Protein AF-A0A818Y2P2-F1 (afdb_monomer_lite)

Radius of gyration: 29.74 Å; chains: 1; bounding box: 71×62×79 Å

Secondary structure (DSSP, 8-state):
--EEEEEEEE-TTS--B-S-S--SEEEEEEE-TTS-EEEEEEEEGGGGS-S-------TT-PPPEEEEEEEE---SS---EEEEEEE---HHHHHHHHHHHHHTT-PBPGGGSHHHHHHHHIIIIII-PBPPSS-----SS----PPPPPP---------------------PPPP---TTS-TTTTTSSS-S---SGGGS-HHHHHHHHHHS-HHHHHHHHTTT-HHHHHHHHS--PPEEEEESS--HHHHHHHIIIIITTTGGGEEEEEE--TTS-HHHHTTTTGGG-TT--EEEEEEE-HHHHHHHHHHGGG-TT--EEEEEEEEEES-HHHHHHHHHT-TT--EEEEEEEESS--S-PPPPPS-----SEEEEEEEEEGGGHHHHHHH-TT--EEEEEEEEPPS---GGGSGGGGGG-SEEEEEEEEE-SS--GGGGG-HHHHHHHHHHH-TT--EEEEEEEEE--BTTB-PEEEEEEEE--------

Foldseek 3Di:
DKWWKKKFADAPPDNDTDPDPPGLAIKIWIADPLLWIKIKGWAFPPVPDDDDDDDDDDPDAAGFTAIDIGTDDDDPDDTDMKTDAMFPDDSVNVRVVRVVCRVVSVTQGSPPSCNVVVVVCCCVPPRVGDHDPDDIDDDPDPPPSDDPDDDDDDDDDDDDDDDDDDDDDDDDDDDPDDDPPDDPVVVVPPPPPPCPDPVPDDLVVLVVVVVVPQVLVLCVVQCPPDPVSVCSQVVDLAAHADAAADDDPVSLVVCQVSHCQVCLLRHQHDADADQPDPCVVHPVVSLLNNQNHQEYHAHAYAQVNVLVVLVSVLSHLRHQEYHDAYPAAHPCVLSNLVSVLLRARHAYYADHHEHPDAPPARPADDPRAGNHQEYHYEYEHEPVRQQRSLNRHLNHQEYAYAEYEYDPDPPPPRNQASQQRHAYYHDEYEDEDDDDPCCVVVPPVVVVCSCVVRNVNHQAYWYWYKYFDVDVPDRDIDTDTDGDHPPDDPDD

Structure (mmCIF, N/CA/C/O backbone):
data_AF-A0A818Y2P2-F1
#
_entry.id   AF-A0A818Y2P2-F1
#
loop_
_atom_site.group_PDB
_atom_site.id
_atom_site.type_symbol
_atom_site.label_atom_id
_atom_site.label_alt_id
_atom_site.label_comp_id
_atom_site.label_asym_id
_atom_site.label_entity_id
_atom_site.label_seq_id
_atom_site.pdbx_PDB_ins_code
_atom_site.Cartn_x
_atom_site.Cartn_y
_atom_site.Cartn_z
_atom_site.occupancy
_atom_site.B_iso_or_equiv
_atom_site.auth_seq_id
_atom_site.auth_comp_id
_atom_site.auth_asym_id
_atom_site.auth_atom_id
_atom_site.pdbx_PDB_model_num
ATOM 1 N N . MET A 1 1 ? -34.887 21.535 -29.242 1.00 80.88 1 MET A N 1
ATOM 2 C CA . MET A 1 1 ? -34.666 20.220 -28.598 1.00 80.88 1 MET A CA 1
ATOM 3 C C . MET A 1 1 ? -33.522 20.381 -27.622 1.00 80.88 1 MET A C 1
ATOM 5 O O . MET A 1 1 ? -32.498 20.910 -28.033 1.00 80.88 1 MET A O 1
ATOM 9 N N . SER A 1 2 ? -33.704 19.991 -26.364 1.00 90.25 2 SER A N 1
ATOM 10 C CA . SER A 1 2 ? -32.653 20.078 -25.352 1.00 90.25 2 SER A CA 1
ATOM 11 C C . SER A 1 2 ? -31.694 18.885 -25.433 1.00 90.25 2 SER A C 1
ATOM 13 O O . SER A 1 2 ? -32.088 17.784 -25.831 1.00 90.25 2 SER A O 1
ATOM 15 N N . LEU A 1 3 ? -30.427 19.107 -25.081 1.00 93.06 3 LEU A N 1
ATOM 16 C CA . LEU A 1 3 ? -29.388 18.075 -25.025 1.00 93.06 3 LEU A CA 1
ATOM 17 C C . LEU A 1 3 ? -28.903 17.912 -23.587 1.00 93.06 3 LEU A C 1
ATOM 19 O O . LEU A 1 3 ? -28.620 18.906 -22.919 1.00 93.06 3 LEU A O 1
ATOM 23 N N . LYS A 1 4 ? -28.769 16.667 -23.117 1.00 94.12 4 LYS A N 1
ATOM 24 C CA . LYS A 1 4 ? -28.101 16.384 -21.836 1.00 94.12 4 LYS A CA 1
ATOM 25 C C . LYS A 1 4 ? -26.590 16.409 -22.048 1.00 94.12 4 LYS A C 1
ATOM 27 O O . LYS A 1 4 ? -26.109 15.813 -23.011 1.00 94.12 4 LYS A O 1
ATOM 32 N N . VAL A 1 5 ? -25.866 17.076 -21.158 1.00 91.44 5 VAL A N 1
ATOM 33 C CA . VAL A 1 5 ? -24.421 17.306 -21.257 1.00 91.44 5 VAL A CA 1
ATOM 34 C C . VAL A 1 5 ? -23.696 16.539 -20.158 1.00 91.44 5 VAL A C 1
ATOM 36 O O . VAL A 1 5 ? -24.060 16.627 -18.983 1.00 91.44 5 VAL A O 1
ATOM 39 N N . PHE A 1 6 ? -22.655 15.810 -20.544 1.00 91.56 6 PHE A N 1
ATOM 40 C CA . PHE A 1 6 ? -21.804 15.021 -19.660 1.00 91.56 6 PHE A CA 1
ATOM 41 C C . PHE A 1 6 ? -20.333 15.377 -19.897 1.00 91.56 6 PHE A C 1
ATOM 43 O O . PHE A 1 6 ? -19.947 15.721 -21.014 1.00 91.56 6 PHE A O 1
ATOM 50 N N . ILE A 1 7 ? -19.510 15.270 -18.857 1.00 87.81 7 ILE A N 1
ATOM 51 C CA . ILE A 1 7 ? -18.049 15.272 -18.956 1.00 87.81 7 ILE A CA 1
ATOM 52 C C . ILE A 1 7 ? -17.575 13.834 -18.884 1.00 87.81 7 ILE A C 1
ATOM 54 O O . ILE A 1 7 ? -17.961 13.100 -17.980 1.00 87.81 7 ILE A O 1
ATOM 58 N N . LEU A 1 8 ? -16.718 13.462 -19.818 1.00 84.94 8 LEU A N 1
ATOM 59 C CA . LEU A 1 8 ? -16.056 12.178 -19.865 1.00 84.94 8 LEU A CA 1
ATOM 60 C C . LEU A 1 8 ? -14.579 12.343 -19.495 1.00 84.94 8 LEU A C 1
ATOM 62 O O . LEU A 1 8 ? -13.887 13.211 -20.034 1.00 84.94 8 LEU A O 1
ATOM 66 N N . TYR A 1 9 ? -14.120 11.507 -18.569 1.00 80.06 9 TYR A N 1
ATOM 67 C CA . TYR A 1 9 ? -12.793 11.578 -17.961 1.00 80.06 9 TYR A CA 1
ATOM 68 C C . TYR A 1 9 ? -11.848 10.580 -18.624 1.00 80.06 9 TYR A C 1
ATOM 70 O O . TYR A 1 9 ? -12.010 9.374 -18.450 1.00 80.06 9 TYR A O 1
ATOM 78 N N . LYS A 1 10 ? -10.867 11.062 -19.398 1.00 71.88 10 LYS A N 1
ATOM 79 C CA . LYS A 1 10 ? -9.948 10.219 -20.180 1.00 71.88 10 LYS A CA 1
ATOM 80 C C . LYS A 1 10 ? -8.486 10.503 -19.837 1.00 71.88 10 LYS A C 1
ATOM 82 O O . LYS A 1 10 ? -8.048 11.650 -19.884 1.00 71.88 10 LYS A O 1
ATOM 87 N N . ILE A 1 11 ? -7.705 9.457 -19.575 1.00 62.78 11 ILE A N 1
ATOM 88 C CA . ILE A 1 11 ? -6.247 9.575 -19.416 1.00 62.78 11 ILE A CA 1
ATOM 89 C C . ILE A 1 11 ? -5.607 9.693 -20.811 1.00 62.78 11 ILE A C 1
ATOM 91 O O . ILE A 1 11 ? -5.807 8.829 -21.660 1.00 62.78 11 ILE A O 1
ATOM 95 N N . ILE A 1 12 ? -4.842 10.757 -21.083 1.00 56.16 12 ILE A N 1
ATOM 96 C CA . ILE A 1 12 ? -4.123 10.932 -22.362 1.00 56.16 12 ILE A CA 1
ATOM 97 C C . ILE A 1 12 ? -3.240 9.707 -22.653 1.00 56.16 12 ILE A C 1
ATOM 99 O O . ILE A 1 12 ? -2.539 9.215 -21.773 1.00 56.16 12 ILE A O 1
ATOM 103 N N . GLY A 1 13 ? -3.267 9.224 -23.900 1.00 47.69 13 GLY A N 1
ATOM 104 C CA . GLY A 1 13 ? -2.435 8.105 -24.364 1.00 47.69 13 GLY A CA 1
ATOM 105 C C . GLY A 1 13 ? -2.951 6.711 -23.994 1.00 47.69 13 GLY A C 1
ATOM 106 O O . GLY A 1 13 ? -2.417 5.720 -24.476 1.00 47.69 13 GLY A O 1
ATOM 107 N N . ARG A 1 14 ? -4.016 6.607 -23.190 1.00 51.19 14 ARG A N 1
ATOM 108 C CA . ARG A 1 14 ? -4.695 5.340 -22.892 1.00 51.19 14 ARG A CA 1
ATOM 109 C C . ARG A 1 14 ? -6.182 5.515 -23.218 1.00 51.19 14 ARG A C 1
ATOM 111 O O . ARG A 1 14 ? -6.804 6.476 -22.782 1.00 51.19 14 ARG A O 1
ATOM 118 N N . HIS A 1 15 ? -6.812 4.604 -23.960 1.00 56.09 15 HIS A N 1
ATOM 119 C CA . HIS A 1 15 ? -8.280 4.603 -24.139 1.00 56.09 15 HIS A CA 1
ATOM 120 C C . HIS A 1 15 ? -9.013 4.165 -22.850 1.00 56.09 15 HIS A C 1
ATOM 122 O O . HIS A 1 15 ? -9.988 3.421 -22.894 1.00 56.09 15 HIS A O 1
ATOM 128 N N . LYS A 1 16 ? -8.518 4.596 -21.683 1.00 57.78 16 LYS A N 1
ATOM 129 C CA . LYS A 1 16 ? -8.989 4.213 -20.357 1.00 57.78 16 LYS A CA 1
ATOM 130 C C . LYS A 1 16 ? -9.654 5.416 -19.699 1.00 57.78 16 LYS A C 1
ATOM 132 O O . LYS A 1 16 ? -9.040 6.476 -19.545 1.00 57.78 16 LYS A O 1
ATOM 137 N N . TYR A 1 17 ? -10.916 5.229 -19.338 1.00 67.44 17 TYR A N 1
ATOM 138 C CA . TYR A 1 17 ? -11.715 6.208 -18.613 1.00 67.44 17 TYR A CA 1
ATOM 139 C C . TYR A 1 17 ? -11.538 5.993 -17.105 1.00 67.44 17 TYR A C 1
ATOM 141 O O . TYR A 1 17 ? -11.392 4.848 -16.677 1.00 67.44 17 TYR A O 1
ATOM 149 N N . THR A 1 18 ? -11.513 7.066 -16.313 1.00 59.53 18 THR A N 1
ATOM 150 C CA . THR A 1 18 ? -11.208 7.016 -14.866 1.00 59.53 18 THR A CA 1
ATOM 151 C C . THR A 1 18 ? -12.146 7.912 -14.056 1.00 59.53 18 THR A C 1
ATOM 153 O O . THR A 1 18 ? -12.721 8.845 -14.607 1.00 59.53 18 THR A O 1
ATOM 156 N N . ASP A 1 19 ? -12.322 7.619 -12.769 1.00 54.31 19 ASP A N 1
ATOM 157 C CA . ASP A 1 19 ? -13.085 8.417 -11.797 1.00 54.31 19 ASP A CA 1
ATOM 158 C C . ASP A 1 19 ? -12.246 9.479 -11.069 1.00 54.31 19 ASP A C 1
ATOM 160 O O . ASP A 1 19 ? -12.803 10.334 -10.382 1.00 54.31 19 ASP A O 1
ATOM 164 N N . ASP A 1 20 ? -10.926 9.429 -11.241 1.00 57.88 20 ASP A N 1
ATOM 165 C CA . ASP A 1 20 ? -9.975 10.424 -10.745 1.00 57.88 20 ASP A CA 1
ATOM 166 C C . ASP A 1 20 ? -10.312 11.828 -11.295 1.00 57.88 20 ASP A C 1
ATOM 168 O O . ASP A 1 20 ? -10.792 11.959 -12.417 1.00 57.88 20 ASP A O 1
ATOM 172 N N . ASP A 1 21 ? -10.088 12.893 -10.528 1.00 50.38 21 ASP A N 1
ATOM 173 C CA . ASP A 1 21 ? -10.234 14.288 -10.957 1.00 50.38 21 ASP A CA 1
ATOM 174 C C . ASP A 1 21 ? -8.917 14.883 -11.496 1.00 50.38 21 ASP A C 1
ATOM 176 O O . ASP A 1 21 ? -8.923 15.921 -12.170 1.00 50.38 21 ASP A O 1
ATOM 180 N N . ILE A 1 22 ? -7.800 14.169 -11.322 1.00 52.66 22 ILE A N 1
ATOM 181 C CA . ILE A 1 22 ? -6.458 14.473 -11.844 1.00 52.66 22 ILE A CA 1
ATOM 182 C C . ILE A 1 22 ? -6.305 13.938 -13.286 1.00 52.66 22 ILE A C 1
ATOM 184 O O . ILE A 1 22 ? -5.276 13.409 -13.708 1.00 52.66 22 ILE A O 1
ATOM 188 N N . VAL A 1 23 ? -7.362 14.047 -14.093 1.00 58.31 23 VAL A N 1
ATOM 189 C CA . VAL A 1 23 ? -7.377 13.521 -15.466 1.00 58.31 23 VAL A CA 1
ATOM 190 C C . VAL A 1 23 ? -6.787 14.512 -16.445 1.00 58.31 23 VAL A C 1
ATOM 192 O O . VAL A 1 23 ? -7.165 15.687 -16.485 1.00 58.31 23 VAL A O 1
ATOM 195 N N . SER A 1 24 ? -5.920 14.007 -17.316 1.00 59.59 24 SER A N 1
ATOM 196 C CA . SER A 1 24 ? -5.224 14.810 -18.316 1.00 59.59 24 SER A CA 1
ATOM 197 C C . SER A 1 24 ? -6.102 15.224 -19.509 1.00 59.59 24 SER A C 1
ATOM 199 O O . SER A 1 24 ? -5.753 16.175 -20.210 1.00 59.59 24 SER A O 1
ATOM 201 N N . HIS A 1 25 ? -7.271 14.600 -19.730 1.00 72.31 25 HIS A N 1
ATOM 202 C CA . HIS A 1 25 ? -8.191 14.977 -20.810 1.00 72.31 25 HIS A CA 1
ATOM 203 C C . HIS A 1 25 ? -9.670 14.913 -20.405 1.00 72.31 25 HIS A C 1
ATOM 205 O O . HIS A 1 25 ? -10.130 13.954 -19.787 1.00 72.31 25 HIS A O 1
ATOM 211 N N . HIS A 1 26 ? -10.421 15.948 -20.787 1.00 80.19 26 HIS A N 1
ATOM 212 C CA . HIS A 1 26 ? -11.862 16.052 -20.568 1.00 80.19 26 HIS A CA 1
ATOM 213 C C . HIS A 1 26 ? -12.558 16.148 -21.924 1.00 80.19 26 HIS A C 1
ATOM 215 O O . HIS A 1 26 ? -12.212 17.008 -22.732 1.00 80.19 26 HIS A O 1
ATOM 221 N N . GLN A 1 27 ? -13.548 15.291 -22.155 1.00 87.69 27 GLN A N 1
ATOM 222 C CA . GLN A 1 27 ? -14.361 15.291 -23.370 1.00 87.69 27 GLN A CA 1
ATOM 223 C C . GLN A 1 27 ? -15.806 15.631 -23.008 1.00 87.69 27 GLN A C 1
ATOM 225 O O . GLN A 1 27 ? -16.351 15.099 -22.042 1.00 87.69 27 GLN A O 1
ATOM 230 N N . LEU A 1 28 ? -16.436 16.531 -23.761 1.00 90.81 28 LEU A N 1
ATOM 231 C CA . LEU A 1 28 ? -17.854 16.837 -23.575 1.00 90.81 28 LEU A CA 1
ATOM 232 C C . LEU A 1 28 ? -18.686 15.892 -24.427 1.00 90.81 28 LEU A C 1
ATOM 234 O O . LEU A 1 28 ? -18.432 15.756 -25.622 1.00 90.81 28 LEU A O 1
ATOM 238 N N . ILE A 1 29 ? -19.690 15.275 -23.813 1.00 93.56 29 ILE A N 1
ATOM 239 C CA . ILE A 1 29 ? -20.627 14.362 -24.459 1.00 93.56 29 ILE A CA 1
ATOM 240 C C . ILE A 1 29 ? -22.036 14.954 -24.396 1.00 93.56 29 ILE A C 1
ATOM 242 O O . ILE A 1 29 ? -22.489 15.422 -23.352 1.00 93.56 29 ILE A O 1
ATOM 246 N N . PHE A 1 30 ? -22.752 14.892 -25.515 1.00 93.44 30 PHE A N 1
ATOM 247 C CA . PHE A 1 30 ? -24.100 15.417 -25.695 1.00 93.44 30 PHE A CA 1
ATOM 248 C C . PHE A 1 30 ? -25.055 14.282 -26.057 1.00 93.44 30 PHE A C 1
ATOM 250 O O . PHE A 1 30 ? -24.892 13.651 -27.101 1.00 93.44 30 PHE A O 1
ATOM 257 N N . LYS A 1 31 ? -26.081 14.043 -25.236 1.00 94.94 31 LYS A N 1
ATOM 258 C CA . LYS A 1 31 ? -27.136 13.054 -25.503 1.00 94.94 31 LYS A CA 1
ATOM 259 C C . LYS A 1 31 ? -28.394 13.744 -26.019 1.00 94.94 31 LYS A C 1
ATOM 261 O O . LYS A 1 31 ? -28.960 14.610 -25.350 1.00 94.94 31 LYS A O 1
ATOM 266 N N . THR A 1 32 ? -28.848 13.331 -27.198 1.00 94.06 32 THR A N 1
ATOM 267 C CA . THR A 1 32 ? -30.128 13.765 -27.780 1.00 94.06 32 THR A CA 1
ATOM 268 C C . THR A 1 32 ? -31.314 13.050 -27.132 1.00 94.06 32 THR A C 1
ATOM 270 O O . THR A 1 32 ? -31.163 11.968 -26.565 1.00 94.06 32 THR A O 1
ATOM 273 N N . SER A 1 33 ? -32.523 13.597 -27.284 1.00 91.44 33 SER A N 1
ATOM 274 C CA . SER A 1 33 ? -33.764 12.925 -26.863 1.00 91.44 33 SER A CA 1
ATOM 275 C C . SER A 1 33 ? -33.991 11.575 -27.555 1.00 91.44 33 SER A C 1
ATOM 277 O O . SER A 1 33 ? -34.621 10.698 -26.980 1.00 91.44 33 SER A O 1
ATOM 279 N N . LYS A 1 34 ? -33.426 11.382 -28.755 1.00 92.31 34 LYS A N 1
ATOM 280 C CA . LYS A 1 34 ? -33.458 10.117 -29.509 1.00 92.31 34 LYS A CA 1
ATOM 281 C C . LYS A 1 34 ? -32.390 9.105 -29.065 1.00 92.31 34 LYS A C 1
ATOM 283 O O . LYS A 1 34 ? -32.214 8.088 -29.718 1.00 92.31 34 LYS A O 1
ATOM 288 N N . GLY A 1 35 ? -31.624 9.398 -28.011 1.00 91.25 35 GLY A N 1
ATOM 289 C CA . GLY A 1 35 ? -30.591 8.498 -27.487 1.00 91.25 35 GLY A CA 1
ATOM 290 C C . GLY A 1 35 ? -29.257 8.516 -28.240 1.00 91.25 35 GLY A C 1
ATOM 291 O O . GLY A 1 35 ? -28.331 7.839 -27.816 1.00 91.25 35 GLY A O 1
ATOM 292 N N . HIS A 1 36 ? -29.109 9.311 -29.304 1.00 93.00 36 HIS A N 1
ATOM 293 C CA . HIS A 1 36 ? -27.815 9.482 -29.974 1.00 93.00 36 HIS A CA 1
ATOM 294 C C . HIS A 1 36 ? -26.860 10.342 -29.153 1.00 93.00 36 HIS A C 1
ATOM 296 O O . HIS A 1 36 ? -27.289 11.348 -28.573 1.00 93.00 36 HIS A O 1
ATOM 302 N N . PHE A 1 37 ? -25.577 9.987 -29.201 1.00 93.06 37 PHE A N 1
ATOM 303 C CA . PHE A 1 37 ? -24.498 10.696 -28.531 1.00 93.06 37 PHE A CA 1
ATOM 304 C C . PHE A 1 37 ? -23.586 11.405 -29.531 1.00 93.06 37 PHE A C 1
ATOM 306 O O . PHE A 1 37 ? -23.282 10.895 -30.610 1.00 93.06 37 PHE A O 1
ATOM 313 N N . TYR A 1 38 ? -23.159 12.602 -29.155 1.00 94.00 38 TYR A N 1
ATOM 314 C CA . TYR A 1 38 ? -22.193 13.416 -29.881 1.00 94.00 38 TYR A CA 1
ATOM 315 C C . TYR A 1 38 ? -21.124 13.890 -28.917 1.00 94.00 38 TYR A C 1
ATOM 317 O O . TYR A 1 38 ? -21.370 13.938 -27.714 1.00 94.00 38 TYR A O 1
ATOM 325 N N . TYR A 1 39 ? -19.964 14.267 -29.430 1.00 93.31 39 TYR A N 1
ATOM 326 C CA . TYR A 1 39 ? -18.880 14.749 -28.594 1.00 93.31 39 TYR A CA 1
ATOM 327 C C . TYR A 1 39 ? -18.221 15.998 -29.156 1.00 93.31 39 TYR A C 1
ATOM 329 O O . TYR A 1 39 ? -18.265 16.240 -30.363 1.00 93.31 39 TYR A O 1
ATOM 337 N N . THR A 1 40 ? -17.568 16.742 -28.266 1.00 90.19 40 THR A N 1
ATOM 338 C CA . THR A 1 40 ? -16.504 17.679 -28.627 1.00 90.19 40 THR A CA 1
ATOM 339 C C . THR A 1 40 ? -15.228 17.343 -27.877 1.00 90.19 40 THR A C 1
ATOM 341 O O . THR A 1 40 ? -15.258 17.183 -26.653 1.00 90.19 40 THR A O 1
ATOM 344 N N . GLU A 1 41 ? -14.114 17.244 -28.596 1.00 86.44 41 GLU A N 1
ATOM 345 C CA . GLU A 1 41 ? -12.793 16.988 -28.015 1.00 86.44 41 GLU A CA 1
ATOM 346 C C . GLU A 1 41 ? -11.728 17.881 -28.665 1.00 86.44 41 GLU A C 1
ATOM 348 O O . GLU A 1 41 ? -11.930 18.432 -29.751 1.00 86.44 41 GLU A O 1
ATOM 353 N N . LEU A 1 42 ? -10.599 18.035 -27.974 1.00 81.81 42 LEU A N 1
ATOM 354 C CA . LEU A 1 42 ? -9.407 18.690 -28.503 1.00 81.81 42 LEU A CA 1
ATOM 355 C C . LEU A 1 42 ? -8.514 17.615 -29.136 1.00 81.81 42 LEU A C 1
ATOM 357 O O . LEU A 1 42 ? -7.943 16.799 -28.416 1.00 81.81 42 LEU A O 1
ATOM 361 N N . THR A 1 43 ? -8.383 17.607 -30.463 1.00 75.81 43 THR A N 1
ATOM 362 C CA . THR A 1 43 ? -7.498 16.686 -31.199 1.00 75.81 43 THR A CA 1
ATOM 363 C C . THR A 1 43 ? -6.235 17.395 -31.656 1.00 75.81 43 THR A C 1
ATOM 365 O O . THR A 1 43 ? -6.252 18.600 -31.897 1.00 75.81 43 THR A O 1
ATOM 368 N N . ASN A 1 44 ? -5.137 16.664 -31.834 1.00 71.44 44 ASN A N 1
ATOM 369 C CA . ASN A 1 44 ? -3.907 17.248 -32.358 1.00 71.44 44 ASN A CA 1
ATOM 370 C C . ASN A 1 44 ? -4.128 17.747 -33.801 1.00 71.44 44 ASN A C 1
ATOM 372 O O . ASN A 1 44 ? -4.719 17.049 -34.624 1.00 71.44 44 ASN A O 1
ATOM 376 N N . ALA A 1 45 ? -3.711 18.976 -34.110 1.00 68.12 45 ALA A N 1
ATOM 377 C CA . ALA A 1 45 ? -3.937 19.591 -35.418 1.00 68.12 45 ALA A CA 1
ATOM 378 C C . ALA A 1 45 ? -3.193 18.851 -36.540 1.00 68.12 45 ALA A C 1
ATOM 380 O O . ALA A 1 45 ? -3.674 18.835 -37.678 1.00 68.12 45 ALA A O 1
ATOM 381 N N . ASP A 1 46 ? -2.067 18.225 -36.191 1.00 64.44 46 ASP A N 1
ATOM 382 C CA . ASP A 1 46 ? -1.115 17.620 -37.122 1.00 64.44 46 ASP A CA 1
ATOM 383 C C . ASP A 1 46 ? -1.499 16.192 -37.553 1.00 64.44 46 ASP A C 1
ATOM 385 O O . ASP A 1 46 ? -1.021 15.715 -38.575 1.00 64.44 46 ASP A O 1
ATOM 389 N N . GLU A 1 47 ? -2.418 15.520 -36.849 1.00 56.22 47 GLU A N 1
ATOM 390 C CA . GLU A 1 47 ? -2.860 14.153 -37.194 1.00 56.22 47 GLU A CA 1
ATOM 391 C C . GLU A 1 47 ? -3.856 14.106 -38.367 1.00 56.22 47 GLU A C 1
ATOM 393 O O . GLU A 1 47 ? -4.097 13.050 -38.943 1.00 56.22 47 GLU A O 1
ATOM 398 N N . SER A 1 48 ? -4.441 15.248 -38.744 1.00 52.94 48 SER A N 1
ATOM 399 C CA . SER A 1 48 ? -5.488 15.321 -39.780 1.00 52.94 48 SER A CA 1
ATOM 400 C C . SER A 1 48 ? -4.979 15.635 -41.192 1.00 52.94 48 SER A C 1
ATOM 402 O O . SER A 1 48 ? -5.760 15.600 -42.143 1.00 52.94 48 SER A O 1
ATOM 404 N N . ALA A 1 49 ? -3.689 15.944 -41.350 1.00 53.81 49 ALA A N 1
ATOM 405 C CA . ALA A 1 49 ? -3.090 16.211 -42.651 1.00 53.81 49 ALA A CA 1
ATOM 406 C C . ALA A 1 49 ? -2.473 14.921 -43.203 1.00 53.81 49 ALA A C 1
ATOM 408 O O . ALA A 1 49 ? -1.423 14.472 -42.749 1.00 53.81 49 ALA A O 1
ATOM 409 N N . THR A 1 50 ? -3.124 14.322 -44.201 1.00 47.22 50 THR A N 1
ATOM 410 C CA . THR A 1 50 ? -2.525 13.265 -45.021 1.00 47.22 50 THR A CA 1
ATOM 411 C C . THR A 1 50 ? -1.175 13.740 -45.556 1.00 47.22 50 THR A C 1
ATOM 413 O O . THR A 1 50 ? -1.081 14.760 -46.236 1.00 47.22 50 THR A O 1
ATOM 416 N N . SER A 1 51 ? -0.143 12.992 -45.179 1.00 49.06 51 SER A N 1
ATOM 417 C CA . SER A 1 51 ? 1.275 13.116 -45.507 1.00 49.06 51 SER A CA 1
ATOM 418 C C . SER A 1 51 ? 1.605 13.796 -46.843 1.00 49.06 51 SER A C 1
ATOM 420 O O . SER A 1 51 ? 1.602 13.146 -47.884 1.00 49.06 51 SER A O 1
ATOM 422 N N . THR A 1 52 ? 2.029 15.060 -46.781 1.00 44.62 52 THR A N 1
ATOM 423 C CA . THR A 1 52 ? 3.029 15.638 -47.699 1.00 44.62 52 THR A CA 1
ATOM 424 C C . THR A 1 52 ? 3.731 16.814 -47.006 1.00 44.62 52 THR A C 1
ATOM 426 O O . THR A 1 52 ? 3.136 17.871 -46.850 1.00 44.62 52 THR A O 1
ATOM 429 N N . SER A 1 53 ? 4.970 16.568 -46.547 1.00 46.78 53 SER A N 1
ATOM 430 C CA . SER A 1 53 ? 6.126 17.482 -46.349 1.00 46.78 53 SER A CA 1
ATOM 431 C C . SER A 1 53 ? 5.869 18.954 -45.949 1.00 46.78 53 SER A C 1
ATOM 433 O O . SER A 1 53 ? 5.220 19.702 -46.665 1.00 46.78 53 SER A O 1
ATOM 435 N N . THR A 1 54 ? 6.488 19.524 -44.914 1.00 41.69 54 THR A N 1
ATOM 436 C CA . THR A 1 54 ? 7.930 19.828 -44.820 1.00 41.69 54 THR A CA 1
ATOM 437 C C . THR A 1 54 ? 8.230 20.315 -43.393 1.00 41.69 54 THR A C 1
ATOM 439 O O . THR A 1 54 ? 7.492 21.119 -42.830 1.00 41.69 54 THR A O 1
ATOM 442 N N . SER A 1 55 ? 9.305 19.817 -42.781 1.00 41.69 55 SER A N 1
ATOM 443 C CA . SER A 1 55 ? 9.695 20.132 -41.403 1.00 41.69 55 SER A CA 1
ATOM 444 C C . SER A 1 55 ? 10.387 21.498 -41.304 1.00 41.69 55 SER A C 1
ATOM 446 O O . SER A 1 55 ? 11.594 21.595 -41.518 1.00 41.69 55 SER A O 1
ATOM 448 N N . SER A 1 56 ? 9.654 22.550 -40.933 1.00 41.84 56 SER A N 1
ATOM 449 C CA . SER A 1 56 ? 10.251 23.795 -40.432 1.00 41.84 56 SER A CA 1
ATOM 450 C C . SER A 1 56 ? 10.241 23.787 -38.902 1.00 41.84 56 SER A C 1
ATOM 452 O O . SER A 1 56 ? 9.195 23.940 -38.271 1.00 41.84 56 SER A O 1
ATOM 454 N N . SER A 1 57 ? 11.412 23.588 -38.302 1.00 42.50 57 SER A N 1
ATOM 455 C CA . SER A 1 57 ? 11.634 23.607 -36.857 1.00 42.50 57 SER A CA 1
ATOM 456 C C . SER A 1 57 ? 11.566 25.037 -36.307 1.00 42.50 57 SER A C 1
ATOM 458 O O . SER A 1 57 ? 12.580 25.727 -36.226 1.00 42.50 57 SER A O 1
ATOM 460 N N . LEU A 1 58 ? 10.372 25.485 -35.919 1.00 41.59 58 LEU A N 1
ATOM 461 C CA . LEU A 1 58 ? 10.193 26.649 -35.048 1.00 41.59 58 LEU A CA 1
ATOM 462 C C . LEU A 1 58 ? 10.033 26.149 -33.609 1.00 41.59 58 LEU A C 1
ATOM 464 O O . LEU A 1 58 ? 8.996 25.621 -33.214 1.00 41.59 58 LEU A O 1
ATOM 468 N N . SER A 1 59 ? 11.115 26.271 -32.848 1.00 48.53 59 SER A N 1
ATOM 469 C CA . SER A 1 59 ? 11.225 25.908 -31.438 1.00 48.53 59 SER A CA 1
ATOM 470 C C . SER A 1 59 ? 10.361 26.818 -30.555 1.00 48.53 59 SER A C 1
ATOM 472 O O . SER A 1 59 ? 10.591 28.026 -30.531 1.00 48.53 59 SER A O 1
ATOM 474 N N . GLY A 1 60 ? 9.421 26.243 -29.795 1.00 47.72 60 GLY A N 1
ATOM 475 C CA . GLY A 1 60 ? 8.814 26.900 -28.625 1.00 47.72 60 GLY A CA 1
ATOM 476 C C . GLY A 1 60 ? 7.284 26.974 -28.566 1.00 47.72 60 GLY A C 1
ATOM 477 O O . GLY A 1 60 ? 6.761 27.454 -27.569 1.00 47.72 60 GLY A O 1
ATOM 478 N N . ILE A 1 61 ? 6.550 26.508 -29.581 1.00 55.28 61 ILE A N 1
ATOM 479 C CA . ILE A 1 61 ? 5.077 26.495 -29.554 1.00 55.28 61 ILE A CA 1
ATOM 480 C C . ILE A 1 61 ? 4.623 25.056 -29.295 1.00 55.28 61 ILE A C 1
ATOM 482 O O . ILE A 1 61 ? 4.956 24.161 -30.070 1.00 55.28 61 ILE A O 1
ATOM 486 N N . GLY A 1 62 ? 3.889 24.825 -28.201 1.00 55.41 62 GLY A N 1
ATOM 487 C CA . GLY A 1 62 ? 3.298 23.522 -27.888 1.00 55.41 62 GLY A CA 1
ATOM 488 C C . GLY A 1 62 ? 2.435 22.961 -29.037 1.00 55.41 62 GLY A C 1
ATOM 489 O O . GLY A 1 62 ? 2.052 23.701 -29.946 1.00 55.41 62 GLY A O 1
ATOM 490 N N . PRO A 1 63 ? 2.109 21.653 -29.024 1.00 57.16 63 PRO A N 1
ATOM 491 C CA . PRO A 1 63 ? 1.285 21.026 -30.054 1.00 57.16 63 PRO A CA 1
ATOM 492 C C . PRO A 1 63 ? -0.038 21.775 -30.177 1.00 57.16 63 PRO A C 1
ATOM 494 O O . PRO A 1 63 ? -0.750 21.979 -29.190 1.00 57.16 63 PRO A O 1
ATOM 497 N N . ARG A 1 64 ? -0.353 22.197 -31.399 1.00 63.56 64 ARG A N 1
ATOM 498 C CA . ARG A 1 64 ? -1.599 22.896 -31.691 1.00 63.56 64 ARG A CA 1
ATOM 499 C C . ARG A 1 64 ? -2.721 21.872 -31.659 1.00 63.56 64 ARG A C 1
ATOM 501 O O . ARG A 1 64 ? -2.662 20.889 -32.386 1.00 63.56 64 ARG A O 1
ATOM 508 N N . VAL A 1 65 ? -3.756 22.099 -30.860 1.00 71.94 65 VAL A N 1
ATOM 509 C CA . VAL A 1 65 ? -4.968 21.269 -30.886 1.00 71.94 65 VAL A CA 1
ATOM 510 C C . VAL A 1 65 ? -6.123 22.002 -31.557 1.00 71.94 65 VAL A C 1
ATOM 512 O O . VAL A 1 65 ? -6.252 23.219 -31.441 1.00 71.94 65 VAL A O 1
ATOM 515 N N . LYS A 1 66 ? -6.966 21.249 -32.263 1.00 78.31 66 LYS A N 1
ATOM 516 C CA . LYS A 1 66 ? -8.195 21.711 -32.909 1.00 78.31 66 LYS A CA 1
ATOM 517 C C . LYS A 1 66 ? -9.398 21.068 -32.243 1.00 78.31 66 LYS A C 1
ATOM 519 O O . LYS A 1 66 ? -9.339 19.934 -31.780 1.00 78.31 66 LYS A O 1
ATOM 524 N N . LEU A 1 67 ? -10.516 21.783 -32.259 1.00 82.25 67 LEU A N 1
ATOM 525 C CA . LEU A 1 67 ? -11.787 21.214 -31.846 1.00 82.25 67 LEU A CA 1
ATOM 526 C C . LEU A 1 67 ? -12.358 20.301 -32.922 1.00 82.25 67 LEU A C 1
ATOM 528 O O . LEU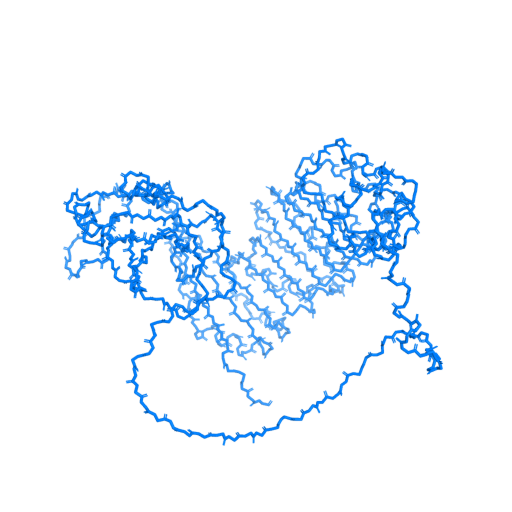 A 1 67 ? -12.358 20.620 -34.120 1.00 82.25 67 LEU A O 1
ATOM 532 N N . THR A 1 68 ? -12.884 19.166 -32.482 1.00 85.25 68 THR A N 1
ATOM 533 C CA . THR A 1 68 ? -13.672 18.266 -33.318 1.00 85.25 68 THR A CA 1
ATOM 534 C C . THR A 1 68 ? -15.067 18.098 -32.759 1.00 85.25 68 THR A C 1
ATOM 536 O O . THR A 1 68 ? -15.309 18.262 -31.566 1.00 85.25 68 THR A O 1
ATOM 539 N N . PHE A 1 69 ? -16.003 17.831 -33.666 1.00 90.88 69 PHE A N 1
ATOM 540 C CA . PHE A 1 69 ? -17.373 17.479 -33.347 1.00 90.88 69 PHE A CA 1
ATOM 541 C C . PHE A 1 69 ? -17.709 16.203 -34.103 1.00 90.88 69 PHE A C 1
ATOM 543 O O . PHE A 1 69 ? -17.594 16.163 -35.331 1.00 90.88 69 PHE A O 1
ATOM 550 N N . GLY A 1 70 ? -18.120 15.169 -33.380 1.00 91.25 70 GLY A N 1
ATOM 551 C CA . GLY A 1 70 ? -18.375 13.854 -33.952 1.00 91.25 70 GLY A CA 1
ATOM 552 C C . GLY A 1 70 ? -19.559 13.162 -33.300 1.00 91.25 70 GLY A C 1
ATOM 553 O O . GLY A 1 70 ? -20.045 13.575 -32.246 1.00 91.25 70 GLY A O 1
ATOM 554 N N . LYS A 1 71 ? -20.044 12.100 -33.946 1.00 92.56 71 LYS A N 1
ATOM 555 C CA . LYS A 1 71 ? -20.931 11.137 -33.290 1.00 92.56 71 LYS A CA 1
ATOM 556 C C . LYS A 1 71 ? -20.073 10.280 -32.357 1.00 92.56 71 LYS A C 1
ATOM 558 O O . LYS A 1 71 ? -18.981 9.881 -32.744 1.00 92.56 71 LYS A O 1
ATOM 563 N N . TYR A 1 72 ? -20.553 10.043 -31.143 1.00 87.62 72 TYR A N 1
ATOM 564 C CA . TYR A 1 72 ? -19.873 9.192 -30.174 1.00 87.62 72 TYR A CA 1
ATOM 565 C C . TYR A 1 72 ? -20.596 7.851 -30.095 1.00 87.62 72 TYR A C 1
ATOM 567 O O . TYR A 1 72 ? -21.784 7.814 -29.774 1.00 87.62 72 TYR A O 1
ATOM 575 N N . ASP A 1 73 ? -19.881 6.767 -30.371 1.00 85.81 73 ASP A N 1
ATOM 576 C CA . ASP A 1 73 ? -20.369 5.409 -30.160 1.00 85.81 73 ASP A CA 1
ATOM 577 C C . ASP A 1 73 ? -19.567 4.807 -28.991 1.00 85.81 73 ASP A C 1
ATOM 579 O O . ASP A 1 73 ? -18.335 4.831 -28.988 1.00 85.81 73 ASP A O 1
ATOM 583 N N . PHE A 1 74 ? -20.260 4.335 -27.950 1.00 78.31 74 PHE A N 1
ATOM 584 C CA . PHE A 1 74 ? -19.604 3.802 -26.754 1.00 78.31 74 PHE A CA 1
ATOM 585 C C . PHE A 1 74 ? -18.932 2.459 -27.057 1.00 78.31 74 PHE A C 1
ATOM 587 O O . PHE A 1 74 ? -19.556 1.545 -27.600 1.00 78.31 74 PHE A O 1
ATOM 594 N N . PHE A 1 75 ? -17.672 2.316 -26.646 1.00 73.56 75 PHE A N 1
ATOM 595 C CA . PHE A 1 75 ? -16.987 1.026 -26.650 1.00 73.56 75 PHE A CA 1
ATOM 596 C C . PHE A 1 75 ? -17.535 0.116 -25.544 1.00 73.56 75 PHE A C 1
ATOM 598 O O . PHE A 1 75 ? -18.018 0.587 -24.513 1.00 73.56 75 PHE A O 1
ATOM 605 N N . ARG A 1 76 ? -17.433 -1.204 -25.739 1.00 64.88 76 ARG A N 1
ATOM 606 C CA . ARG A 1 76 ? -17.765 -2.187 -24.698 1.00 64.88 76 ARG A CA 1
ATOM 607 C C . ARG A 1 76 ? -16.752 -2.062 -23.555 1.00 64.88 76 ARG A C 1
ATOM 609 O O . ARG A 1 76 ? -15.627 -2.527 -23.678 1.00 64.88 76 ARG A O 1
ATOM 616 N N . GLY A 1 77 ? -17.147 -1.414 -22.463 1.00 69.62 77 GLY A N 1
ATOM 617 C CA . GLY A 1 77 ? -16.315 -1.229 -21.277 1.00 69.62 77 GLY A CA 1
ATOM 618 C C . GLY A 1 77 ? -16.970 -0.315 -20.245 1.00 69.62 77 GLY A C 1
ATOM 619 O O . GLY A 1 77 ? -17.978 0.336 -20.524 1.00 69.62 77 GLY A O 1
ATOM 620 N N . ASN A 1 78 ? -16.392 -0.267 -19.044 1.00 69.25 78 ASN A N 1
ATOM 621 C CA . ASN A 1 78 ? -16.807 0.686 -18.018 1.00 69.25 78 ASN A CA 1
ATOM 622 C C . ASN A 1 78 ? -16.277 2.075 -18.379 1.00 69.25 78 ASN A C 1
ATOM 624 O O . ASN A 1 78 ? -15.079 2.257 -18.599 1.00 69.25 78 ASN A O 1
ATOM 628 N N . ILE A 1 79 ? -17.181 3.047 -18.464 1.00 73.75 79 ILE A N 1
ATOM 629 C CA . ILE A 1 79 ? -16.885 4.406 -18.907 1.00 73.75 79 ILE A CA 1
ATOM 630 C C . ILE A 1 79 ? -17.346 5.365 -17.813 1.00 73.75 79 ILE A C 1
ATOM 632 O O . ILE A 1 79 ? -18.520 5.380 -17.446 1.00 73.75 79 ILE A O 1
ATOM 636 N N . TYR A 1 80 ? -16.412 6.157 -17.292 1.00 78.19 80 TYR A N 1
ATOM 637 C CA . TYR A 1 80 ? -16.661 7.089 -16.197 1.00 78.19 80 TYR A CA 1
ATOM 638 C C . TYR A 1 80 ? -17.014 8.467 -16.745 1.00 78.19 80 TYR A C 1
ATOM 640 O O . TYR A 1 80 ? -16.213 9.105 -17.432 1.00 78.19 80 TYR A O 1
ATOM 648 N N . TYR A 1 81 ? -18.222 8.931 -16.433 1.00 83.38 81 TYR A N 1
ATOM 649 C CA . TYR A 1 81 ? -18.726 10.231 -16.856 1.00 83.38 81 TYR A CA 1
ATOM 650 C C . TYR A 1 81 ? -19.439 10.952 -15.711 1.00 83.38 81 TYR A C 1
ATOM 652 O O . TYR A 1 81 ? -19.987 10.327 -14.805 1.00 83.38 81 TYR A O 1
ATOM 660 N N . LYS A 1 82 ? -19.482 12.285 -15.781 1.00 85.50 82 LYS A N 1
ATOM 661 C CA . LYS A 1 82 ? -20.213 13.149 -14.851 1.00 85.50 82 LYS A CA 1
ATOM 662 C C . LYS A 1 82 ? -21.290 13.941 -15.592 1.00 85.50 82 LYS A C 1
ATOM 664 O O . LYS A 1 82 ? -20.946 14.703 -16.498 1.00 85.50 82 LYS A O 1
ATOM 669 N N . PRO A 1 83 ? -22.580 13.812 -15.237 1.00 87.94 83 PRO A N 1
ATOM 670 C CA . PRO A 1 83 ? -23.612 14.695 -15.770 1.00 87.94 83 PRO A CA 1
ATOM 671 C C . PRO A 1 83 ? -23.361 16.129 -15.294 1.00 87.94 83 PRO A C 1
ATOM 673 O O . PRO A 1 83 ? -23.066 16.356 -14.121 1.00 87.94 83 PRO A O 1
ATOM 676 N N . VAL A 1 84 ? -23.467 17.095 -16.206 1.00 87.00 84 VAL A N 1
ATOM 677 C CA . VAL A 1 84 ? -23.185 18.509 -15.904 1.00 87.00 84 VAL A CA 1
ATOM 678 C C . VAL A 1 84 ? -24.420 19.387 -16.039 1.00 87.00 84 VAL A C 1
ATOM 680 O O . VAL A 1 84 ? -24.547 20.363 -15.313 1.00 87.00 84 VAL A O 1
ATOM 683 N N . GLY A 1 85 ? -25.355 19.048 -16.926 1.00 91.00 85 GLY A N 1
ATOM 684 C CA . GLY A 1 85 ? -26.599 19.802 -17.064 1.00 91.00 85 GLY A CA 1
ATOM 685 C C . GLY A 1 85 ? -27.304 19.552 -18.386 1.00 91.00 85 GLY A C 1
ATOM 686 O O . GLY A 1 85 ? -27.042 18.566 -19.078 1.00 91.00 85 GLY A O 1
ATOM 687 N N . ILE A 1 86 ? -28.212 20.457 -18.732 1.00 91.38 86 ILE A N 1
ATOM 688 C CA . ILE A 1 86 ? -28.972 20.438 -19.980 1.00 91.38 86 ILE A CA 1
ATOM 689 C C . ILE A 1 86 ? -28.700 21.740 -20.733 1.00 91.38 86 ILE A C 1
ATOM 691 O O . ILE A 1 86 ? -28.601 22.800 -20.127 1.00 91.38 86 ILE A O 1
ATOM 695 N N . THR A 1 87 ? -28.565 21.678 -22.056 1.00 93.81 87 THR A N 1
ATOM 696 C CA . THR A 1 87 ? -28.456 22.872 -22.906 1.00 93.81 87 THR A CA 1
ATOM 697 C C . THR A 1 87 ? -29.629 22.961 -23.877 1.00 93.81 87 THR A C 1
ATOM 699 O O . THR A 1 87 ? -30.103 21.947 -24.399 1.00 93.81 87 THR A O 1
ATOM 702 N N . SER A 1 88 ? -30.083 24.186 -24.146 1.00 93.88 88 SER A N 1
ATOM 703 C CA . SER A 1 88 ? -31.059 24.500 -25.196 1.00 93.88 88 SER A CA 1
ATOM 704 C C . SER A 1 88 ? -30.43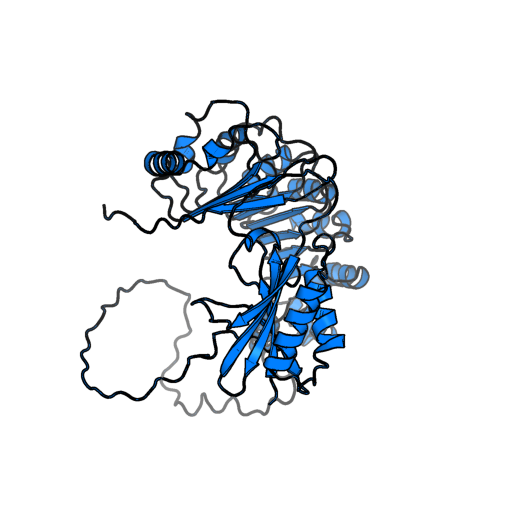0 24.584 -26.593 1.00 93.88 88 SER A C 1
ATOM 706 O O . SER A 1 88 ? -31.152 24.669 -27.590 1.00 93.88 88 SER A O 1
ATOM 708 N N . LYS A 1 89 ? -29.092 24.537 -26.688 1.00 93.81 89 LYS A N 1
ATOM 709 C CA . LYS A 1 89 ? -28.367 24.525 -27.961 1.00 93.81 89 LYS A CA 1
ATOM 710 C C . LYS A 1 89 ? -28.657 23.238 -28.732 1.00 93.81 89 LYS A C 1
ATOM 712 O O . LYS A 1 89 ? -28.549 22.134 -28.204 1.00 93.81 89 LYS A O 1
ATOM 717 N N . SER A 1 90 ? -28.996 23.392 -30.007 1.00 94.25 90 SER A N 1
ATOM 718 C CA . SER A 1 90 ? -29.129 22.280 -30.951 1.00 94.25 90 SER A CA 1
ATOM 719 C C . SER A 1 90 ? -27.767 21.696 -31.330 1.00 94.25 90 SER A C 1
ATOM 721 O O . SER A 1 90 ? -26.726 22.347 -31.210 1.00 94.25 90 SER A O 1
ATOM 723 N N . LYS A 1 91 ? -27.786 20.469 -31.855 1.00 93.88 91 LYS A N 1
ATOM 724 C CA . LYS A 1 91 ? -26.605 19.793 -32.400 1.00 93.88 91 LYS A CA 1
ATOM 725 C C . LYS A 1 91 ? -25.928 20.646 -33.480 1.00 93.88 91 LYS A C 1
ATOM 727 O O . LYS A 1 91 ? -24.708 20.761 -33.503 1.00 93.88 91 LYS A O 1
ATOM 732 N N . GLU A 1 92 ? -26.719 21.266 -34.348 1.00 94.75 92 GLU A N 1
ATOM 733 C CA . GLU A 1 92 ? -26.259 22.096 -35.460 1.00 94.75 92 GLU A CA 1
ATOM 734 C C . GLU A 1 92 ? -25.584 23.375 -34.955 1.00 94.75 92 GLU A C 1
ATOM 736 O O . GLU A 1 92 ? -24.560 23.780 -35.498 1.00 94.75 92 GLU A O 1
ATOM 741 N N . GLN A 1 93 ? -26.096 23.972 -33.874 1.00 93.06 93 GLN A N 1
ATOM 742 C CA . GLN A 1 93 ? -25.464 25.125 -33.226 1.00 93.06 93 GLN A CA 1
ATOM 743 C C . GLN A 1 93 ? -24.133 24.759 -32.564 1.00 93.06 93 GLN A C 1
ATOM 745 O O . GLN A 1 93 ? -23.185 25.533 -32.660 1.00 93.06 93 GLN A O 1
ATOM 750 N N . ILE A 1 94 ? -24.044 23.592 -31.918 1.00 92.00 94 ILE A N 1
ATOM 751 C CA . ILE A 1 94 ? -22.787 23.110 -31.323 1.00 92.00 94 ILE A CA 1
ATOM 752 C C . ILE A 1 94 ? -21.761 22.817 -32.421 1.00 92.00 94 ILE A C 1
ATOM 754 O O . ILE A 1 94 ? -20.617 23.252 -32.319 1.00 92.00 94 ILE A O 1
ATOM 758 N N . LYS A 1 95 ? -22.175 22.146 -33.503 1.00 92.62 95 LYS A N 1
ATOM 759 C CA . LYS A 1 95 ? -21.310 21.890 -34.659 1.00 92.62 95 LYS A CA 1
ATOM 760 C C . LYS A 1 95 ? -20.811 23.196 -35.281 1.00 92.62 95 LYS A C 1
ATOM 762 O O . LYS A 1 95 ? -19.613 23.345 -35.476 1.00 92.62 95 LYS A O 1
ATOM 767 N N . LYS A 1 96 ? -21.709 24.159 -35.518 1.00 92.50 96 LYS A N 1
ATOM 768 C CA . LYS A 1 96 ? -21.358 25.479 -36.058 1.00 92.50 96 LYS A CA 1
ATOM 769 C C . LYS A 1 96 ? -20.344 26.205 -35.170 1.00 92.50 96 LYS A C 1
ATOM 771 O O . LYS A 1 96 ? -19.367 26.722 -35.690 1.00 92.50 96 LYS A O 1
ATOM 776 N N . TYR A 1 97 ? -20.526 26.181 -33.849 1.00 89.69 97 TYR A N 1
ATOM 777 C CA . TYR A 1 97 ? -19.565 26.751 -32.899 1.00 89.69 97 TYR A CA 1
ATOM 778 C C . TYR A 1 97 ? -18.176 26.108 -33.019 1.00 89.69 97 TYR A C 1
ATOM 780 O O . TYR A 1 97 ? -17.170 26.816 -33.062 1.00 89.69 97 TYR A O 1
ATOM 788 N N . VAL A 1 98 ? -18.116 24.776 -33.117 1.00 87.50 98 VAL A N 1
ATOM 789 C CA . VAL A 1 98 ? -16.857 24.039 -33.306 1.00 87.50 98 VAL A CA 1
ATOM 790 C C . VAL A 1 98 ? -16.203 24.378 -34.645 1.00 87.50 98 VAL A C 1
ATOM 792 O O . VAL A 1 98 ? -14.997 24.612 -34.685 1.00 87.50 98 VAL A O 1
ATOM 795 N N . ASP A 1 99 ? -16.984 24.442 -35.724 1.00 87.00 99 ASP A N 1
ATOM 796 C CA . ASP A 1 99 ? -16.495 24.780 -37.062 1.00 87.00 99 ASP A CA 1
ATOM 797 C C . ASP A 1 99 ? -15.980 26.232 -37.124 1.00 87.00 99 ASP A C 1
ATOM 799 O O . ASP A 1 99 ? -14.923 26.486 -37.702 1.00 87.00 99 ASP A O 1
ATOM 803 N N . GLU A 1 100 ? -16.655 27.177 -36.458 1.00 86.19 100 GLU A N 1
ATOM 804 C CA . GLU A 1 100 ? -16.212 28.572 -36.330 1.00 86.19 100 GLU A CA 1
ATOM 805 C C . GLU A 1 100 ? -14.875 28.668 -35.579 1.00 86.19 100 GLU A C 1
ATOM 807 O O . GLU A 1 100 ? -13.929 29.258 -36.104 1.00 86.19 100 GLU A O 1
ATOM 812 N N . HIS A 1 101 ? -14.737 28.011 -34.422 1.00 82.25 101 HIS A N 1
ATOM 813 C CA . HIS A 1 101 ? -13.481 27.999 -33.649 1.00 82.25 101 HIS A CA 1
ATOM 814 C C . HIS A 1 101 ? -12.345 27.291 -34.396 1.00 82.25 101 HIS A C 1
ATOM 816 O O . HIS A 1 101 ? -11.179 27.682 -34.308 1.00 82.25 101 HIS A O 1
ATOM 822 N N . ARG A 1 102 ? -12.678 26.268 -35.190 1.00 79.50 102 ARG A N 1
ATOM 823 C CA . ARG A 1 102 ? -11.726 25.606 -36.084 1.00 79.50 102 ARG A CA 1
ATOM 824 C C . ARG A 1 102 ? -11.260 26.546 -37.199 1.00 79.50 102 ARG A C 1
ATOM 826 O O . ARG A 1 102 ? -10.067 26.578 -37.489 1.00 79.50 102 ARG A O 1
ATOM 833 N N . SER A 1 103 ? -12.172 27.304 -37.809 1.00 73.38 103 SER A N 1
ATOM 834 C CA . SER A 1 103 ? -11.862 28.239 -38.903 1.00 73.38 103 SER A CA 1
ATOM 835 C C . SER A 1 103 ? -11.050 29.453 -38.445 1.00 73.38 103 SER A C 1
ATOM 837 O O . SER A 1 103 ? -10.172 29.913 -39.169 1.00 73.38 103 SER A O 1
ATOM 839 N N . GLN A 1 104 ? -11.272 29.915 -37.212 1.00 77.38 104 GLN A N 1
ATOM 840 C CA . GLN A 1 104 ? -10.515 31.003 -36.586 1.00 77.38 104 GLN A CA 1
ATOM 841 C C . GLN A 1 104 ? -9.113 30.574 -36.133 1.00 77.38 104 GLN A C 1
ATOM 843 O O . GLN A 1 104 ? -8.370 31.390 -35.593 1.00 77.38 104 GLN A O 1
ATOM 848 N N . ASN A 1 105 ? -8.747 29.302 -36.348 1.00 66.56 105 ASN A N 1
ATOM 849 C CA . ASN A 1 105 ? -7.498 28.708 -35.890 1.00 66.56 105 ASN A CA 1
ATOM 850 C C . ASN A 1 105 ? -7.251 29.009 -34.403 1.00 66.56 105 ASN A C 1
ATOM 852 O O . ASN A 1 105 ? -6.136 29.351 -34.012 1.00 66.56 105 ASN A O 1
ATOM 856 N N . THR A 1 106 ? -8.303 28.935 -33.579 1.00 68.12 106 THR A N 1
ATOM 857 C CA . THR A 1 106 ? -8.186 29.121 -32.134 1.00 68.12 106 THR A CA 1
ATOM 858 C C . THR A 1 106 ? -7.304 28.000 -31.587 1.00 68.12 106 THR A C 1
ATOM 860 O O . THR A 1 106 ? -7.724 26.847 -31.506 1.00 68.12 106 THR A O 1
ATOM 863 N N . ILE A 1 107 ? -6.050 28.327 -31.271 1.00 60.28 107 ILE A N 1
ATOM 864 C CA . ILE A 1 107 ? -5.080 27.379 -30.722 1.00 60.28 107 ILE A CA 1
ATOM 865 C C . ILE A 1 107 ? -5.283 27.332 -29.209 1.00 60.28 107 ILE A C 1
ATOM 867 O O . ILE A 1 107 ? -5.161 28.352 -28.533 1.00 60.28 107 ILE A O 1
ATOM 871 N N . TYR A 1 108 ? -5.556 26.142 -28.675 1.00 63.72 108 TYR A N 1
ATOM 872 C CA . TYR A 1 108 ? -5.502 25.901 -27.234 1.00 63.72 108 TYR A CA 1
ATOM 873 C C . TYR A 1 108 ? -4.110 25.374 -26.872 1.00 63.72 108 TYR A C 1
ATOM 875 O O . TYR A 1 108 ? -3.617 24.445 -27.509 1.00 63.72 108 TYR A O 1
ATOM 883 N N . ASP A 1 109 ? -3.470 25.962 -25.862 1.00 55.31 109 ASP A N 1
ATOM 884 C CA . ASP A 1 109 ? -2.167 25.499 -25.376 1.00 55.31 109 ASP A CA 1
ATOM 885 C C . ASP A 1 109 ? -2.352 24.380 -24.342 1.00 55.31 109 ASP A C 1
ATOM 887 O O . ASP A 1 109 ? -2.996 24.584 -23.319 1.00 55.31 109 ASP A O 1
ATOM 891 N N . LEU A 1 110 ? -1.819 23.184 -24.593 1.00 52.56 110 LEU A N 1
ATOM 892 C CA . LEU A 1 110 ? -1.991 22.010 -23.727 1.00 52.56 110 LEU A CA 1
ATOM 893 C C . LEU A 1 110 ? -1.177 22.057 -22.419 1.00 52.56 110 LEU A C 1
ATOM 895 O O . LEU A 1 110 ? -1.426 21.234 -21.541 1.00 52.56 110 LEU A O 1
ATOM 899 N N . TRP A 1 111 ? -0.207 22.966 -22.274 1.00 48.16 111 TRP A N 1
ATOM 900 C CA . TRP A 1 111 ? 0.829 22.870 -21.231 1.00 48.16 111 TRP A CA 1
ATOM 901 C C . TRP A 1 111 ? 0.354 23.228 -19.805 1.00 48.16 111 TRP A C 1
ATOM 903 O O . TRP A 1 111 ? 1.105 23.036 -18.855 1.00 48.16 111 TRP A O 1
ATOM 913 N N . SER A 1 112 ? -0.889 23.695 -19.617 1.00 47.91 112 SER A N 1
ATOM 914 C CA . SER A 1 112 ? -1.355 24.292 -18.348 1.00 47.91 112 SER A CA 1
ATOM 915 C C . SER A 1 112 ? -2.746 23.841 -17.851 1.00 47.91 112 SER A C 1
ATOM 917 O O . SER A 1 112 ? -3.514 24.653 -17.345 1.00 47.91 112 SER A O 1
ATOM 919 N N . ASN A 1 113 ? -3.114 22.554 -17.945 1.00 51.75 113 ASN A N 1
ATOM 920 C CA . ASN A 1 113 ? -4.463 22.048 -17.575 1.00 51.75 113 ASN A CA 1
ATOM 921 C C . ASN A 1 113 ? -5.610 22.601 -18.452 1.00 51.75 113 ASN A C 1
ATOM 923 O O . ASN A 1 113 ? -6.771 22.697 -18.039 1.00 51.75 113 ASN A O 1
ATOM 927 N N . ASN A 1 114 ? -5.312 22.941 -19.705 1.00 61.91 114 ASN A N 1
ATOM 928 C CA . ASN A 1 114 ? -6.210 23.732 -20.545 1.00 61.91 114 ASN A CA 1
ATOM 929 C C . ASN A 1 114 ? -7.421 22.953 -21.103 1.00 61.91 114 ASN A C 1
ATOM 931 O O . ASN A 1 114 ? -8.435 23.557 -21.438 1.00 61.91 114 ASN A O 1
ATOM 935 N N . CYS A 1 115 ? -7.397 21.612 -21.119 1.00 66.25 115 CYS A N 1
ATOM 936 C CA . CYS A 1 115 ? -8.584 20.805 -21.449 1.00 66.25 115 CYS A CA 1
ATOM 937 C C . CYS A 1 115 ? -9.734 21.068 -20.462 1.00 66.25 115 CYS A C 1
ATOM 939 O O . CYS A 1 115 ? -10.893 21.171 -20.861 1.00 66.25 115 CYS A O 1
ATOM 941 N N . GLN A 1 116 ? -9.413 21.231 -19.174 1.00 70.25 116 GLN A N 1
ATOM 942 C CA . GLN A 1 116 ? -10.400 21.577 -18.153 1.00 70.25 116 GLN A CA 1
ATOM 943 C C . GLN A 1 116 ? -10.923 22.999 -18.347 1.00 70.25 116 GLN A C 1
ATOM 945 O O . GLN A 1 116 ? -12.118 23.233 -18.190 1.00 70.25 116 GLN A O 1
ATOM 950 N N . HIS A 1 117 ? -10.049 23.945 -18.700 1.00 72.00 117 HIS A N 1
ATOM 951 C CA . HIS A 1 117 ? -10.438 25.324 -18.994 1.00 72.00 117 HIS A CA 1
ATOM 952 C C . HIS A 1 117 ? -11.324 25.426 -20.235 1.00 72.00 117 HIS A C 1
ATOM 954 O O . HIS A 1 117 ? -12.341 26.110 -20.177 1.00 72.00 117 HIS A O 1
ATOM 960 N N . TYR A 1 118 ? -11.004 24.698 -21.309 1.00 78.31 118 TYR A N 1
ATOM 961 C CA . TYR A 1 118 ? -11.856 24.581 -22.491 1.00 78.31 118 TYR A CA 1
ATOM 962 C C . TYR A 1 118 ? -13.242 24.056 -22.112 1.00 78.31 118 TYR A C 1
ATOM 964 O O . TYR A 1 118 ? -14.244 24.714 -22.381 1.00 78.31 118 TYR A O 1
ATOM 972 N N . VAL A 1 119 ? -13.305 22.912 -21.424 1.00 78.56 119 VAL A N 1
ATOM 973 C CA . VAL A 1 119 ? -14.577 22.313 -21.006 1.00 78.56 119 VAL A CA 1
ATOM 974 C C . VAL A 1 119 ? -15.365 23.273 -20.113 1.00 78.56 119 VAL A C 1
ATOM 976 O O . VAL A 1 119 ? -16.553 23.483 -20.348 1.00 78.56 119 VAL A O 1
ATOM 979 N N . LYS A 1 120 ? -14.706 23.937 -19.154 1.00 79.00 120 LYS A N 1
ATOM 980 C CA . LYS A 1 120 ? -15.322 24.960 -18.294 1.00 79.00 120 LYS A CA 1
ATOM 981 C C . LYS A 1 120 ? -15.837 26.162 -19.091 1.00 79.00 120 LYS A C 1
ATOM 983 O O . LYS A 1 120 ? -16.953 26.596 -18.828 1.00 79.00 120 LYS A O 1
ATOM 988 N N . SER A 1 121 ? -15.076 26.683 -20.054 1.00 78.56 121 SER A N 1
ATOM 989 C CA . SER A 1 121 ? -15.479 27.832 -20.879 1.00 78.56 121 SER A CA 1
ATOM 990 C C . SER A 1 121 ? -16.620 27.471 -21.828 1.00 78.56 121 SER A C 1
ATOM 992 O O . SER A 1 121 ? -17.611 28.189 -21.892 1.00 78.56 121 SER A O 1
ATOM 994 N N . VAL A 1 122 ? -16.584 26.303 -22.473 1.00 80.19 122 VAL A N 1
ATOM 995 C CA . VAL A 1 122 ? -17.705 25.840 -23.305 1.00 80.19 122 VAL A CA 1
ATOM 996 C C . VAL A 1 122 ? -18.968 25.650 -22.472 1.00 80.19 122 VAL A C 1
ATOM 998 O O . VAL A 1 122 ? -20.038 26.099 -22.881 1.00 80.19 122 VAL A O 1
ATOM 1001 N N . ILE A 1 123 ? -18.858 25.042 -21.288 1.00 79.56 123 ILE A N 1
ATOM 1002 C CA . ILE A 1 123 ? -19.987 24.883 -20.363 1.00 79.56 123 ILE A CA 1
ATOM 1003 C C . ILE A 1 123 ? -20.555 26.242 -19.938 1.00 79.56 123 ILE A C 1
ATOM 1005 O O . ILE A 1 123 ? -21.770 26.446 -20.001 1.00 79.56 123 ILE A O 1
ATOM 1009 N N . LYS A 1 124 ? -19.686 27.157 -19.502 1.00 79.94 124 LYS A N 1
ATOM 1010 C CA . LYS A 1 124 ? -20.079 28.432 -18.900 1.00 79.94 124 LYS A CA 1
ATOM 1011 C C . LYS A 1 124 ? -20.563 29.440 -19.939 1.00 79.94 124 LYS A C 1
ATOM 1013 O O . LYS A 1 124 ? -21.633 30.021 -19.779 1.00 79.94 124 LYS A O 1
ATOM 1018 N N . ASP A 1 125 ? -19.789 29.631 -20.997 1.00 79.06 125 ASP A N 1
ATOM 1019 C CA . ASP A 1 125 ? -19.918 30.782 -21.886 1.00 79.06 125 ASP A CA 1
ATOM 1020 C C . ASP A 1 125 ? -20.796 30.452 -23.103 1.00 79.06 125 ASP A C 1
ATOM 1022 O O . ASP A 1 125 ? -21.598 31.282 -23.543 1.00 79.06 125 ASP A O 1
ATOM 1026 N N . PHE A 1 126 ? -20.712 29.219 -23.619 1.00 83.75 126 PHE A N 1
ATOM 1027 C CA . PHE A 1 126 ? -21.430 28.815 -24.830 1.00 83.75 126 PHE A CA 1
ATOM 1028 C C . PHE A 1 126 ? -22.712 28.020 -24.556 1.00 83.75 126 PHE A C 1
ATOM 1030 O O . PHE A 1 126 ? -23.785 28.377 -25.059 1.00 83.75 126 PHE A O 1
ATOM 1037 N N . LEU A 1 127 ? -22.619 26.939 -23.774 1.00 86.00 127 LEU A N 1
ATOM 1038 C CA . LEU A 1 127 ? -23.730 26.007 -23.576 1.00 86.00 127 LEU A CA 1
ATOM 1039 C C . LEU A 1 127 ? -24.823 26.566 -22.665 1.00 86.00 127 LEU A C 1
ATOM 1041 O O . LEU A 1 127 ? -25.970 26.141 -22.821 1.00 86.00 127 LEU A O 1
ATOM 1045 N N . LYS A 1 128 ? -24.482 27.507 -21.768 1.00 85.69 128 LYS A N 1
ATOM 1046 C CA . LYS A 1 128 ? -25.401 28.147 -20.808 1.00 85.69 128 LYS A CA 1
ATOM 1047 C C . LYS A 1 128 ? -26.294 27.108 -20.123 1.00 85.69 128 LYS A C 1
ATOM 1049 O O . LYS A 1 128 ? -27.506 27.103 -20.319 1.00 85.69 128 LYS A O 1
ATOM 1054 N N . LEU A 1 129 ? -25.663 26.169 -19.415 1.00 83.81 129 LEU A N 1
ATOM 1055 C CA . LEU A 1 129 ? -26.359 25.000 -18.880 1.00 83.81 129 LEU A CA 1
ATOM 1056 C C . LEU A 1 129 ? -27.464 25.379 -17.891 1.00 83.81 129 LEU A C 1
ATOM 1058 O O . LEU A 1 129 ? -27.258 26.170 -16.974 1.00 83.81 129 LEU A O 1
ATOM 1062 N N . GLU A 1 130 ? -28.606 24.722 -18.050 1.00 84.44 130 GLU A N 1
ATOM 1063 C CA . GLU A 1 130 ? -29.652 24.623 -17.045 1.00 84.44 130 GLU A CA 1
ATOM 1064 C C . GLU A 1 130 ? -29.333 23.411 -16.163 1.00 84.44 130 GLU A C 1
ATOM 1066 O O . GLU A 1 130 ? -29.176 22.284 -16.652 1.00 84.44 130 GLU A O 1
ATOM 1071 N N . TYR A 1 131 ? -29.181 23.644 -14.859 1.00 75.50 131 TYR A N 1
ATOM 1072 C CA . TYR A 1 131 ? -28.888 22.579 -13.908 1.00 75.50 131 TYR A CA 1
ATOM 1073 C C . TYR A 1 131 ? -30.196 21.940 -13.442 1.00 75.50 131 TYR A C 1
ATOM 1075 O O . TYR A 1 131 ? -31.046 22.647 -12.896 1.00 75.50 131 TYR A O 1
ATOM 1083 N N . PRO A 1 132 ? -30.376 20.618 -13.607 1.00 59.28 132 PRO A N 1
ATOM 1084 C CA . PRO A 1 132 ? -31.438 19.930 -12.900 1.00 59.28 132 PRO A CA 1
ATOM 1085 C C . PRO A 1 132 ? -31.151 20.045 -11.400 1.00 59.28 132 PRO A C 1
ATOM 1087 O O . PRO A 1 132 ? -30.043 19.768 -10.935 1.00 59.28 132 PRO A O 1
ATOM 1090 N N . SER A 1 133 ? -32.138 20.496 -10.641 1.00 43.34 133 SER A N 1
ATOM 1091 C CA . SER A 1 133 ? -32.092 20.580 -9.187 1.00 43.34 133 SER A CA 1
ATOM 1092 C C . SER A 1 133 ? -31.973 19.172 -8.583 1.00 43.34 133 SER A C 1
ATOM 1094 O O . SER A 1 133 ? -32.976 18.532 -8.295 1.00 43.34 133 SER A O 1
ATOM 1096 N N . GLY A 1 134 ? -30.743 18.670 -8.406 1.00 46.56 134 GLY A N 1
ATOM 1097 C CA . GLY A 1 134 ? -30.468 17.473 -7.602 1.00 46.56 134 GLY A CA 1
ATOM 1098 C C . GLY A 1 134 ? -29.379 16.524 -8.124 1.00 46.56 134 GLY A C 1
ATOM 1099 O O . GLY A 1 134 ? -29.555 15.845 -9.127 1.00 46.56 134 GLY A O 1
ATOM 1100 N N . SER A 1 135 ? -28.320 16.386 -7.316 1.00 37.47 135 SER A N 1
ATOM 1101 C CA . SER A 1 135 ? -27.381 15.252 -7.176 1.00 37.47 135 SER A CA 1
ATOM 1102 C C . SER A 1 135 ? -26.445 14.838 -8.329 1.00 37.47 135 SER A C 1
ATOM 1104 O O . SER A 1 135 ? -26.807 14.711 -9.494 1.00 37.47 135 SER A O 1
ATOM 1106 N N . VAL A 1 136 ? -25.205 14.539 -7.929 1.00 38.81 136 VAL A N 1
ATOM 1107 C CA . VAL A 1 136 ? -24.217 13.741 -8.666 1.00 38.81 136 VAL A CA 1
ATOM 1108 C C . VAL A 1 136 ? -24.684 12.279 -8.653 1.00 38.81 136 VAL A C 1
ATOM 1110 O O . VAL A 1 136 ? -24.927 11.741 -7.577 1.00 38.81 136 VAL A O 1
ATOM 1113 N N . GLN A 1 137 ? -24.796 11.630 -9.815 1.00 43.19 137 GLN A N 1
ATOM 1114 C CA . GLN A 1 137 ? -25.076 10.190 -9.911 1.00 43.19 137 GLN A CA 1
ATOM 1115 C C . GLN A 1 137 ? -23.818 9.411 -10.314 1.00 43.19 137 GLN A C 1
ATOM 1117 O O . GLN A 1 137 ? -23.137 9.783 -11.268 1.00 43.19 137 GLN A O 1
ATOM 1122 N N . MET A 1 138 ? -23.553 8.307 -9.609 1.00 35.69 138 MET A N 1
ATOM 1123 C CA . MET A 1 138 ? -22.663 7.232 -10.051 1.00 35.69 138 MET A CA 1
ATOM 1124 C C . MET A 1 138 ? -23.468 6.215 -10.867 1.00 35.69 138 MET A C 1
ATOM 1126 O O . MET A 1 138 ? -24.451 5.675 -10.364 1.00 35.69 138 MET A O 1
ATOM 1130 N N . ALA A 1 139 ? -23.027 5.893 -12.083 1.00 39.28 139 ALA A N 1
ATOM 1131 C CA . ALA A 1 139 ? -23.506 4.707 -12.789 1.00 39.28 139 ALA A CA 1
ATOM 1132 C C . ALA A 1 139 ? -22.600 3.521 -12.415 1.00 39.28 139 ALA A C 1
ATOM 1134 O O . ALA A 1 139 ? -21.485 3.405 -12.914 1.00 39.28 139 ALA A O 1
ATOM 1135 N N . SER A 1 140 ? -23.048 2.658 -11.499 1.00 34.06 140 SER A N 1
ATOM 1136 C CA . SER A 1 140 ? -22.291 1.470 -11.054 1.00 34.06 140 SER A CA 1
ATOM 1137 C C . SER A 1 140 ? -22.412 0.264 -11.995 1.00 34.06 140 SER A C 1
ATOM 1139 O O . SER A 1 140 ? -21.787 -0.767 -11.769 1.00 34.06 140 SER A O 1
ATOM 1141 N N . LYS A 1 141 ? -23.172 0.405 -13.079 1.00 35.88 141 LYS A N 1
ATOM 1142 C CA . LYS A 1 141 ? -23.227 -0.447 -14.272 1.00 35.88 141 LYS A CA 1
ATOM 1143 C C . LYS A 1 141 ? -23.719 0.448 -15.411 1.00 35.88 141 LYS A C 1
ATOM 1145 O O . LYS A 1 141 ? -24.423 1.417 -15.113 1.00 35.88 141 LYS A O 1
ATOM 1150 N N . PRO A 1 142 ? -23.390 0.174 -16.687 1.00 35.19 142 PRO A N 1
ATOM 1151 C CA . PRO A 1 142 ? -24.076 0.858 -17.770 1.00 35.19 142 PRO A CA 1
ATOM 1152 C C . PRO A 1 142 ? -25.581 0.655 -17.546 1.00 35.19 142 PRO A C 1
ATOM 1154 O O . PRO A 1 142 ? -26.064 -0.476 -17.581 1.00 35.19 142 PRO A O 1
ATOM 1157 N N . GLU A 1 143 ? -26.340 1.734 -17.311 1.00 36.19 143 GLU A N 1
ATOM 1158 C CA . GLU A 1 143 ? -27.704 1.737 -17.835 1.00 36.19 143 GLU A CA 1
ATOM 1159 C C . GLU A 1 143 ? -27.525 1.316 -19.285 1.00 36.19 143 GLU A C 1
ATOM 1161 O O . GLU A 1 143 ? -26.685 1.906 -19.970 1.00 36.19 143 GLU A O 1
ATOM 1166 N N . ASN A 1 144 ? -28.193 0.250 -19.722 1.00 37.75 144 ASN A N 1
ATOM 1167 C CA . ASN A 1 144 ? -28.129 -0.165 -21.113 1.00 37.75 144 ASN A CA 1
ATOM 1168 C C . ASN A 1 144 ? -28.598 1.019 -21.972 1.00 37.75 144 ASN A C 1
ATOM 1170 O O . ASN A 1 144 ? -29.776 1.185 -22.270 1.00 37.75 144 ASN A O 1
ATOM 1174 N N . LEU A 1 145 ? -27.648 1.856 -22.384 1.00 43.25 145 LEU A N 1
ATOM 1175 C CA . LEU A 1 145 ? -27.753 2.850 -23.436 1.00 43.25 145 LEU A CA 1
ATOM 1176 C C . LEU A 1 145 ? -27.657 2.097 -24.762 1.00 43.25 145 LEU A C 1
ATOM 1178 O O . LEU A 1 145 ? -26.852 2.411 -25.632 1.00 43.25 145 LEU A O 1
ATOM 1182 N N . THR A 1 146 ? -28.442 1.033 -24.882 1.00 36.59 146 THR A N 1
ATOM 1183 C CA . THR A 1 146 ? -28.607 0.273 -26.104 1.00 36.59 146 THR A CA 1
ATOM 1184 C C . THR A 1 146 ? -29.589 1.028 -26.981 1.00 36.59 146 THR A C 1
ATOM 1186 O O . THR A 1 146 ? -30.662 1.428 -26.524 1.00 36.59 146 THR A O 1
ATOM 1189 N N . LEU A 1 147 ? -29.235 1.207 -28.253 1.00 35.00 147 LEU A N 1
ATOM 1190 C CA . LEU A 1 147 ? -30.227 1.431 -29.301 1.00 35.00 147 LEU A CA 1
ATOM 1191 C C . LEU A 1 147 ? -31.257 0.296 -29.185 1.00 35.00 147 LEU A C 1
ATOM 1193 O O . LEU A 1 147 ? -30.869 -0.872 -29.197 1.00 35.00 147 LEU A O 1
ATOM 1197 N N . GLY A 1 148 ? -32.537 0.628 -28.994 1.00 31.55 148 GLY A N 1
ATOM 1198 C CA . GLY A 1 148 ? -33.594 -0.382 -28.992 1.00 31.55 148 GLY A CA 1
ATOM 1199 C C . GLY A 1 148 ? -33.572 -1.153 -30.320 1.00 31.55 148 GLY A C 1
ATOM 1200 O O . GLY A 1 148 ? -33.328 -0.533 -31.360 1.00 31.55 148 GLY A O 1
ATOM 1201 N N . PRO A 1 149 ? -33.764 -2.481 -30.309 1.00 31.86 149 PRO A N 1
ATOM 1202 C CA . PRO A 1 149 ? -33.743 -3.271 -31.530 1.00 31.86 149 PRO A CA 1
ATOM 1203 C C . PRO A 1 149 ? -34.929 -2.896 -32.426 1.00 31.86 149 PRO A C 1
ATOM 1205 O O . PRO A 1 149 ? -36.059 -2.757 -31.960 1.00 31.86 149 PRO A O 1
ATOM 1208 N N . SER A 1 150 ? -34.658 -2.739 -33.722 1.00 31.06 150 SER A N 1
ATOM 1209 C CA . SER A 1 150 ? -35.675 -2.794 -34.769 1.00 31.06 150 SER A CA 1
ATOM 1210 C C . SER A 1 150 ? -36.332 -4.172 -34.759 1.00 31.06 150 SER A C 1
ATOM 1212 O O . SER A 1 150 ? -35.631 -5.181 -34.676 1.00 31.06 150 SER A O 1
ATOM 1214 N N . GLU A 1 151 ? -37.659 -4.199 -34.851 1.00 29.52 151 GLU A N 1
ATOM 1215 C CA . GLU A 1 151 ? -38.464 -5.416 -34.920 1.00 29.52 151 GLU A CA 1
ATOM 1216 C C . GLU A 1 151 ? -37.988 -6.341 -36.048 1.00 29.52 151 GLU A C 1
ATOM 1218 O O . GLU A 1 151 ? -38.048 -5.996 -37.226 1.00 29.52 151 GLU A O 1
ATOM 1223 N N . SER A 1 152 ? -37.561 -7.549 -35.685 1.00 30.02 152 SER A N 1
ATOM 1224 C CA . SER A 1 152 ? -37.608 -8.701 -36.579 1.00 30.02 152 SER A CA 1
ATOM 1225 C C . SER A 1 152 ? -37.703 -9.990 -35.765 1.00 30.02 152 SER A C 1
ATOM 1227 O O . SER A 1 152 ? -36.919 -10.241 -34.854 1.00 30.02 152 SER A O 1
ATOM 1229 N N . SER A 1 153 ? -38.718 -10.763 -36.122 1.00 29.56 153 SER A N 1
ATOM 1230 C CA . SER A 1 153 ? -39.198 -12.047 -35.612 1.00 29.56 153 SER A CA 1
ATOM 1231 C C . SER A 1 153 ? -38.212 -13.222 -35.677 1.00 29.56 153 SER A C 1
ATOM 1233 O O . SER A 1 153 ? -37.422 -13.278 -36.616 1.00 29.56 153 SER A O 1
ATOM 1235 N N . SER A 1 154 ? -38.410 -14.200 -34.771 1.00 30.22 154 SER A N 1
ATOM 1236 C CA . SER A 1 154 ? -38.094 -15.663 -34.794 1.00 30.22 154 SER A CA 1
ATOM 1237 C C . SER A 1 154 ? -37.379 -16.088 -33.491 1.00 30.22 154 SER A C 1
ATOM 1239 O O . SER A 1 154 ? -36.350 -15.524 -33.147 1.00 30.22 154 SER A O 1
ATOM 1241 N N . SER A 1 155 ? -38.006 -16.795 -32.539 1.00 28.80 155 SER A N 1
ATOM 1242 C CA . SER A 1 155 ? -38.477 -18.199 -32.443 1.00 28.80 155 SER A CA 1
ATOM 1243 C C . SER A 1 155 ? -37.410 -19.207 -31.973 1.00 28.80 155 SER A C 1
ATOM 1245 O O . SER A 1 155 ? -36.411 -19.390 -32.662 1.00 28.80 155 SER A O 1
ATOM 1247 N N . SER A 1 156 ? -37.747 -19.929 -30.883 1.00 29.56 156 SER A N 1
ATOM 1248 C CA . SER A 1 156 ? -37.215 -21.226 -30.371 1.00 29.56 156 SER A CA 1
ATOM 1249 C C . SER A 1 156 ? -35.741 -21.277 -29.919 1.00 29.56 156 SER A C 1
ATOM 1251 O O . SER A 1 156 ? -34.901 -20.623 -30.512 1.00 29.56 156 SER A O 1
ATOM 1253 N N . SER A 1 157 ? -35.299 -22.032 -28.908 1.00 31.06 157 SER A N 1
ATOM 1254 C CA . SER A 1 157 ? -35.894 -23.028 -27.997 1.00 31.06 157 SER A CA 1
ATOM 1255 C C . SER A 1 157 ? -34.890 -23.323 -26.866 1.00 31.06 157 SER A C 1
ATOM 1257 O O . SER A 1 157 ? -33.682 -23.178 -27.047 1.00 31.06 157 SER A O 1
ATOM 1259 N N . GLU A 1 158 ? -35.409 -23.748 -25.716 1.00 27.47 158 GLU A N 1
ATOM 1260 C CA . GLU A 1 158 ? -34.697 -24.165 -24.503 1.00 27.47 158 GLU A CA 1
ATOM 1261 C C . GLU A 1 158 ? -33.910 -25.477 -24.674 1.00 27.47 158 GLU A C 1
ATOM 1263 O O . GLU A 1 158 ? -34.373 -26.386 -25.359 1.00 27.47 158 GLU A O 1
ATOM 1268 N N . SER A 1 159 ? -32.798 -25.626 -23.940 1.00 30.06 159 SER A N 1
ATOM 1269 C CA . SER A 1 159 ? -32.471 -26.885 -23.248 1.00 30.06 159 SER A CA 1
ATOM 1270 C C . SER A 1 159 ? -31.349 -26.703 -22.218 1.00 30.06 159 SER A C 1
ATOM 1272 O O . SER A 1 159 ? -30.265 -26.206 -22.515 1.00 30.06 159 SER A O 1
ATOM 1274 N N . SER A 1 160 ? -31.654 -27.150 -21.007 1.00 28.17 160 SER A N 1
ATOM 1275 C CA . SER A 1 160 ? -30.859 -27.241 -19.782 1.00 28.17 160 SER A CA 1
ATOM 1276 C C . SER A 1 160 ? -29.830 -28.380 -19.773 1.00 28.17 160 SER A C 1
ATOM 1278 O O . SER A 1 160 ? -30.161 -29.468 -20.238 1.00 28.17 160 SER A O 1
ATOM 1280 N N . SER A 1 161 ? -28.696 -28.214 -19.074 1.00 28.66 161 SER A N 1
ATOM 1281 C CA . SER A 1 161 ? -28.056 -29.321 -18.329 1.00 28.66 161 SER A CA 1
ATOM 1282 C C . SER A 1 161 ? -27.002 -28.857 -17.301 1.00 28.66 161 SER A C 1
ATOM 1284 O O . SER A 1 161 ? -25.934 -28.363 -17.654 1.00 28.66 161 SER A O 1
ATOM 1286 N N . SER A 1 162 ? -27.367 -29.048 -16.031 1.00 28.59 162 SER A N 1
ATOM 1287 C CA . SER A 1 162 ? -26.603 -29.430 -14.824 1.00 28.59 162 SER A CA 1
ATOM 1288 C C . SER A 1 162 ? -25.064 -29.347 -14.766 1.00 28.59 162 SER A C 1
ATOM 1290 O O . SER A 1 162 ? -24.354 -30.056 -15.477 1.00 28.59 162 SER A O 1
ATOM 1292 N N . SER A 1 163 ? -24.582 -28.628 -13.746 1.00 27.67 163 SER A N 1
ATOM 1293 C CA . SER A 1 163 ? -23.255 -28.747 -13.110 1.00 27.67 163 SER A CA 1
ATOM 1294 C C . SER A 1 163 ? -23.274 -29.738 -11.927 1.00 27.67 163 SER A C 1
ATOM 1296 O O . SER A 1 163 ? -24.328 -29.878 -11.305 1.00 27.67 163 SER A O 1
ATOM 1298 N N . PRO A 1 164 ? -22.135 -30.345 -11.528 1.00 35.84 164 PRO A N 1
ATOM 1299 C CA . PRO A 1 164 ? -21.992 -30.973 -10.217 1.00 35.84 164 PRO A CA 1
ATOM 1300 C C . PRO A 1 164 ? -21.109 -30.150 -9.259 1.00 35.84 164 PRO A C 1
ATOM 1302 O O . PRO A 1 164 ? -20.037 -29.663 -9.619 1.00 35.84 164 PRO A O 1
ATOM 1305 N N . GLU A 1 165 ? -21.582 -30.033 -8.017 1.00 27.38 165 GLU A N 1
ATOM 1306 C CA . GLU A 1 165 ? -20.884 -29.482 -6.851 1.00 27.38 165 GLU A CA 1
ATOM 1307 C C . GLU A 1 165 ? -19.759 -30.407 -6.355 1.00 27.38 165 GLU A C 1
ATOM 1309 O O . GLU A 1 165 ? -19.911 -31.628 -6.304 1.00 27.38 165 GLU A O 1
ATOM 1314 N N . ILE A 1 166 ? -18.652 -29.811 -5.896 1.00 31.89 166 ILE A N 1
ATOM 1315 C CA . ILE A 1 166 ? -17.617 -30.474 -5.093 1.00 31.89 166 ILE A CA 1
ATOM 1316 C C . ILE A 1 166 ? -17.507 -29.753 -3.747 1.00 31.89 166 ILE A C 1
ATOM 1318 O O . ILE A 1 166 ? -17.223 -28.558 -3.675 1.00 31.89 166 ILE A O 1
ATOM 1322 N N . ALA A 1 167 ? -17.708 -30.522 -2.679 1.00 29.73 167 ALA A N 1
ATOM 1323 C CA . ALA A 1 167 ? -17.662 -30.110 -1.284 1.00 29.73 167 ALA A CA 1
ATOM 1324 C C . ALA A 1 167 ? -16.235 -30.099 -0.700 1.00 29.73 167 ALA A C 1
ATOM 1326 O O . ALA A 1 167 ? -15.510 -31.085 -0.826 1.00 29.73 167 ALA A O 1
ATOM 1327 N N . ARG A 1 168 ? -15.884 -29.031 0.034 1.00 32.50 168 ARG A N 1
ATOM 1328 C CA . ARG A 1 168 ? -14.925 -28.967 1.169 1.00 32.50 168 ARG A 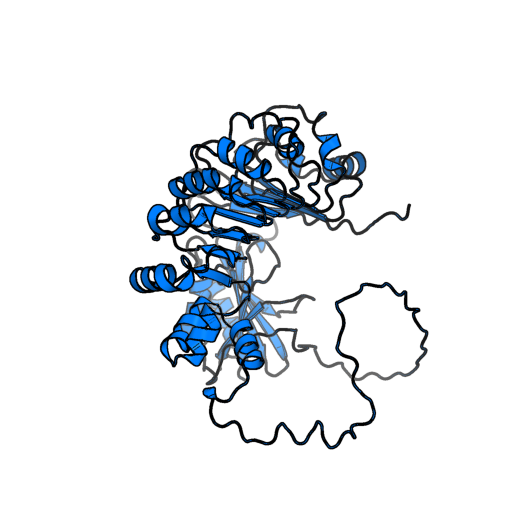CA 1
ATOM 1329 C C . ARG A 1 168 ? -15.348 -27.752 2.018 1.00 32.50 168 ARG A C 1
ATOM 1331 O O . ARG A 1 168 ? -15.554 -26.691 1.452 1.00 32.50 168 ARG A O 1
ATOM 1338 N N . GLY A 1 169 ? -15.566 -27.773 3.332 1.00 26.73 169 GLY A N 1
ATOM 1339 C CA . GLY A 1 169 ? -15.036 -28.624 4.394 1.00 26.73 169 GLY A CA 1
ATOM 1340 C C . GLY A 1 169 ? -14.142 -27.781 5.316 1.00 26.73 169 GLY A C 1
ATOM 1341 O O . GLY A 1 169 ? -12.926 -27.902 5.238 1.00 26.73 169 GLY A O 1
ATOM 1342 N N . GLY A 1 170 ? -14.724 -26.906 6.152 1.00 29.22 170 GLY A N 1
ATOM 1343 C CA . GLY A 1 170 ? -13.987 -26.032 7.079 1.00 29.22 170 GLY A CA 1
ATOM 1344 C C . GLY A 1 170 ? -14.806 -25.656 8.319 1.00 29.22 170 GLY A C 1
ATOM 1345 O O . GLY A 1 170 ? -15.737 -24.861 8.236 1.00 29.22 170 GLY A O 1
ATOM 1346 N N . ARG A 1 171 ? -14.460 -26.272 9.458 1.00 27.02 171 ARG A N 1
ATOM 1347 C CA . ARG A 1 171 ? -15.050 -26.108 10.801 1.00 27.02 171 ARG A CA 1
ATOM 1348 C C . ARG A 1 171 ? -14.906 -24.675 11.332 1.00 27.02 171 ARG A C 1
ATOM 1350 O O . ARG A 1 171 ? -13.785 -24.199 11.471 1.00 27.02 171 ARG A O 1
ATOM 1357 N N . TRP A 1 172 ? -16.018 -24.086 11.767 1.00 33.25 172 TRP A N 1
ATOM 1358 C CA . TRP A 1 172 ? -16.054 -23.006 12.758 1.00 33.25 172 TRP A CA 1
ATOM 1359 C C . TRP A 1 172 ? -16.728 -23.495 14.046 1.00 33.25 172 TRP A C 1
ATOM 1361 O O . TRP A 1 172 ? -17.457 -24.487 14.048 1.00 33.25 172 TRP A O 1
ATOM 1371 N N . LEU A 1 173 ? -16.380 -22.822 15.139 1.00 33.94 173 LEU A N 1
ATOM 1372 C CA . LEU A 1 173 ? -16.689 -23.128 16.532 1.00 33.94 173 LEU A CA 1
ATOM 1373 C C . LEU A 1 173 ? -18.192 -23.291 16.816 1.00 33.94 173 LEU A C 1
ATOM 1375 O O . LEU A 1 173 ? -19.047 -22.668 16.196 1.00 33.94 173 LEU A O 1
ATOM 1379 N N . SER A 1 174 ? -18.458 -24.156 17.789 1.00 30.81 174 SER A N 1
ATOM 1380 C CA . SER A 1 174 ? -19.740 -24.660 18.269 1.00 30.81 174 SER A CA 1
ATOM 1381 C C . SER A 1 174 ? -20.806 -23.578 18.484 1.00 30.81 174 SER A C 1
ATOM 1383 O O . SER A 1 174 ? -20.688 -22.749 19.384 1.00 30.81 174 SER A O 1
ATOM 1385 N N . THR A 1 175 ? -21.890 -23.645 17.715 1.00 33.06 175 THR A N 1
ATOM 1386 C CA . THR A 1 175 ? -23.172 -23.011 18.045 1.00 33.06 175 THR A CA 1
ATOM 1387 C C . THR A 1 175 ? -23.848 -23.760 19.206 1.00 33.06 175 THR A C 1
ATOM 1389 O O . THR A 1 175 ? -23.717 -24.987 19.299 1.00 33.06 175 THR A O 1
ATOM 1392 N N . PRO A 1 176 ? -24.581 -23.078 20.108 1.00 34.06 176 PRO A N 1
ATOM 1393 C CA . PRO A 1 176 ? -25.379 -23.760 21.121 1.00 34.06 176 PRO A CA 1
ATOM 1394 C C . PRO A 1 176 ? -26.473 -24.584 20.434 1.00 34.06 176 PRO A C 1
ATOM 1396 O O . PRO A 1 176 ? -27.099 -24.120 19.479 1.00 34.06 176 PRO A O 1
ATOM 1399 N N . ARG A 1 177 ? -26.705 -25.809 20.918 1.00 33.22 177 ARG A N 1
ATOM 1400 C CA . ARG A 1 177 ? -27.822 -26.651 20.472 1.00 33.22 177 ARG A CA 1
ATOM 1401 C C . ARG A 1 177 ? -29.137 -25.934 20.779 1.00 33.22 177 ARG A C 1
ATOM 1403 O O . ARG A 1 177 ? -29.481 -25.768 21.944 1.00 33.22 177 ARG A O 1
ATOM 1410 N N . PHE A 1 178 ? -29.844 -25.530 19.729 1.00 40.72 178 PHE A N 1
ATOM 1411 C CA . PHE A 1 178 ? -31.234 -25.100 19.809 1.00 40.72 178 PHE A CA 1
ATOM 1412 C C . PHE A 1 178 ? -32.116 -26.321 20.083 1.00 40.72 178 PHE A C 1
ATOM 1414 O O . PHE A 1 178 ? -32.060 -27.310 19.351 1.00 40.72 178 PHE A O 1
ATOM 1421 N N . ASP A 1 179 ? -32.900 -26.243 21.153 1.00 41.34 179 ASP A N 1
ATOM 1422 C CA . ASP A 1 179 ? -33.985 -27.171 21.454 1.00 41.34 179 ASP A CA 1
ATOM 1423 C C . ASP A 1 179 ? -35.137 -26.909 20.459 1.00 41.34 179 ASP A C 1
ATOM 1425 O O . ASP A 1 179 ? -35.645 -25.785 20.407 1.00 41.34 179 ASP A O 1
ATOM 1429 N N . PRO A 1 180 ? -35.539 -27.881 19.620 1.00 40.47 180 PRO A N 1
ATOM 1430 C CA . PRO A 1 180 ? -36.545 -27.670 18.580 1.00 40.47 180 PRO A CA 1
ATOM 1431 C C . PRO A 1 180 ? -37.990 -27.694 19.114 1.00 40.47 180 PRO A C 1
ATOM 1433 O O . PRO A 1 180 ? -38.928 -27.774 18.324 1.00 40.47 180 PRO A O 1
ATOM 1436 N N . SER A 1 181 ? -38.192 -27.629 20.434 1.00 39.59 181 SER A N 1
ATOM 1437 C CA . SER A 1 181 ? -39.522 -27.609 21.058 1.00 39.59 181 SER A CA 1
ATOM 1438 C C . SER A 1 181 ? -40.137 -26.210 21.239 1.00 39.59 181 SER A C 1
ATOM 1440 O O . SER A 1 181 ? -41.291 -26.108 21.651 1.00 39.59 181 SER A O 1
ATOM 1442 N N . LEU A 1 182 ? -39.436 -25.133 20.866 1.00 41.25 182 LEU A N 1
ATOM 1443 C CA . LEU A 1 182 ? -39.983 -23.770 20.881 1.00 41.25 182 LEU A CA 1
ATOM 1444 C C . LEU A 1 182 ? -40.626 -23.433 19.531 1.00 41.25 182 LEU A C 1
ATOM 1446 O O . LEU A 1 182 ? -39.970 -23.362 18.491 1.00 41.25 182 LEU A O 1
ATOM 1450 N N . THR A 1 183 ? -41.942 -23.246 19.549 1.00 45.78 183 THR A N 1
ATOM 1451 C CA . THR A 1 183 ? -42.733 -22.907 18.362 1.00 45.78 183 THR A CA 1
ATOM 1452 C C . THR A 1 183 ? -42.296 -21.562 17.765 1.00 45.78 183 THR A C 1
ATOM 1454 O O . THR A 1 183 ? -41.970 -20.620 18.484 1.00 45.78 183 THR A O 1
ATOM 1457 N N . ALA A 1 184 ? -42.344 -21.439 16.433 1.00 46.84 184 ALA A N 1
ATOM 1458 C CA . ALA A 1 184 ? -41.952 -20.245 15.663 1.00 46.84 184 ALA A CA 1
ATOM 1459 C C . ALA A 1 184 ? -42.708 -18.937 16.019 1.00 46.84 184 ALA A C 1
ATOM 1461 O O . ALA A 1 184 ? -42.431 -17.881 15.446 1.00 46.84 184 ALA A O 1
ATOM 1462 N N . ASN A 1 185 ? -43.646 -18.993 16.968 1.00 44.25 185 ASN A N 1
ATOM 1463 C CA . ASN A 1 185 ? -44.369 -17.843 17.501 1.00 44.25 185 ASN A CA 1
ATOM 1464 C C . ASN A 1 185 ? -43.701 -17.209 18.732 1.00 44.25 185 ASN A C 1
ATOM 1466 O O . ASN A 1 185 ? -43.992 -16.054 19.029 1.00 44.25 185 ASN A O 1
ATOM 1470 N N . GLU A 1 186 ? -42.785 -17.891 19.424 1.00 44.69 186 GLU A N 1
ATOM 1471 C CA . GLU A 1 186 ? -42.126 -17.330 20.616 1.00 44.69 186 GLU A CA 1
ATOM 1472 C C . GLU A 1 186 ? -40.835 -16.570 20.278 1.00 44.69 186 GLU A C 1
ATOM 1474 O O . GLU A 1 186 ? -40.509 -15.581 20.933 1.00 44.69 186 GLU A O 1
ATOM 1479 N N . THR A 1 187 ? -40.155 -16.916 19.182 1.00 47.19 187 THR A N 1
ATOM 1480 C CA . THR A 1 187 ? -38.963 -16.190 18.705 1.00 47.19 187 THR A CA 1
ATOM 1481 C C . THR A 1 187 ? -39.283 -14.875 17.985 1.00 47.19 187 THR A C 1
ATOM 1483 O O . THR A 1 187 ? -38.418 -14.008 17.900 1.00 47.19 187 THR A O 1
ATOM 1486 N N . ASN A 1 188 ? -40.529 -14.668 17.543 1.00 42.66 188 ASN A N 1
ATOM 1487 C CA . ASN A 1 188 ? -40.986 -13.421 16.909 1.00 42.66 188 ASN A CA 1
ATOM 1488 C C . ASN A 1 188 ? -41.708 -12.449 17.863 1.00 42.66 188 ASN A C 1
ATOM 1490 O O . ASN A 1 188 ? -42.067 -11.345 17.451 1.00 42.66 188 ASN A O 1
ATOM 1494 N N . CYS A 1 189 ? -41.903 -12.812 19.136 1.00 42.78 189 CYS A N 1
ATOM 1495 C CA . CYS A 1 189 ? -42.554 -11.945 20.129 1.00 42.78 189 CYS A CA 1
ATOM 1496 C C . CYS A 1 189 ? -41.590 -11.037 20.914 1.00 42.78 189 CYS A C 1
ATOM 1498 O O . CYS A 1 189 ? -42.052 -10.153 21.629 1.00 42.78 189 CYS A O 1
ATOM 1500 N N . LEU A 1 190 ? -40.270 -11.191 20.762 1.00 48.50 190 LEU A N 1
ATOM 1501 C CA . LEU A 1 190 ? -39.273 -10.425 21.529 1.00 48.50 190 LEU A CA 1
ATOM 1502 C C . LEU A 1 190 ? -38.719 -9.176 20.817 1.00 48.50 190 LEU A C 1
ATOM 1504 O O . LEU A 1 190 ? -37.916 -8.459 21.401 1.00 48.50 190 LEU A O 1
ATOM 1508 N N . ILE A 1 191 ? -39.166 -8.859 19.594 1.00 52.69 191 ILE A N 1
ATOM 1509 C CA . ILE A 1 191 ? -38.724 -7.661 18.843 1.00 52.69 191 ILE A CA 1
ATOM 1510 C C . ILE A 1 191 ? -39.921 -6.763 18.488 1.00 52.69 191 ILE A C 1
ATOM 1512 O O . ILE A 1 191 ? -40.087 -6.304 17.360 1.00 52.69 191 ILE A O 1
ATOM 1516 N N . LYS A 1 192 ? -40.812 -6.539 19.457 1.00 50.56 192 LYS A N 1
ATOM 1517 C CA . LYS A 1 192 ? -41.883 -5.531 19.353 1.00 50.56 192 LYS A CA 1
ATOM 1518 C C . LYS A 1 192 ? -41.920 -4.560 20.528 1.00 50.56 192 LYS A C 1
ATOM 1520 O O . LYS A 1 192 ? -42.912 -3.862 20.716 1.00 50.56 192 LYS A O 1
ATOM 1525 N N . GLU A 1 193 ? -40.833 -4.445 21.282 1.00 58.34 193 GLU A N 1
ATOM 1526 C CA . GLU A 1 193 ? -40.608 -3.190 21.987 1.00 58.34 193 GLU A CA 1
ATOM 1527 C C . GLU A 1 193 ? -40.177 -2.165 20.942 1.00 58.34 193 GLU A C 1
ATOM 1529 O O . GLU A 1 193 ? -39.177 -2.347 20.248 1.00 58.34 193 GLU A O 1
ATOM 1534 N N . ASN A 1 194 ? -40.980 -1.113 20.771 1.00 62.66 194 ASN A N 1
ATOM 1535 C CA . ASN A 1 194 ? -40.597 0.039 19.966 1.00 62.66 194 ASN A CA 1
ATOM 1536 C C . ASN A 1 194 ? -39.345 0.648 20.605 1.00 62.66 194 ASN A C 1
ATOM 1538 O O . ASN A 1 194 ? -39.449 1.465 21.520 1.00 62.66 194 ASN A O 1
ATOM 1542 N N . ILE A 1 195 ? -38.162 0.237 20.147 1.00 65.69 195 ILE A N 1
ATOM 1543 C CA . ILE A 1 195 ? -36.906 0.866 20.535 1.00 65.69 195 ILE A CA 1
ATOM 1544 C C . ILE A 1 195 ? -36.918 2.262 19.916 1.00 65.69 195 ILE A C 1
ATOM 1546 O O . ILE A 1 195 ? -36.612 2.453 18.743 1.00 65.69 195 ILE A O 1
ATOM 1550 N N . THR A 1 196 ? -37.334 3.243 20.706 1.00 78.62 196 THR A N 1
ATOM 1551 C CA . THR A 1 196 ? -37.376 4.653 20.306 1.00 78.62 196 THR A CA 1
ATOM 1552 C C . THR A 1 196 ? -36.092 5.396 20.668 1.00 78.62 196 THR A C 1
ATOM 1554 O O . THR A 1 196 ? -35.909 6.533 20.242 1.00 78.62 196 THR A O 1
ATOM 1557 N N . ILE A 1 197 ? -35.206 4.766 21.449 1.00 87.81 197 ILE A N 1
ATOM 1558 C CA . ILE A 1 197 ? -34.029 5.385 22.061 1.00 87.81 197 ILE A CA 1
ATOM 1559 C C . ILE A 1 197 ? -32.796 4.511 21.793 1.00 87.81 197 ILE A C 1
ATOM 1561 O O . ILE A 1 197 ? -32.819 3.301 22.021 1.00 87.81 197 ILE A O 1
ATOM 1565 N N . LEU A 1 198 ? -31.715 5.131 21.317 1.00 89.12 198 LEU A N 1
ATOM 1566 C CA . LEU A 1 198 ? -30.467 4.466 20.920 1.00 89.12 198 LEU A CA 1
ATOM 1567 C C . LEU A 1 198 ? -29.822 3.694 22.083 1.00 89.12 198 LEU A C 1
ATOM 1569 O O . LEU A 1 198 ? -29.278 2.607 21.903 1.00 89.12 198 LEU A O 1
ATOM 1573 N N . GLU A 1 199 ? -29.935 4.236 23.291 1.00 90.62 199 GLU A N 1
ATOM 1574 C CA . GLU A 1 199 ? -29.446 3.674 24.547 1.00 90.62 199 GLU A CA 1
ATOM 1575 C C . GLU A 1 199 ? -30.105 2.344 24.925 1.00 90.62 199 GLU A C 1
ATOM 1577 O O . GLU A 1 199 ? -29.559 1.632 25.768 1.00 90.62 199 GLU A O 1
ATOM 1582 N N . ASN A 1 200 ? -31.224 1.979 24.297 1.00 90.81 200 ASN A N 1
ATOM 1583 C CA . ASN A 1 200 ? -31.899 0.705 24.536 1.00 90.81 200 ASN A CA 1
ATOM 1584 C C . ASN A 1 200 ? -31.464 -0.393 23.549 1.00 90.81 200 ASN A C 1
ATOM 1586 O O . ASN A 1 200 ? -31.835 -1.550 23.730 1.00 90.81 200 ASN A O 1
ATOM 1590 N N . LEU A 1 201 ? -30.665 -0.072 22.521 1.00 93.06 201 LEU A N 1
ATOM 1591 C CA . LEU A 1 201 ? -30.095 -1.091 21.630 1.00 93.06 201 LEU A CA 1
ATOM 1592 C C . LEU A 1 201 ? -29.170 -2.027 22.404 1.00 93.06 201 LEU A C 1
ATOM 1594 O O . LEU A 1 201 ? -28.453 -1.567 23.290 1.00 93.06 201 LEU A O 1
ATOM 1598 N N . SER A 1 202 ? -29.116 -3.309 22.036 1.00 93.62 202 SER A N 1
ATOM 1599 C CA . SER A 1 202 ? -28.190 -4.269 22.648 1.00 93.62 202 SER A CA 1
ATOM 1600 C C . SER A 1 202 ? -26.725 -3.928 22.342 1.00 93.62 202 SER A C 1
ATOM 1602 O O . SER A 1 202 ? -26.422 -3.185 21.407 1.00 93.62 202 SER A O 1
ATOM 1604 N N . ASN A 1 203 ? -25.787 -4.451 23.137 1.00 94.25 203 ASN A N 1
ATOM 1605 C CA . ASN A 1 203 ? -24.360 -4.189 22.920 1.00 94.25 203 ASN A CA 1
ATOM 1606 C C . ASN A 1 203 ? -23.891 -4.729 21.561 1.00 94.25 203 ASN A C 1
ATOM 1608 O O . ASN A 1 203 ? -23.062 -4.103 20.909 1.00 94.25 203 ASN A O 1
ATOM 1612 N N . GLU A 1 204 ? -24.450 -5.855 21.121 1.00 94.00 204 GLU A N 1
ATOM 1613 C CA . GLU A 1 204 ? -24.163 -6.499 19.838 1.00 94.00 204 GLU A CA 1
ATOM 1614 C C . GLU A 1 204 ? -24.507 -5.571 18.671 1.00 94.00 204 GLU A C 1
ATOM 1616 O O . GLU A 1 204 ? -23.663 -5.347 17.807 1.00 94.00 204 GLU A O 1
ATOM 1621 N N . LEU A 1 205 ? -25.696 -4.957 18.695 1.00 93.50 205 LEU A N 1
ATOM 1622 C CA . LEU A 1 205 ? -26.119 -4.002 17.668 1.00 93.50 205 LEU A CA 1
ATOM 1623 C C . LEU A 1 205 ? -25.262 -2.733 17.684 1.00 93.50 205 LEU A C 1
ATOM 1625 O O . LEU A 1 205 ? -24.917 -2.207 16.628 1.00 93.50 205 LEU A O 1
ATOM 1629 N N . ILE A 1 206 ? -24.865 -2.246 18.865 1.00 94.62 206 ILE A N 1
ATOM 1630 C CA . ILE A 1 206 ? -23.941 -1.106 18.950 1.00 94.62 206 ILE A CA 1
ATOM 1631 C C . ILE A 1 206 ? -22.566 -1.463 18.369 1.00 94.62 206 ILE A C 1
ATOM 1633 O O . ILE A 1 206 ? -21.985 -0.656 17.645 1.00 94.62 206 ILE A O 1
ATOM 1637 N N . TYR A 1 207 ? -22.045 -2.665 18.627 1.00 93.12 207 TYR A N 1
ATOM 1638 C CA . TYR A 1 207 ? -20.792 -3.109 18.016 1.00 93.12 207 TYR A CA 1
ATOM 1639 C C . TYR A 1 207 ? -20.909 -3.281 16.501 1.00 93.12 207 TYR A C 1
ATOM 1641 O O . TYR A 1 207 ? -19.961 -2.959 15.786 1.00 93.12 207 TYR A O 1
ATOM 1649 N N . GLU A 1 208 ? -22.063 -3.726 16.006 1.00 92.12 208 GLU A N 1
ATOM 1650 C CA . GLU A 1 208 ? -22.347 -3.774 14.573 1.00 92.12 208 GLU A CA 1
ATOM 1651 C C . GLU A 1 208 ? -22.318 -2.363 13.964 1.00 92.12 208 GLU A C 1
ATOM 1653 O O . GLU A 1 208 ? -21.607 -2.131 12.986 1.00 92.12 208 GLU A O 1
ATOM 1658 N N . ILE A 1 209 ? -22.968 -1.387 14.612 1.00 91.88 209 ILE A N 1
ATOM 1659 C CA . ILE A 1 209 ? -22.900 0.035 14.236 1.00 91.88 209 ILE A CA 1
ATOM 1660 C C . ILE A 1 209 ? -21.450 0.531 14.236 1.00 91.88 209 ILE A C 1
ATOM 1662 O O . ILE A 1 209 ? -21.020 1.184 13.284 1.00 91.88 209 ILE A O 1
ATOM 1666 N N . PHE A 1 210 ? -20.668 0.208 15.270 1.00 91.12 210 PHE A N 1
ATOM 1667 C CA . PHE A 1 210 ? -19.252 0.578 15.332 1.00 91.12 210 PHE A CA 1
ATOM 1668 C C . PHE A 1 210 ? -18.446 -0.050 14.193 1.00 91.12 210 PHE A C 1
ATOM 1670 O O . PHE A 1 210 ? -17.533 0.598 13.693 1.00 91.12 210 PHE A O 1
ATOM 1677 N N . GLY A 1 211 ? -18.807 -1.252 13.733 1.00 87.12 211 GLY A N 1
ATOM 1678 C CA . GLY A 1 211 ? -18.195 -1.908 12.577 1.00 87.12 211 GLY A CA 1
ATOM 1679 C C . GLY A 1 211 ? -18.346 -1.129 11.264 1.00 87.12 211 GLY A C 1
ATOM 1680 O O . GLY A 1 211 ? -17.472 -1.223 10.400 1.00 87.12 211 GLY A O 1
ATOM 1681 N N . PHE A 1 212 ? -19.398 -0.316 11.129 1.00 89.12 212 PHE A N 1
ATOM 1682 C CA . PHE A 1 212 ? -19.597 0.585 9.985 1.00 89.12 212 PHE A CA 1
ATOM 1683 C C . PHE A 1 212 ? -18.874 1.933 10.131 1.00 89.12 212 PHE A C 1
ATOM 1685 O O . PHE A 1 212 ? -18.777 2.693 9.164 1.00 89.12 212 PHE A O 1
ATOM 1692 N N . LEU A 1 213 ? -18.360 2.250 11.321 1.00 87.88 213 LEU A N 1
ATOM 1693 C CA . LEU A 1 213 ? -17.669 3.500 11.617 1.00 87.88 213 LEU A CA 1
ATOM 1694 C C . LEU A 1 213 ? -16.154 3.281 11.717 1.00 87.88 213 LEU A C 1
ATOM 1696 O O . LEU A 1 213 ? -15.654 2.223 12.080 1.00 87.88 213 LEU A O 1
ATOM 1700 N N . ASN A 1 214 ? -15.378 4.332 11.452 1.00 82.94 214 ASN A N 1
ATOM 1701 C CA . ASN A 1 214 ? -13.985 4.358 11.900 1.00 82.94 214 ASN A CA 1
ATOM 1702 C C . ASN A 1 214 ? -13.978 4.421 13.438 1.00 82.94 214 ASN A C 1
ATOM 1704 O O . ASN A 1 214 ? -14.705 5.242 14.000 1.00 82.94 214 ASN A O 1
ATOM 1708 N N . ASN A 1 215 ? -13.138 3.633 14.120 1.00 86.94 215 ASN A N 1
ATOM 1709 C CA . ASN A 1 215 ? -13.059 3.627 15.587 1.00 86.94 215 ASN A CA 1
ATOM 1710 C C . ASN A 1 215 ? -12.855 5.022 16.188 1.00 86.94 215 ASN A C 1
ATOM 1712 O O . ASN A 1 215 ? -13.346 5.286 17.281 1.00 86.94 215 ASN A O 1
ATOM 1716 N N . HIS A 1 216 ? -12.159 5.927 15.491 1.00 85.94 216 HIS A N 1
ATOM 1717 C CA . HIS A 1 216 ? -12.048 7.313 15.940 1.00 85.94 216 HIS A CA 1
ATOM 1718 C C . HIS A 1 216 ? -13.402 8.044 15.920 1.00 85.94 216 HIS A C 1
ATOM 1720 O O . HIS A 1 216 ? -13.728 8.741 16.876 1.00 85.94 216 HIS A O 1
ATOM 1726 N N . HIS A 1 217 ? -14.199 7.872 14.861 1.00 88.25 217 HIS A N 1
ATOM 1727 C CA . HIS A 1 217 ? -15.529 8.477 14.754 1.00 88.25 217 HIS A CA 1
ATOM 1728 C C . HIS A 1 217 ? -16.510 7.854 15.745 1.00 88.25 217 HIS A C 1
ATOM 1730 O O . HIS A 1 217 ? -17.253 8.589 16.385 1.00 88.25 217 HIS A O 1
ATOM 1736 N N . ALA A 1 218 ? -16.477 6.528 15.912 1.00 91.31 218 ALA A N 1
ATOM 1737 C CA . ALA A 1 218 ? -17.270 5.842 16.928 1.00 91.31 218 ALA A CA 1
ATOM 1738 C C . ALA A 1 218 ? -16.919 6.365 18.327 1.00 91.31 218 ALA A C 1
ATOM 1740 O O . ALA A 1 218 ? -17.795 6.771 19.081 1.00 91.31 218 ALA A O 1
ATOM 1741 N N . PHE A 1 219 ? -15.629 6.455 18.651 1.00 89.12 219 PHE A N 1
ATOM 1742 C CA . PHE A 1 219 ? -15.192 7.026 19.919 1.00 89.12 219 PHE A CA 1
ATOM 1743 C C . PHE A 1 219 ? -15.688 8.467 20.090 1.00 89.12 219 PHE A C 1
ATOM 1745 O O . PHE A 1 219 ? -16.344 8.772 21.076 1.00 89.12 219 PHE A O 1
ATOM 1752 N N . GLN A 1 220 ? -15.445 9.342 19.111 1.00 89.56 220 GLN A N 1
ATOM 1753 C CA . GLN A 1 220 ? -15.837 10.748 19.214 1.00 89.56 220 GLN A CA 1
ATOM 1754 C C . GLN A 1 220 ? -17.358 10.932 19.347 1.00 89.56 220 GLN A C 1
ATOM 1756 O O . GLN A 1 220 ? -17.796 11.859 20.019 1.00 89.56 220 GLN A O 1
ATOM 1761 N N . ALA A 1 221 ? -18.157 10.095 18.684 1.00 91.56 221 ALA A N 1
ATOM 1762 C CA . ALA A 1 221 ? -19.609 10.217 18.699 1.00 91.56 221 ALA A CA 1
ATOM 1763 C C . ALA A 1 221 ? -20.251 9.613 19.957 1.00 91.56 221 ALA A C 1
ATOM 1765 O O . ALA A 1 221 ? -21.249 10.149 20.427 1.00 91.56 221 ALA A O 1
ATOM 1766 N N . PHE A 1 222 ? -19.701 8.515 20.489 1.00 92.94 222 PHE A N 1
ATOM 1767 C CA . PHE A 1 222 ? -20.380 7.713 21.512 1.00 92.94 222 PHE A CA 1
ATOM 1768 C C . PHE A 1 222 ? -19.719 7.744 22.891 1.00 92.94 222 PHE A C 1
ATOM 1770 O O . PHE A 1 222 ? -20.410 7.553 23.888 1.00 92.94 222 PHE A O 1
ATOM 1777 N N . TYR A 1 223 ? -18.407 7.974 22.984 1.00 91.19 223 TYR A N 1
ATOM 1778 C CA . TYR A 1 223 ? -17.676 7.815 24.245 1.00 91.19 223 TYR A CA 1
ATOM 1779 C C . TYR A 1 223 ? -18.158 8.771 25.343 1.00 91.19 223 TYR A C 1
ATOM 1781 O O . TYR A 1 223 ? -18.346 8.359 26.482 1.00 91.19 223 TYR A O 1
ATOM 1789 N N . ASP A 1 224 ? -18.432 10.029 25.001 1.00 90.25 224 ASP A N 1
ATOM 1790 C CA . ASP A 1 224 ? -18.851 11.038 25.980 1.00 90.25 224 ASP A CA 1
ATOM 1791 C C . ASP A 1 224 ? -20.369 11.039 26.251 1.00 90.25 224 ASP A C 1
ATOM 1793 O O . ASP A 1 224 ? -20.850 11.878 27.009 1.00 90.25 224 ASP A O 1
ATOM 1797 N N . LEU A 1 225 ? -21.143 10.115 25.659 1.00 93.00 225 LEU A N 1
ATOM 1798 C CA . LEU A 1 225 ? -22.603 10.094 25.823 1.00 93.00 225 LEU A CA 1
ATOM 1799 C C . LEU A 1 225 ? -23.027 9.631 27.222 1.00 93.00 225 LEU A C 1
ATOM 1801 O O . LEU A 1 225 ? -23.816 10.301 27.882 1.00 93.00 225 LEU A O 1
ATOM 1805 N N . ASN A 1 226 ? -22.543 8.468 27.669 1.00 94.00 226 ASN A N 1
ATOM 1806 C CA . ASN A 1 226 ? -22.827 7.916 28.996 1.00 94.00 226 ASN A CA 1
ATOM 1807 C C . ASN A 1 226 ? -21.865 6.765 29.354 1.00 94.00 226 ASN A C 1
ATOM 1809 O O . ASN A 1 226 ? -21.123 6.259 28.509 1.00 94.00 226 ASN A O 1
ATOM 1813 N N . GLN A 1 227 ? -21.917 6.312 30.612 1.00 95.06 227 GLN A N 1
ATOM 1814 C CA . GLN A 1 227 ? -21.047 5.249 31.129 1.00 95.06 227 GLN A CA 1
ATOM 1815 C C . GLN A 1 227 ? -21.175 3.932 30.354 1.00 95.06 227 GLN A C 1
ATOM 1817 O O . GLN A 1 227 ? -20.182 3.227 30.175 1.00 95.06 227 GLN A O 1
ATOM 1822 N N . ARG A 1 228 ? -22.379 3.597 29.871 1.00 95.19 228 ARG A N 1
ATOM 1823 C CA . ARG A 1 228 ? -22.597 2.373 29.095 1.00 95.19 228 ARG A CA 1
ATOM 1824 C C . ARG A 1 228 ? -21.761 2.404 27.817 1.00 95.19 228 ARG A C 1
ATOM 1826 O O . ARG A 1 228 ? -21.056 1.439 27.543 1.00 95.19 228 ARG A O 1
ATOM 1833 N N . PHE A 1 229 ? -21.792 3.503 27.062 1.00 93.81 229 PHE A N 1
ATOM 1834 C CA . PHE A 1 229 ? -20.977 3.621 25.852 1.00 93.81 229 PHE A CA 1
ATOM 1835 C C . PHE A 1 229 ? -19.478 3.662 26.155 1.00 93.81 229 PHE A C 1
ATOM 1837 O O . PHE A 1 229 ? -18.716 3.037 25.423 1.00 93.81 229 PHE A O 1
ATOM 1844 N N . GLN A 1 230 ? -19.045 4.301 27.247 1.00 92.56 230 GLN A N 1
ATOM 1845 C CA . GLN A 1 230 ? -17.641 4.233 27.679 1.00 92.56 230 GLN A CA 1
ATOM 1846 C C . GLN A 1 230 ? -17.204 2.786 27.912 1.00 92.56 230 GLN A C 1
ATOM 1848 O O . GLN A 1 230 ? -16.195 2.343 27.364 1.00 92.56 230 GLN A O 1
ATOM 1853 N N . ASP A 1 231 ? -18.004 2.015 28.647 1.00 93.12 231 ASP A N 1
ATOM 1854 C CA . ASP A 1 231 ? -17.728 0.611 28.935 1.00 93.12 231 ASP A CA 1
ATOM 1855 C C . ASP A 1 231 ? -17.610 -0.238 27.657 1.00 93.12 231 ASP A C 1
ATOM 1857 O O . ASP A 1 231 ? -16.769 -1.138 27.606 1.00 93.12 231 ASP A O 1
ATOM 1861 N N . LEU A 1 232 ? -18.363 0.081 26.596 1.00 92.62 232 LEU A N 1
ATOM 1862 C CA . LEU A 1 232 ? -18.238 -0.592 25.295 1.00 92.62 232 LEU A CA 1
ATOM 1863 C C . LEU A 1 232 ? -16.871 -0.376 24.631 1.00 92.62 232 LEU A C 1
ATOM 1865 O O . LEU A 1 232 ? -16.405 -1.247 23.901 1.00 92.62 232 LEU A O 1
ATOM 1869 N N . PHE A 1 233 ? -16.184 0.738 24.883 1.00 89.75 233 PHE A N 1
ATOM 1870 C CA . PHE A 1 233 ? -14.812 0.929 24.398 1.00 89.75 233 PHE A CA 1
ATOM 1871 C C . PHE A 1 233 ? -13.788 0.303 25.351 1.00 89.75 233 PHE A C 1
ATOM 1873 O O . PHE A 1 233 ? -12.868 -0.402 24.914 1.00 89.75 233 PHE A O 1
ATOM 1880 N N . LEU A 1 234 ? -13.968 0.537 26.654 1.00 88.94 234 LEU A N 1
ATOM 1881 C CA . LEU A 1 234 ? -12.978 0.245 27.691 1.00 88.94 234 LEU A CA 1
ATOM 1882 C C . LEU A 1 234 ? -12.933 -1.237 28.101 1.00 88.94 234 LEU A C 1
ATOM 1884 O O . LEU A 1 234 ? -11.856 -1.749 28.401 1.00 88.94 234 LEU A O 1
ATOM 1888 N N . LYS A 1 235 ? -14.079 -1.932 28.116 1.00 90.50 235 LYS A N 1
ATOM 1889 C CA . LYS A 1 235 ? -14.208 -3.330 28.585 1.00 90.50 235 LYS A CA 1
ATOM 1890 C C . LYS A 1 235 ? -14.339 -4.348 27.453 1.00 90.50 235 LYS A C 1
ATOM 1892 O O . LYS A 1 235 ? -14.339 -5.550 27.701 1.00 90.50 235 LYS A O 1
ATOM 1897 N N . SER A 1 236 ? -14.477 -3.882 26.216 1.00 88.56 236 SER A N 1
ATOM 1898 C CA . SER A 1 236 ? -14.579 -4.757 25.051 1.00 88.56 236 SER A CA 1
ATOM 1899 C C . SER A 1 236 ? -13.269 -5.499 24.782 1.00 88.56 236 SER A C 1
ATOM 1901 O O . SER A 1 236 ? -12.189 -4.975 25.030 1.00 88.56 236 SER A O 1
ATOM 1903 N N . ASN A 1 237 ? -13.363 -6.701 24.216 1.00 88.25 237 ASN A N 1
ATOM 1904 C CA . ASN A 1 237 ? -12.217 -7.442 23.679 1.00 88.25 237 ASN A CA 1
ATOM 1905 C C . ASN A 1 237 ? -12.079 -7.275 22.161 1.00 88.25 237 ASN A C 1
ATOM 1907 O O . ASN A 1 237 ? -11.261 -7.947 21.538 1.00 88.25 237 ASN A O 1
ATOM 1911 N N . LEU A 1 238 ? -12.878 -6.398 21.547 1.00 88.06 238 LEU A N 1
ATOM 1912 C CA . LEU A 1 238 ? -12.842 -6.213 20.103 1.00 88.06 238 LEU A CA 1
ATOM 1913 C C . LEU A 1 238 ? -11.506 -5.601 19.656 1.00 88.06 238 LEU A C 1
ATOM 1915 O O . LEU A 1 238 ? -10.993 -4.704 20.345 1.00 88.06 238 LEU A O 1
ATOM 1919 N N . PRO A 1 239 ? -10.965 -6.038 18.506 1.00 91.31 239 PRO A N 1
ATOM 1920 C CA . PRO A 1 239 ? -9.776 -5.441 17.920 1.00 91.31 239 PRO A CA 1
ATOM 1921 C C . PRO A 1 239 ? -9.973 -3.957 17.619 1.00 91.31 239 PRO A C 1
ATOM 1923 O O . PRO A 1 239 ? -11.021 -3.525 17.132 1.00 91.31 239 PRO A O 1
ATOM 1926 N N . ILE A 1 240 ? -8.938 -3.163 17.881 1.00 91.81 240 ILE A N 1
ATOM 1927 C CA . ILE A 1 240 ? -8.954 -1.728 17.615 1.00 91.81 240 ILE A CA 1
ATOM 1928 C C . ILE A 1 240 ? -8.239 -1.459 16.286 1.00 91.81 240 ILE A C 1
ATOM 1930 O O . ILE A 1 240 ? -7.077 -1.817 16.098 1.00 91.81 240 ILE A O 1
ATOM 1934 N N . LYS A 1 241 ? -8.934 -0.786 15.366 1.00 93.31 241 LYS A N 1
ATOM 1935 C CA . LYS A 1 241 ? -8.409 -0.301 14.090 1.00 93.31 241 LYS A CA 1
ATOM 1936 C C . LYS A 1 241 ? -8.304 1.215 14.146 1.00 93.31 241 LYS A C 1
ATOM 1938 O O . LYS A 1 241 ? -9.309 1.916 14.187 1.00 93.31 241 LYS A O 1
ATOM 1943 N N . ILE A 1 242 ? -7.084 1.726 14.172 1.00 91.38 242 ILE A N 1
ATOM 1944 C CA . ILE A 1 242 ? -6.801 3.154 14.283 1.00 91.38 242 ILE A CA 1
ATOM 1945 C C . ILE A 1 242 ? -6.508 3.708 12.897 1.00 91.38 242 ILE A C 1
ATOM 1947 O O . ILE A 1 242 ? -5.637 3.202 12.195 1.00 91.38 242 ILE A O 1
ATOM 1951 N N . ASN A 1 243 ? -7.199 4.782 12.522 1.00 92.00 243 ASN A N 1
ATOM 1952 C CA . ASN A 1 243 ? -6.891 5.542 11.318 1.00 92.00 243 ASN A CA 1
ATOM 1953 C C . ASN A 1 243 ? -6.851 7.042 11.628 1.00 92.00 243 ASN A C 1
ATOM 1955 O O . ASN A 1 243 ? -7.877 7.665 11.905 1.00 92.00 243 ASN A O 1
ATOM 1959 N N . ILE A 1 244 ? -5.639 7.592 11.580 1.00 88.50 244 ILE A N 1
ATOM 1960 C CA . ILE A 1 244 ? -5.286 8.962 11.941 1.00 88.50 244 ILE A CA 1
ATOM 1961 C C . ILE A 1 244 ? -4.851 9.698 10.667 1.00 88.50 244 ILE A C 1
ATOM 1963 O O . ILE A 1 244 ? -3.660 9.832 10.381 1.00 88.50 244 ILE A O 1
ATOM 1967 N N . SER A 1 245 ? -5.820 10.158 9.877 1.00 86.81 245 SER A N 1
ATOM 1968 C CA . SER A 1 245 ? -5.566 10.942 8.658 1.00 86.81 245 SER A CA 1
ATOM 1969 C C . SER A 1 245 ? -5.795 12.445 8.840 1.00 86.81 245 SER A C 1
ATOM 1971 O O . SER A 1 245 ? -5.071 13.245 8.264 1.00 86.81 245 SER A O 1
ATOM 1973 N N . SER A 1 246 ? -6.781 12.846 9.645 1.00 81.75 246 SER A N 1
ATOM 1974 C CA . SER A 1 246 ? -7.290 14.232 9.668 1.00 81.75 246 SER A CA 1
ATOM 1975 C C . SER A 1 246 ? -7.618 14.761 11.071 1.00 81.75 246 SER A C 1
ATOM 1977 O O . SER A 1 246 ? -8.376 15.717 11.228 1.00 81.75 246 SER A O 1
ATOM 1979 N N . ILE A 1 247 ? -7.054 14.155 12.116 1.00 85.00 247 ILE A N 1
ATOM 1980 C CA . ILE A 1 247 ? -7.311 14.569 13.498 1.00 85.00 247 ILE A CA 1
ATOM 1981 C C . ILE A 1 247 ? -6.485 15.811 13.874 1.00 85.00 247 ILE A C 1
ATOM 1983 O O . ILE A 1 247 ? -5.313 15.936 13.509 1.00 85.00 247 ILE A O 1
ATOM 1987 N N . SER A 1 248 ? -7.078 16.724 14.644 1.00 86.12 248 SER A N 1
ATOM 1988 C CA . SER A 1 248 ? -6.340 17.846 15.230 1.00 86.12 248 SER A CA 1
ATOM 1989 C C . SER A 1 248 ? -5.409 17.373 16.353 1.00 86.12 248 SER A C 1
ATOM 1991 O O . SER A 1 248 ? -5.655 16.351 16.995 1.00 86.12 248 SER A O 1
ATOM 1993 N N . LYS A 1 249 ? -4.360 18.150 16.654 1.00 85.12 249 LYS A N 1
ATOM 1994 C CA . LYS A 1 249 ? -3.380 17.822 17.706 1.00 85.12 249 LYS A CA 1
ATOM 1995 C C . LYS A 1 249 ? -4.021 17.596 19.085 1.00 85.12 249 LYS A C 1
ATOM 1997 O O . LYS A 1 249 ? -3.647 16.661 19.785 1.00 85.12 249 LYS A O 1
ATOM 2002 N N . SER A 1 250 ? -4.998 18.419 19.474 1.00 85.88 250 SER A N 1
ATOM 2003 C CA . SER A 1 250 ? -5.684 18.295 20.771 1.00 85.88 250 SER A CA 1
ATOM 2004 C C . SER A 1 250 ? -6.545 17.032 20.858 1.00 85.88 250 SER A C 1
ATOM 2006 O O . SER A 1 250 ? -6.434 16.278 21.825 1.00 85.88 250 SER A O 1
ATOM 2008 N N . LYS A 1 251 ? -7.348 16.755 19.822 1.00 86.62 251 LYS A N 1
ATOM 2009 C CA . LYS A 1 251 ? -8.151 15.526 19.729 1.00 86.62 251 LYS A CA 1
ATOM 2010 C C . LYS A 1 251 ? -7.267 14.284 19.705 1.00 86.62 251 LYS A C 1
ATOM 2012 O O . LYS A 1 251 ? -7.598 13.285 20.336 1.00 86.62 251 LYS A O 1
ATOM 2017 N N . LEU A 1 252 ? -6.124 14.362 19.027 1.00 86.12 252 LEU A N 1
ATOM 2018 C CA . LEU A 1 252 ? -5.147 13.285 18.995 1.00 86.12 252 LEU A CA 1
ATOM 2019 C C . LEU A 1 252 ? -4.568 12.998 20.372 1.00 86.12 252 LEU A C 1
ATOM 2021 O O . LEU A 1 252 ? -4.510 11.840 20.764 1.00 86.12 252 LEU A O 1
ATOM 2025 N N . GLN A 1 253 ? -4.174 14.032 21.114 1.00 86.00 253 GLN A N 1
ATOM 2026 C CA . GLN A 1 253 ? -3.646 13.864 22.464 1.00 86.00 253 GLN A CA 1
ATOM 2027 C C . GLN A 1 253 ? -4.677 13.212 23.390 1.00 86.00 253 GLN A C 1
ATOM 2029 O O . GLN A 1 253 ? -4.343 12.300 24.149 1.00 86.00 253 GLN A O 1
ATOM 2034 N N . HIS A 1 254 ? -5.935 13.648 23.306 1.00 86.31 254 HIS A N 1
ATOM 2035 C CA . HIS A 1 254 ? -7.031 13.035 24.047 1.00 86.31 254 HIS A CA 1
ATOM 2036 C C . HIS A 1 254 ? -7.208 11.558 23.664 1.00 86.31 254 HIS A C 1
ATOM 2038 O O . HIS A 1 254 ? -7.191 10.694 24.539 1.00 86.31 254 HIS A O 1
ATOM 2044 N N . TYR A 1 255 ? -7.311 11.254 22.368 1.00 86.88 255 TYR A N 1
ATOM 2045 C CA . TYR A 1 255 ? -7.488 9.891 21.862 1.00 86.88 255 TYR A CA 1
ATOM 2046 C C . TYR A 1 255 ? -6.309 8.976 22.220 1.00 86.88 255 TYR A C 1
ATOM 2048 O O . TYR A 1 255 ? -6.495 7.830 22.625 1.00 86.88 255 TYR A O 1
ATOM 2056 N N . LEU A 1 256 ? -5.084 9.500 22.160 1.00 88.25 256 LEU A N 1
ATOM 2057 C CA . LEU A 1 256 ? -3.886 8.788 22.588 1.00 88.25 256 LEU A CA 1
ATOM 2058 C C . LEU A 1 256 ? -3.947 8.387 24.057 1.00 88.25 256 LEU A C 1
ATOM 2060 O O . LEU A 1 256 ? -3.570 7.274 24.412 1.00 88.25 256 LEU A O 1
ATOM 2064 N N . THR A 1 257 ? -4.379 9.319 24.902 1.00 89.25 257 THR A N 1
ATOM 2065 C CA . THR A 1 257 ? -4.334 9.169 26.356 1.00 89.25 257 THR A CA 1
ATOM 2066 C C . THR A 1 257 ? -5.407 8.199 26.837 1.00 89.25 257 THR A C 1
ATOM 2068 O O . THR A 1 257 ? -5.113 7.350 27.671 1.00 89.25 257 THR A O 1
ATOM 2071 N N . HIS A 1 258 ? -6.614 8.279 26.274 1.00 87.12 258 HIS A N 1
ATOM 2072 C CA . HIS A 1 258 ? -7.769 7.519 26.757 1.00 87.12 258 HIS A CA 1
ATOM 2073 C C . HIS A 1 258 ? -7.994 6.203 26.006 1.00 87.12 258 HIS A C 1
ATOM 2075 O O . HIS A 1 258 ? -8.564 5.280 26.577 1.00 87.12 258 HIS A O 1
ATOM 2081 N N . ILE A 1 259 ? -7.528 6.082 24.755 1.00 88.38 259 ILE A N 1
ATOM 2082 C CA . ILE A 1 259 ? -7.776 4.894 23.923 1.00 88.38 259 ILE A CA 1
ATOM 2083 C C . ILE A 1 259 ? -6.489 4.187 23.524 1.00 88.38 259 ILE A C 1
ATOM 2085 O O . ILE A 1 259 ? -6.311 3.011 23.825 1.00 88.38 259 ILE A O 1
ATOM 2089 N N . ILE A 1 260 ? -5.567 4.879 22.857 1.00 91.62 260 ILE A N 1
ATOM 2090 C CA . ILE A 1 260 ? -4.429 4.187 22.236 1.00 91.62 260 ILE A CA 1
ATOM 2091 C C . ILE A 1 260 ? -3.477 3.621 23.297 1.00 91.62 260 ILE A C 1
ATOM 2093 O O . ILE A 1 260 ? -3.098 2.458 23.210 1.00 91.62 260 ILE A O 1
ATOM 2097 N N . LYS A 1 261 ? -3.088 4.416 24.302 1.00 93.12 261 LYS A N 1
ATOM 2098 C CA . LYS A 1 261 ? -2.139 3.973 25.336 1.00 93.12 261 LYS A CA 1
ATOM 2099 C C . LYS A 1 261 ? -2.697 2.851 26.222 1.00 93.12 261 LYS A C 1
ATOM 2101 O O . LYS A 1 261 ? -1.995 1.850 26.359 1.00 93.12 261 LYS A O 1
ATOM 2106 N N . PRO A 1 262 ? -3.910 2.960 26.805 1.00 92.81 262 PRO A N 1
ATOM 2107 C CA . PRO A 1 262 ? -4.411 1.933 27.721 1.00 92.81 262 PRO A CA 1
ATOM 2108 C C . PRO A 1 262 ? -4.746 0.616 27.015 1.00 92.81 262 PRO A C 1
ATOM 2110 O O . PRO A 1 262 ? -4.629 -0.449 27.613 1.00 92.81 262 PRO A O 1
ATOM 2113 N N . TYR A 1 263 ? -5.113 0.681 25.731 1.00 93.19 263 TYR A N 1
ATOM 2114 C CA . TYR A 1 263 ? -5.563 -0.475 24.953 1.00 93.19 263 TYR A CA 1
ATOM 2115 C C . TYR A 1 263 ? -4.608 -0.837 23.817 1.00 93.19 263 TYR A C 1
ATOM 2117 O O . TYR A 1 263 ? -5.018 -1.455 22.836 1.00 93.19 263 TYR A O 1
ATOM 2125 N N . ALA A 1 264 ? -3.325 -0.487 23.954 1.00 95.12 264 ALA A N 1
ATOM 2126 C CA . ALA A 1 264 ? -2.321 -0.712 22.918 1.00 95.12 264 ALA A CA 1
ATOM 2127 C C . ALA A 1 264 ? -2.232 -2.185 22.482 1.00 95.12 264 ALA A C 1
ATOM 2129 O O . ALA A 1 264 ? -2.105 -2.481 21.296 1.00 95.12 264 ALA A O 1
ATOM 2130 N N . CYS A 1 265 ? -2.391 -3.107 23.433 1.00 95.50 265 CYS A N 1
ATOM 2131 C CA . CYS A 1 265 ? -2.351 -4.547 23.191 1.00 95.50 265 CYS A CA 1
ATOM 2132 C C . CYS A 1 265 ? -3.508 -5.078 22.336 1.00 95.50 265 CYS A C 1
ATOM 2134 O O . CYS A 1 265 ? -3.400 -6.191 21.845 1.00 95.50 265 CYS A O 1
ATOM 2136 N N . ARG A 1 266 ? -4.594 -4.315 22.151 1.00 95.00 266 ARG A N 1
ATOM 2137 C CA . ARG A 1 266 ? -5.760 -4.686 21.326 1.00 95.00 266 ARG A CA 1
ATOM 2138 C C . ARG A 1 266 ? -5.708 -4.094 19.918 1.00 95.00 266 ARG A C 1
ATOM 2140 O O . ARG A 1 266 ? -6.614 -4.327 19.118 1.00 95.00 266 ARG A O 1
ATOM 2147 N N . ILE A 1 267 ? -4.718 -3.251 19.629 1.00 95.50 267 ILE A N 1
ATOM 2148 C CA . ILE A 1 267 ? -4.613 -2.581 18.336 1.00 95.50 267 ILE A CA 1
ATOM 2149 C C . ILE A 1 267 ? -4.122 -3.588 17.302 1.00 95.50 267 ILE A C 1
ATOM 2151 O O . ILE A 1 267 ? -2.990 -4.054 17.375 1.00 95.50 267 ILE A O 1
ATOM 2155 N N . GLU A 1 268 ? -4.970 -3.867 16.318 1.00 96.69 268 GLU A N 1
ATOM 2156 C CA . GLU A 1 268 ? -4.683 -4.792 15.220 1.00 96.69 268 GLU A CA 1
ATOM 2157 C C . GLU A 1 268 ? -4.204 -4.049 13.966 1.00 96.69 268 GLU A C 1
ATOM 2159 O O . GLU A 1 268 ? -3.279 -4.484 13.281 1.00 96.69 268 GLU A O 1
ATOM 2164 N N . LEU A 1 269 ? -4.804 -2.891 13.681 1.00 96.75 269 LEU A N 1
ATOM 2165 C CA . LEU A 1 269 ? -4.453 -2.055 12.539 1.00 96.75 269 LEU A CA 1
ATOM 2166 C C . LEU A 1 269 ? -4.124 -0.648 13.014 1.00 96.75 269 LEU A C 1
ATOM 2168 O O . LEU A 1 269 ? -4.927 -0.015 13.700 1.00 96.75 269 LEU A O 1
ATOM 2172 N N . PHE A 1 270 ? -2.975 -0.134 12.586 1.00 95.75 270 PHE A N 1
ATOM 2173 C CA . PHE A 1 270 ? -2.560 1.236 12.849 1.00 95.75 270 PHE A CA 1
ATOM 2174 C C . PHE A 1 270 ? -2.225 1.941 11.538 1.00 95.75 270 PHE A C 1
ATOM 2176 O O . PHE A 1 270 ? -1.223 1.645 10.891 1.00 95.75 270 PHE A O 1
ATOM 2183 N N . ARG A 1 271 ? -3.071 2.891 11.143 1.00 95.69 271 ARG A N 1
ATOM 2184 C CA . ARG A 1 271 ? -2.872 3.746 9.976 1.00 95.69 271 ARG A CA 1
ATOM 2185 C C . ARG A 1 271 ? -2.627 5.179 10.412 1.00 95.69 271 ARG A C 1
ATOM 2187 O O . ARG A 1 271 ? -3.484 5.809 11.029 1.00 95.69 271 ARG A O 1
ATOM 2194 N N . LEU A 1 272 ? -1.478 5.705 10.021 1.00 93.62 272 LEU A N 1
ATOM 2195 C CA . LEU A 1 272 ? -1.105 7.098 10.186 1.00 93.62 272 LEU A CA 1
ATOM 2196 C C . LEU A 1 272 ? -0.958 7.731 8.807 1.00 93.62 272 LEU A C 1
ATOM 2198 O O . LEU A 1 272 ? -0.317 7.165 7.926 1.00 93.62 272 LEU A O 1
ATOM 2202 N N . SER A 1 273 ? -1.601 8.870 8.581 1.00 92.19 273 SER A N 1
ATOM 2203 C CA . SER A 1 273 ? -1.567 9.574 7.293 1.00 92.19 273 SER A CA 1
ATOM 2204 C C . SER A 1 273 ? -1.467 11.087 7.481 1.00 92.19 273 SER A C 1
ATOM 2206 O O . SER A 1 273 ? -2.172 11.837 6.814 1.00 92.19 273 SER A O 1
ATOM 2208 N N . ASN A 1 274 ? -0.647 11.532 8.436 1.00 86.12 274 ASN A N 1
ATOM 2209 C CA . ASN A 1 274 ? -0.515 12.943 8.780 1.00 86.12 274 ASN A CA 1
ATOM 2210 C C . ASN A 1 274 ? 0.967 13.304 9.009 1.00 86.12 274 ASN A C 1
ATOM 2212 O O . ASN A 1 274 ? 1.547 12.829 9.990 1.00 86.12 274 ASN A O 1
ATOM 2216 N N . PRO A 1 275 ? 1.563 14.152 8.150 1.00 79.31 275 PRO A N 1
ATOM 2217 C CA . PRO A 1 275 ? 2.978 14.519 8.232 1.00 79.31 275 PRO A CA 1
ATOM 2218 C C . PRO A 1 275 ? 3.305 15.411 9.437 1.00 79.31 275 PRO A C 1
ATOM 2220 O O . PRO A 1 275 ? 4.459 15.505 9.830 1.00 79.31 275 PRO A O 1
ATOM 2223 N N . PHE A 1 276 ? 2.308 16.062 10.043 1.00 80.62 276 PHE A N 1
ATOM 2224 C CA . PHE A 1 276 ? 2.512 17.039 11.118 1.00 80.62 276 PHE A CA 1
ATOM 2225 C C . PHE A 1 276 ? 2.470 16.425 12.524 1.00 80.62 276 PHE A C 1
ATOM 2227 O O . PHE A 1 276 ? 2.547 17.145 13.523 1.00 80.62 276 PHE A O 1
ATOM 2234 N N . ILE A 1 277 ? 2.285 15.108 12.629 1.00 83.00 277 ILE A N 1
ATOM 2235 C CA . ILE A 1 277 ? 2.244 14.413 13.915 1.00 83.00 277 ILE A CA 1
ATOM 2236 C C . ILE A 1 277 ? 3.663 14.061 14.344 1.00 83.00 277 ILE A C 1
ATOM 2238 O O . ILE A 1 277 ? 4.368 13.333 13.651 1.00 83.00 277 ILE A O 1
ATOM 2242 N N . ASP A 1 278 ? 4.038 14.506 15.543 1.00 86.25 278 ASP A N 1
ATOM 2243 C CA . ASP A 1 278 ? 5.276 14.075 16.183 1.00 86.25 278 ASP A CA 1
ATOM 2244 C C . ASP A 1 278 ? 5.167 12.604 16.615 1.00 86.25 278 ASP A C 1
ATOM 2246 O O . ASP A 1 278 ? 4.613 12.249 17.663 1.00 86.25 278 ASP A O 1
ATOM 2250 N N . LEU A 1 279 ? 5.692 11.733 15.759 1.00 85.44 279 LEU A N 1
ATOM 2251 C CA . LEU A 1 279 ? 5.703 10.286 15.933 1.00 85.44 279 LEU A CA 1
ATOM 2252 C C . LEU A 1 279 ? 6.500 9.825 17.152 1.00 85.44 279 LEU A C 1
ATOM 2254 O O . LEU A 1 279 ? 6.198 8.757 17.697 1.00 85.44 279 LEU A O 1
ATOM 2258 N N . ASN A 1 280 ? 7.459 10.630 17.613 1.00 85.44 280 ASN A N 1
ATOM 2259 C CA . ASN A 1 280 ? 8.253 10.307 18.792 1.00 85.44 280 ASN A CA 1
ATOM 2260 C C . ASN A 1 280 ? 7.414 10.377 20.065 1.00 85.44 280 ASN A C 1
ATOM 2262 O O . ASN A 1 280 ? 7.619 9.590 20.986 1.00 85.44 280 ASN A O 1
ATOM 2266 N N . LEU A 1 281 ? 6.441 11.287 20.103 1.00 83.12 281 LEU A N 1
ATOM 2267 C CA . LEU A 1 281 ? 5.499 11.405 21.214 1.00 83.12 281 LEU A CA 1
ATOM 2268 C C . LEU A 1 281 ? 4.346 10.402 21.101 1.00 83.12 281 LEU A C 1
ATOM 2270 O O . LEU A 1 281 ? 3.777 9.997 22.118 1.00 83.12 281 LEU A O 1
ATOM 2274 N N . LEU A 1 282 ? 3.994 10.021 19.871 1.00 85.62 282 LEU A N 1
ATOM 2275 C CA . LEU A 1 282 ? 2.813 9.219 19.581 1.00 85.62 282 LEU A CA 1
ATOM 2276 C C . LEU A 1 282 ? 3.094 7.713 19.559 1.00 85.62 282 LEU A C 1
ATOM 2278 O O . LEU A 1 282 ? 2.541 6.982 20.378 1.00 85.62 282 LEU A O 1
ATOM 2282 N N . LEU A 1 283 ? 3.903 7.244 18.604 1.00 87.19 283 LEU A N 1
ATOM 2283 C CA . LEU A 1 283 ? 4.005 5.821 18.276 1.00 87.19 283 LEU A CA 1
ATOM 2284 C C . LEU A 1 283 ? 5.133 5.141 19.049 1.00 87.19 283 LEU A C 1
ATOM 2286 O O . LEU A 1 283 ? 4.919 4.091 19.649 1.00 87.19 283 LEU A O 1
ATOM 2290 N N . LEU A 1 284 ? 6.322 5.748 19.082 1.00 90.56 284 LEU A N 1
ATOM 2291 C CA . LEU A 1 284 ? 7.500 5.135 19.707 1.00 90.56 284 LEU A CA 1
ATOM 2292 C C . LEU A 1 284 ? 7.273 4.674 21.161 1.00 90.56 284 LEU A C 1
ATOM 2294 O O . LEU A 1 284 ? 7.683 3.555 21.479 1.00 90.56 284 LEU A O 1
ATOM 2298 N N . PRO A 1 285 ? 6.577 5.434 22.035 1.00 93.56 285 PRO A N 1
ATOM 2299 C CA . PRO A 1 285 ? 6.366 5.022 23.422 1.00 93.56 285 PRO A CA 1
ATOM 2300 C C . PRO A 1 285 ? 5.463 3.794 23.567 1.00 93.56 285 PRO A C 1
ATOM 2302 O O . PRO A 1 285 ? 5.544 3.091 24.570 1.00 93.56 285 PRO A O 1
ATOM 2305 N N . ILE A 1 286 ? 4.594 3.542 22.585 1.00 94.19 286 ILE A N 1
ATOM 2306 C CA . ILE A 1 286 ? 3.604 2.462 22.638 1.00 94.19 286 ILE A CA 1
ATOM 2307 C C . ILE A 1 286 ? 3.986 1.254 21.784 1.00 94.19 286 ILE A C 1
ATOM 2309 O O . ILE A 1 286 ? 3.396 0.202 21.988 1.00 94.19 286 ILE A O 1
ATOM 2313 N N . MET A 1 287 ? 4.970 1.360 20.880 1.00 94.38 287 MET A N 1
ATOM 2314 C CA . MET A 1 287 ? 5.357 0.292 19.937 1.00 94.38 287 MET A CA 1
ATOM 2315 C C . MET A 1 287 ? 5.540 -1.077 20.601 1.00 94.38 287 MET A C 1
ATOM 2317 O O . MET A 1 287 ? 5.071 -2.084 20.082 1.00 94.38 287 MET A O 1
ATOM 2321 N N . LYS A 1 288 ? 6.175 -1.122 21.777 1.00 95.12 288 LYS A N 1
ATOM 2322 C CA . LYS A 1 288 ? 6.404 -2.377 22.516 1.00 95.12 288 LYS A CA 1
ATOM 2323 C C . LYS A 1 288 ? 5.117 -3.019 23.045 1.00 95.12 288 LYS A C 1
ATOM 2325 O O . LYS A 1 288 ? 5.098 -4.217 23.296 1.00 95.12 288 LYS A O 1
ATOM 2330 N N . ASN A 1 289 ? 4.060 -2.229 23.211 1.00 96.25 289 ASN A N 1
ATOM 2331 C CA . ASN A 1 289 ? 2.772 -2.674 23.733 1.00 96.25 289 ASN A CA 1
ATOM 2332 C C . ASN A 1 289 ? 1.804 -3.088 22.614 1.00 96.25 289 ASN A C 1
ATOM 2334 O O . ASN A 1 289 ? 0.743 -3.630 22.911 1.00 96.25 289 ASN A O 1
ATOM 2338 N N . LEU A 1 290 ? 2.150 -2.851 21.343 1.00 96.56 290 LEU A N 1
ATOM 2339 C CA . LEU A 1 290 ? 1.346 -3.193 20.163 1.00 96.56 290 LEU A CA 1
ATOM 2340 C C . LEU A 1 290 ? 1.478 -4.686 19.809 1.00 96.56 290 LEU A C 1
ATOM 2342 O O . LEU A 1 290 ? 1.823 -5.059 18.690 1.00 96.56 290 LEU A O 1
ATOM 2346 N N . THR A 1 291 ? 1.233 -5.560 20.784 1.00 96.69 291 THR A N 1
ATOM 2347 C CA . THR A 1 291 ? 1.480 -7.006 20.674 1.00 96.69 291 THR A CA 1
ATOM 2348 C C . THR A 1 291 ? 0.540 -7.727 19.710 1.00 96.69 291 THR A C 1
ATOM 2350 O O . THR A 1 291 ? 0.886 -8.814 19.257 1.00 96.69 291 THR A O 1
ATOM 2353 N N . GLN A 1 292 ? -0.613 -7.133 19.379 1.00 97.19 292 GLN A N 1
ATOM 2354 C CA . GLN A 1 292 ? -1.587 -7.665 18.418 1.00 97.19 292 GLN A CA 1
ATOM 2355 C C . GLN A 1 292 ? -1.558 -6.966 17.049 1.00 97.19 292 GLN A C 1
ATOM 2357 O O . GLN A 1 292 ? -2.397 -7.258 16.200 1.00 97.19 292 GLN A O 1
ATOM 2362 N N . LEU A 1 293 ? -0.609 -6.057 16.805 1.00 98.00 293 LEU A N 1
ATOM 2363 C CA . LEU A 1 293 ? -0.591 -5.265 15.577 1.00 98.00 293 LEU A CA 1
ATOM 2364 C C . LEU A 1 293 ? -0.234 -6.122 14.361 1.00 98.00 293 LEU A C 1
ATOM 2366 O O . LEU A 1 293 ? 0.926 -6.485 14.170 1.00 98.00 293 LEU A O 1
ATOM 2370 N N . THR A 1 294 ? -1.225 -6.396 13.513 1.00 98.31 294 THR A N 1
ATOM 2371 C CA . THR A 1 294 ? -1.067 -7.178 12.282 1.00 98.31 294 THR A CA 1
ATOM 2372 C C . THR A 1 294 ? -0.757 -6.306 11.076 1.00 98.31 294 THR A C 1
ATOM 2374 O O . THR A 1 294 ? -0.062 -6.767 10.169 1.00 98.31 294 THR A O 1
ATOM 2377 N N . THR A 1 295 ? -1.251 -5.062 11.061 1.00 98.50 295 THR A N 1
ATOM 2378 C CA . THR A 1 295 ? -1.135 -4.145 9.921 1.00 98.50 295 THR A CA 1
ATOM 2379 C C . THR A 1 295 ? -0.667 -2.761 10.359 1.00 98.50 295 THR A C 1
ATOM 2381 O O . THR A 1 295 ? -1.353 -2.074 11.118 1.00 98.50 295 THR A O 1
ATOM 2384 N N . LEU A 1 296 ? 0.462 -2.309 9.812 1.00 98.00 296 LEU A N 1
ATOM 2385 C CA . LEU A 1 296 ? 0.991 -0.961 10.017 1.00 98.00 296 LEU A CA 1
ATOM 2386 C C . LEU A 1 296 ? 1.051 -0.201 8.690 1.00 98.00 296 LEU A C 1
ATOM 2388 O O . LEU A 1 296 ? 1.716 -0.626 7.748 1.00 98.00 296 LEU A O 1
ATOM 2392 N N . ILE A 1 297 ? 0.376 0.946 8.628 1.00 97.81 297 ILE A N 1
ATOM 2393 C CA . ILE A 1 297 ? 0.349 1.824 7.455 1.00 97.81 297 ILE A CA 1
ATOM 2394 C C . ILE A 1 297 ? 0.876 3.197 7.863 1.00 97.81 297 ILE A C 1
ATOM 2396 O O . ILE A 1 297 ? 0.222 3.933 8.601 1.00 97.81 297 ILE A O 1
ATOM 2400 N N . LEU A 1 298 ? 2.046 3.550 7.348 1.00 96.75 298 LEU A N 1
ATOM 2401 C CA . LEU A 1 298 ? 2.688 4.847 7.512 1.00 96.75 298 LEU A CA 1
ATOM 2402 C C . LEU A 1 298 ? 2.613 5.571 6.176 1.00 96.75 298 LEU A C 1
ATOM 2404 O O . LEU A 1 298 ? 3.374 5.261 5.265 1.00 96.75 298 LEU A O 1
ATOM 2408 N N . ASN A 1 299 ? 1.674 6.501 6.047 1.00 96.06 299 ASN A N 1
ATOM 2409 C CA . ASN A 1 299 ? 1.480 7.262 4.825 1.00 96.06 299 ASN A CA 1
ATOM 2410 C C . ASN A 1 299 ? 1.850 8.729 5.015 1.00 96.06 299 ASN A C 1
ATOM 2412 O O . ASN A 1 299 ? 1.454 9.339 6.006 1.00 96.06 299 ASN A O 1
ATOM 2416 N N . ASN A 1 300 ? 2.562 9.298 4.050 1.00 94.38 300 ASN A N 1
ATOM 2417 C CA . ASN A 1 300 ? 3.039 10.673 4.091 1.00 94.38 300 ASN A CA 1
ATOM 2418 C C . ASN A 1 300 ? 3.776 11.001 5.402 1.00 94.38 300 ASN A C 1
ATOM 2420 O O . ASN A 1 300 ? 3.476 11.996 6.058 1.00 94.38 300 ASN A O 1
ATOM 2424 N N . ILE A 1 301 ? 4.742 10.159 5.779 1.00 94.31 301 ILE A N 1
ATOM 2425 C CA . ILE A 1 301 ? 5.560 10.345 6.985 1.00 94.31 301 ILE A CA 1
ATOM 2426 C C . ILE A 1 301 ? 6.985 10.779 6.615 1.00 94.31 301 ILE A C 1
ATOM 2428 O O . ILE A 1 301 ? 7.568 10.274 5.652 1.00 94.31 301 ILE A O 1
ATOM 2432 N N . GLU A 1 302 ? 7.572 11.703 7.379 1.00 94.00 302 GLU A N 1
ATOM 2433 C CA . GLU A 1 302 ? 8.981 12.078 7.207 1.00 94.00 302 GLU A CA 1
ATOM 2434 C C . GLU A 1 302 ? 9.931 10.887 7.451 1.00 94.00 302 GLU A C 1
ATOM 2436 O O . GLU A 1 302 ? 9.727 10.036 8.323 1.00 94.00 302 GLU A O 1
ATOM 2441 N N . SER A 1 303 ? 11.005 10.829 6.668 1.00 93.19 303 SER A N 1
ATOM 2442 C CA . SER A 1 303 ? 11.980 9.739 6.643 1.00 93.19 303 SER A CA 1
ATOM 2443 C C . SER A 1 303 ? 12.703 9.531 7.970 1.00 93.19 303 SER A C 1
ATOM 2445 O O . SER A 1 303 ? 12.948 8.390 8.358 1.00 93.19 303 SER A O 1
ATOM 2447 N N . ASN A 1 304 ? 12.991 10.608 8.704 1.00 93.50 304 ASN A N 1
ATOM 2448 C CA . ASN A 1 304 ? 13.576 10.577 10.049 1.00 93.50 304 ASN A CA 1
ATOM 2449 C C . ASN A 1 304 ? 12.737 9.739 11.034 1.00 93.50 304 ASN A C 1
ATOM 2451 O O . ASN A 1 304 ? 13.293 9.000 11.848 1.00 93.50 304 ASN A O 1
ATOM 2455 N N . TYR A 1 305 ? 11.409 9.826 10.970 1.00 93.81 305 TYR A N 1
ATOM 2456 C CA . TYR A 1 305 ? 10.511 9.059 11.821 1.00 93.81 305 TYR A CA 1
ATOM 2457 C C . TYR A 1 305 ? 10.352 7.631 11.317 1.00 93.81 305 TYR A C 1
ATOM 2459 O O . TYR A 1 305 ? 10.321 6.708 12.126 1.00 93.81 305 TYR A O 1
ATOM 2467 N N . ILE A 1 306 ? 10.309 7.426 9.997 1.00 94.69 306 ILE A N 1
ATOM 2468 C CA . ILE A 1 306 ? 10.298 6.079 9.410 1.00 94.69 306 ILE A CA 1
ATOM 2469 C C . ILE A 1 306 ? 11.533 5.294 9.863 1.00 94.69 306 ILE A C 1
ATOM 2471 O O . ILE A 1 306 ? 11.391 4.177 10.354 1.00 94.69 306 ILE A O 1
ATOM 2475 N N . GLU A 1 307 ? 12.731 5.879 9.778 1.00 92.81 307 GLU A N 1
ATOM 2476 C CA . GLU A 1 307 ? 13.969 5.227 10.223 1.00 92.81 307 GLU A CA 1
ATOM 2477 C C . GLU A 1 307 ? 13.917 4.848 11.714 1.00 92.81 307 GLU A C 1
ATOM 2479 O O . GLU A 1 307 ? 14.339 3.751 12.088 1.00 92.81 307 GLU A O 1
ATOM 2484 N N . GLN A 1 308 ? 13.342 5.707 12.563 1.00 94.00 308 GLN A N 1
ATOM 2485 C CA . GLN A 1 308 ? 13.135 5.405 13.981 1.00 94.00 308 GLN A CA 1
ATOM 2486 C C . GLN A 1 308 ? 12.130 4.268 14.187 1.00 94.00 308 GLN A C 1
ATOM 2488 O O . GLN A 1 308 ? 12.436 3.317 14.901 1.00 94.00 308 GLN A O 1
ATOM 2493 N N . ILE A 1 309 ? 10.967 4.307 13.531 1.00 95.12 309 ILE A N 1
ATOM 2494 C CA . ILE A 1 309 ? 9.932 3.271 13.661 1.00 95.12 309 ILE A CA 1
ATOM 2495 C C . ILE A 1 309 ? 10.458 1.910 13.206 1.00 95.12 309 ILE A C 1
ATOM 2497 O O . ILE A 1 309 ? 10.235 0.911 13.888 1.00 95.12 309 ILE A O 1
ATOM 2501 N N . ILE A 1 310 ? 11.215 1.868 12.107 1.00 95.12 310 ILE A N 1
ATOM 2502 C CA . ILE A 1 310 ? 11.838 0.642 11.588 1.00 95.12 310 ILE A CA 1
ATOM 2503 C C . ILE A 1 310 ? 12.734 -0.010 12.643 1.00 95.12 310 ILE A C 1
ATOM 2505 O O . ILE A 1 310 ? 12.752 -1.235 12.762 1.00 95.12 310 ILE A O 1
ATOM 2509 N N . ASN A 1 311 ? 13.426 0.779 13.471 1.00 94.19 311 ASN A N 1
ATOM 2510 C CA . ASN A 1 311 ? 14.251 0.239 14.552 1.00 94.19 311 ASN A CA 1
ATOM 2511 C C . ASN A 1 311 ? 13.440 -0.493 15.634 1.00 94.19 311 ASN A C 1
ATOM 2513 O O . ASN A 1 311 ? 14.022 -1.292 16.364 1.00 94.19 311 ASN A O 1
ATOM 2517 N N . HIS A 1 312 ? 12.131 -0.252 15.710 1.00 95.25 312 HIS A N 1
ATOM 2518 C CA . HIS A 1 312 ? 11.218 -0.866 16.669 1.00 95.25 312 HIS A CA 1
ATOM 2519 C C . HIS A 1 312 ? 10.303 -1.933 16.056 1.00 95.25 312 HIS A C 1
ATOM 2521 O O . HIS A 1 312 ? 9.588 -2.592 16.801 1.00 95.25 312 HIS A O 1
ATOM 2527 N N . LEU A 1 313 ? 10.321 -2.160 14.737 1.00 95.88 313 LEU A N 1
ATOM 2528 C CA . LEU A 1 313 ? 9.432 -3.155 14.116 1.00 95.88 313 LEU A CA 1
ATOM 2529 C C . LEU A 1 313 ? 9.685 -4.581 14.619 1.00 95.88 313 LEU A C 1
ATOM 2531 O O . LEU A 1 313 ? 8.753 -5.374 14.685 1.00 95.88 313 LEU A O 1
ATOM 2535 N N . SER A 1 314 ? 10.913 -4.902 15.037 1.00 94.38 314 SER A N 1
ATOM 2536 C CA . SER A 1 314 ? 11.239 -6.214 15.610 1.00 94.38 314 SER A CA 1
ATOM 2537 C C . SER A 1 314 ? 10.513 -6.510 16.928 1.00 94.38 314 SER A C 1
ATOM 2539 O O . SER A 1 314 ? 10.452 -7.669 17.326 1.00 94.38 314 SER A O 1
ATOM 2541 N N . SER A 1 315 ? 9.947 -5.499 17.605 1.00 95.19 315 SER A N 1
ATOM 2542 C CA . SER A 1 315 ? 9.120 -5.710 18.800 1.00 95.19 315 SER A CA 1
ATOM 2543 C C . SER A 1 315 ? 7.663 -6.047 18.488 1.00 95.19 315 SER A C 1
ATOM 2545 O O . SER A 1 315 ? 6.881 -6.181 19.423 1.00 95.19 315 SER A O 1
ATOM 2547 N N . LEU A 1 316 ? 7.276 -6.135 17.211 1.00 96.69 316 LEU A N 1
ATOM 2548 C CA . LEU A 1 316 ? 5.908 -6.414 16.778 1.00 96.69 316 LEU A CA 1
ATOM 2549 C C . LEU A 1 316 ? 5.799 -7.876 16.318 1.00 96.69 316 LEU A C 1
ATOM 2551 O O . LEU A 1 316 ? 6.057 -8.175 15.151 1.00 96.69 316 LEU A O 1
ATOM 2555 N N . PRO A 1 317 ? 5.431 -8.809 17.214 1.00 95.81 317 PRO A N 1
ATOM 2556 C CA . PRO A 1 317 ? 5.544 -10.240 16.945 1.00 95.81 317 PRO A CA 1
ATOM 2557 C C . PRO A 1 317 ? 4.530 -10.755 15.921 1.00 95.81 317 PRO A C 1
ATOM 2559 O O . PRO A 1 317 ? 4.759 -11.820 15.357 1.00 95.81 317 PRO A O 1
ATOM 2562 N N . VAL A 1 318 ? 3.423 -10.029 15.701 1.00 97.50 318 VAL A N 1
ATOM 2563 C CA . VAL A 1 318 ? 2.313 -10.434 14.815 1.00 97.50 318 VAL A CA 1
ATOM 2564 C C . VAL A 1 318 ? 2.149 -9.551 13.561 1.00 97.50 318 VAL A C 1
ATOM 2566 O O . VAL A 1 318 ? 1.180 -9.711 12.819 1.00 97.50 318 VAL A O 1
ATOM 2569 N N . LEU A 1 319 ? 3.118 -8.669 13.268 1.00 98.19 319 LEU A N 1
ATOM 2570 C CA . LEU A 1 319 ? 3.076 -7.788 12.098 1.00 98.19 319 LEU A CA 1
ATOM 2571 C C . LEU A 1 319 ? 3.205 -8.564 10.776 1.00 98.19 319 LEU A C 1
ATOM 2573 O O . LEU A 1 319 ? 4.292 -8.978 10.379 1.00 98.19 319 LEU A O 1
ATOM 2577 N N . SER A 1 320 ? 2.084 -8.692 10.069 1.00 98.38 320 SER A N 1
ATOM 2578 C CA . SER A 1 320 ? 1.964 -9.430 8.804 1.00 98.38 320 SER A CA 1
ATOM 2579 C C . SER A 1 320 ? 1.883 -8.529 7.566 1.00 98.38 320 SER A C 1
ATOM 2581 O O . SER A 1 320 ? 2.173 -8.983 6.458 1.00 98.38 320 SER A O 1
ATOM 2583 N N . SER A 1 321 ? 1.531 -7.251 7.742 1.00 98.69 321 SER A N 1
ATOM 2584 C CA . SER A 1 321 ? 1.397 -6.270 6.665 1.00 98.69 321 SER A CA 1
ATOM 2585 C C . SER A 1 321 ? 2.027 -4.928 7.038 1.00 98.69 321 SER A C 1
ATOM 2587 O O . SER A 1 321 ? 1.738 -4.362 8.096 1.00 98.69 321 SER A O 1
ATOM 2589 N N . LEU A 1 322 ? 2.880 -4.407 6.156 1.00 98.50 322 LEU A N 1
ATOM 2590 C CA . LEU A 1 322 ? 3.587 -3.142 6.337 1.00 98.50 322 LEU A CA 1
ATOM 2591 C C . LEU A 1 322 ? 3.517 -2.288 5.069 1.00 98.50 322 LEU A C 1
ATOM 2593 O O . LEU A 1 322 ? 3.948 -2.711 3.998 1.00 98.50 322 LEU A O 1
ATOM 2597 N N . ILE A 1 323 ? 3.034 -1.055 5.212 1.00 98.31 323 ILE A N 1
ATOM 2598 C CA . ILE A 1 323 ? 3.002 -0.050 4.146 1.00 98.31 323 ILE A CA 1
ATOM 2599 C C . ILE A 1 323 ? 3.754 1.186 4.619 1.00 98.31 323 ILE A C 1
ATOM 2601 O O . ILE A 1 323 ? 3.394 1.781 5.633 1.00 98.31 323 ILE A O 1
ATOM 2605 N N . ILE A 1 324 ? 4.780 1.579 3.872 1.00 97.25 324 ILE A N 1
ATOM 2606 C CA . ILE A 1 324 ? 5.595 2.764 4.131 1.00 97.25 324 ILE A CA 1
ATOM 2607 C C . ILE A 1 324 ? 5.546 3.659 2.899 1.00 97.25 324 ILE A C 1
ATOM 2609 O O . ILE A 1 324 ? 5.973 3.260 1.818 1.00 97.25 324 ILE A O 1
ATOM 2613 N N . ILE A 1 325 ? 5.049 4.877 3.081 1.00 96.00 325 ILE A N 1
ATOM 2614 C CA . ILE A 1 325 ? 5.022 5.940 2.081 1.00 96.00 325 ILE A CA 1
ATOM 2615 C C . ILE A 1 325 ? 5.637 7.183 2.731 1.00 96.00 325 ILE A C 1
ATOM 2617 O O . ILE A 1 325 ? 5.052 7.768 3.650 1.00 96.00 325 ILE A O 1
ATOM 2621 N N . SER A 1 326 ? 6.839 7.557 2.291 1.00 95.38 326 SER A N 1
ATOM 2622 C CA . SER A 1 326 ? 7.566 8.709 2.835 1.00 95.38 326 SER A CA 1
ATOM 2623 C C . SER A 1 326 ? 7.371 9.966 1.993 1.00 95.38 326 SER A C 1
ATOM 2625 O O . SER A 1 326 ? 7.293 9.869 0.773 1.00 95.38 326 SER A O 1
ATOM 2627 N N . ILE A 1 327 ? 7.326 11.142 2.635 1.00 93.50 327 ILE A N 1
ATOM 2628 C CA . ILE A 1 327 ? 7.226 12.438 1.928 1.00 93.50 327 ILE A CA 1
ATOM 2629 C C . ILE A 1 327 ? 8.561 12.981 1.432 1.00 93.50 327 ILE A C 1
ATOM 2631 O O . ILE A 1 327 ? 8.585 13.903 0.627 1.00 93.50 327 ILE A O 1
ATOM 2635 N N . ASN A 1 328 ? 9.670 12.499 1.980 1.00 93.31 328 ASN A N 1
ATOM 2636 C CA . ASN A 1 328 ? 10.990 13.021 1.681 1.00 93.31 328 ASN A CA 1
ATOM 2637 C C . ASN A 1 328 ? 11.976 11.875 1.491 1.00 93.31 328 ASN A C 1
ATOM 2639 O O . ASN A 1 328 ? 11.673 10.691 1.663 1.00 93.31 328 ASN A O 1
ATOM 2643 N N . THR A 1 329 ? 13.185 12.248 1.098 1.00 92.06 329 THR A N 1
ATOM 2644 C CA . THR A 1 329 ? 14.193 11.262 0.759 1.00 92.06 329 THR A CA 1
ATOM 2645 C C . THR A 1 329 ? 14.709 10.517 1.987 1.00 92.06 329 THR A C 1
ATOM 2647 O O . THR A 1 329 ? 14.979 11.100 3.043 1.00 92.06 329 THR A O 1
ATOM 2650 N N . ILE A 1 330 ? 14.883 9.203 1.837 1.00 90.31 330 ILE A N 1
ATOM 2651 C CA . ILE A 1 330 ? 15.458 8.339 2.869 1.00 90.31 330 ILE A CA 1
ATOM 2652 C C . ILE A 1 330 ? 16.963 8.221 2.655 1.00 90.31 330 ILE A C 1
ATOM 2654 O O . ILE A 1 330 ? 17.431 7.819 1.586 1.00 90.31 330 ILE A O 1
ATOM 2658 N N . LYS A 1 331 ? 17.737 8.524 3.702 1.00 89.56 331 LYS A N 1
ATOM 2659 C CA . LYS A 1 331 ? 19.202 8.452 3.654 1.00 89.56 331 LYS A CA 1
ATOM 2660 C C . LYS A 1 331 ? 19.689 7.007 3.740 1.00 89.56 331 LYS A C 1
ATOM 2662 O O . LYS A 1 331 ? 20.583 6.625 2.988 1.00 89.56 331 LYS A O 1
ATOM 2667 N N . ASN A 1 332 ? 19.095 6.191 4.616 1.00 87.06 332 ASN A N 1
ATOM 2668 C CA . ASN A 1 332 ? 19.556 4.826 4.883 1.00 87.06 332 ASN A CA 1
ATOM 2669 C C . ASN A 1 332 ? 18.559 3.734 4.453 1.00 87.06 332 ASN A C 1
ATOM 2671 O O . ASN A 1 332 ? 18.121 2.904 5.252 1.00 87.06 332 ASN A O 1
ATOM 2675 N N . HIS A 1 333 ? 18.228 3.682 3.163 1.00 87.44 333 HIS A N 1
ATOM 2676 C CA . HIS A 1 333 ? 17.317 2.666 2.615 1.00 87.44 333 HIS A CA 1
ATOM 2677 C C . HIS A 1 333 ? 17.820 1.222 2.809 1.00 87.44 333 HIS A C 1
ATOM 2679 O O . HIS A 1 333 ? 17.011 0.307 2.935 1.00 87.44 333 HIS A O 1
ATOM 2685 N N . LYS A 1 334 ? 19.141 0.985 2.881 1.00 88.50 334 LYS A N 1
ATOM 2686 C CA . LYS A 1 334 ? 19.689 -0.366 3.109 1.00 88.50 334 LYS A CA 1
ATOM 2687 C C . LYS A 1 334 ? 19.238 -0.929 4.454 1.00 88.50 334 LYS A C 1
ATOM 2689 O O . LYS A 1 334 ? 18.857 -2.092 4.537 1.00 88.50 334 LYS A O 1
ATOM 2694 N N . ASN A 1 335 ? 19.260 -0.090 5.489 1.00 88.50 335 ASN A N 1
ATOM 2695 C CA . ASN A 1 335 ? 18.801 -0.461 6.821 1.00 88.50 335 ASN A CA 1
ATOM 2696 C C . ASN A 1 335 ? 17.298 -0.771 6.839 1.00 88.50 335 ASN A C 1
ATOM 2698 O O . ASN A 1 335 ? 16.883 -1.680 7.550 1.00 88.50 335 ASN A O 1
ATOM 2702 N N . ILE A 1 336 ? 16.500 -0.068 6.025 1.00 91.38 336 ILE A N 1
ATOM 2703 C CA . ILE A 1 336 ? 15.065 -0.350 5.875 1.00 91.38 336 ILE A CA 1
ATOM 2704 C C . ILE A 1 336 ? 14.858 -1.770 5.369 1.00 91.38 336 ILE A C 1
ATOM 2706 O O . ILE A 1 336 ? 14.239 -2.569 6.063 1.00 91.38 336 ILE A O 1
ATOM 2710 N N . TYR A 1 337 ? 15.429 -2.107 4.211 1.00 91.19 337 TYR A N 1
ATOM 2711 C CA . TYR A 1 337 ? 15.302 -3.447 3.638 1.00 91.19 337 TYR A CA 1
ATOM 2712 C C . TYR A 1 337 ? 15.791 -4.532 4.589 1.00 91.19 337 TYR A C 1
ATOM 2714 O O . TYR A 1 337 ? 15.074 -5.492 4.848 1.00 91.19 337 TYR A O 1
ATOM 2722 N N . TYR A 1 338 ? 16.977 -4.341 5.168 1.00 90.56 338 TYR A N 1
ATOM 2723 C CA . TYR A 1 338 ? 17.562 -5.296 6.101 1.00 90.56 338 TYR A CA 1
ATOM 2724 C C . TYR A 1 338 ? 16.652 -5.575 7.305 1.00 90.56 338 TYR A C 1
ATOM 2726 O O . TYR A 1 338 ? 16.460 -6.729 7.675 1.00 90.56 338 TYR A O 1
ATOM 2734 N N . LYS A 1 339 ? 16.070 -4.535 7.913 1.00 92.94 339 LYS A N 1
ATOM 2735 C CA . LYS A 1 339 ? 15.206 -4.695 9.088 1.00 92.94 339 LYS A CA 1
ATOM 2736 C C . LYS A 1 339 ? 13.825 -5.226 8.737 1.00 92.94 339 LYS A C 1
ATOM 2738 O O . LYS A 1 339 ? 13.322 -6.088 9.446 1.00 92.94 339 LYS A O 1
ATOM 2743 N N . VAL A 1 340 ? 13.228 -4.731 7.656 1.00 95.31 340 VAL A N 1
ATOM 2744 C CA . VAL A 1 340 ? 11.884 -5.133 7.223 1.00 95.31 340 VAL A CA 1
ATOM 2745 C C . VAL A 1 340 ? 11.875 -6.586 6.754 1.00 95.31 340 VAL A C 1
ATOM 2747 O O . VAL A 1 340 ? 10.985 -7.339 7.130 1.00 95.31 340 VAL A O 1
ATOM 2750 N N . PHE A 1 341 ? 12.882 -7.019 5.994 1.00 94.00 341 PHE A N 1
ATOM 2751 C CA . PHE A 1 341 ? 12.926 -8.387 5.465 1.00 94.00 341 PHE A CA 1
ATOM 2752 C C . PHE A 1 341 ? 13.240 -9.437 6.535 1.00 94.00 341 PHE A C 1
ATOM 2754 O O . PHE A 1 341 ? 12.937 -10.609 6.343 1.00 94.00 341 PHE A O 1
ATOM 2761 N N . ARG A 1 342 ? 13.767 -9.022 7.691 1.00 93.19 342 ARG A N 1
ATOM 2762 C CA . ARG A 1 342 ? 13.978 -9.887 8.862 1.00 93.19 342 ARG A CA 1
ATOM 2763 C C . ARG A 1 342 ? 12.753 -10.030 9.762 1.00 93.19 342 ARG A C 1
ATOM 2765 O O . ARG A 1 342 ? 12.833 -10.696 10.792 1.00 93.19 342 ARG A O 1
ATOM 2772 N N . LEU A 1 343 ? 11.632 -9.399 9.419 1.00 94.81 343 LEU A N 1
ATOM 2773 C CA . LEU A 1 343 ? 10.404 -9.574 10.183 1.00 94.81 343 LEU A CA 1
ATOM 2774 C C . LEU A 1 343 ? 9.845 -10.983 9.918 1.00 94.81 343 LEU A C 1
ATOM 2776 O O . LEU A 1 343 ? 9.601 -11.330 8.762 1.00 94.81 343 LEU A O 1
ATOM 2780 N N . PRO A 1 344 ? 9.650 -11.809 10.963 1.00 91.56 344 PRO A N 1
ATOM 2781 C CA . PRO A 1 344 ? 9.524 -13.261 10.810 1.00 91.56 344 PRO A CA 1
ATOM 2782 C C . PRO A 1 344 ? 8.240 -13.711 10.106 1.00 91.56 344 PRO A C 1
ATOM 2784 O O . PRO A 1 344 ? 8.181 -14.806 9.560 1.00 91.56 344 PRO A O 1
ATOM 2787 N N . ILE A 1 345 ? 7.205 -12.880 10.104 1.00 96.69 345 ILE A N 1
ATOM 2788 C CA . ILE A 1 345 ? 5.851 -13.232 9.643 1.00 96.69 345 ILE A CA 1
ATOM 2789 C C . ILE A 1 345 ? 5.271 -12.197 8.669 1.00 96.69 345 ILE A C 1
ATOM 2791 O O . ILE A 1 345 ? 4.070 -12.205 8.392 1.00 96.69 345 ILE A O 1
ATOM 2795 N N . LEU A 1 346 ? 6.103 -11.267 8.194 1.00 98.06 346 LEU A N 1
ATOM 2796 C CA . LEU A 1 346 ? 5.665 -10.216 7.292 1.00 98.06 346 LEU A CA 1
ATOM 2797 C C . LEU A 1 346 ? 5.364 -10.824 5.921 1.00 98.06 346 LEU A C 1
ATOM 2799 O O . LEU A 1 346 ? 6.283 -11.207 5.212 1.00 98.06 346 LEU A O 1
ATOM 2803 N N . LYS A 1 347 ? 4.088 -10.863 5.532 1.00 98.12 347 LYS A N 1
ATOM 2804 C CA . LYS A 1 347 ? 3.630 -11.412 4.247 1.00 98.12 347 LYS A CA 1
ATOM 2805 C C . LYS A 1 347 ? 3.474 -10.347 3.172 1.00 98.12 347 LYS A C 1
ATOM 2807 O O . LYS A 1 347 ? 3.779 -10.602 2.009 1.00 98.12 347 LYS A O 1
ATOM 2812 N N . TYR A 1 348 ? 2.992 -9.163 3.548 1.00 98.69 348 TYR A N 1
ATOM 2813 C CA . TYR A 1 348 ? 2.755 -8.047 2.634 1.00 98.69 348 TYR A CA 1
ATOM 2814 C C . TYR A 1 348 ? 3.646 -6.859 2.986 1.00 98.69 348 TYR A C 1
ATOM 2816 O O . TYR A 1 348 ? 3.630 -6.369 4.116 1.00 98.69 348 TYR A O 1
ATOM 2824 N N . CYS A 1 349 ? 4.395 -6.364 2.005 1.00 98.31 349 CYS A N 1
ATOM 2825 C CA . CYS A 1 349 ? 5.262 -5.211 2.166 1.00 98.31 349 CYS A CA 1
ATOM 2826 C C . CYS A 1 349 ? 5.128 -4.252 0.982 1.00 98.31 349 CYS A C 1
ATOM 2828 O O . CYS A 1 349 ? 5.308 -4.640 -0.172 1.00 98.31 349 CYS A O 1
ATOM 2830 N N . GLN A 1 350 ? 4.861 -2.981 1.272 1.00 98.06 350 GLN A N 1
ATOM 2831 C CA . GLN A 1 350 ? 4.859 -1.909 0.285 1.00 98.06 350 GLN A CA 1
ATOM 2832 C C . GLN A 1 350 ? 5.760 -0.764 0.740 1.00 98.06 350 GLN A C 1
ATOM 2834 O O . GLN A 1 350 ? 5.575 -0.216 1.825 1.00 98.06 350 GLN A O 1
ATOM 2839 N N . ILE A 1 351 ? 6.717 -0.386 -0.108 1.00 96.12 351 ILE A N 1
ATOM 2840 C CA . ILE A 1 351 ? 7.703 0.659 0.171 1.00 96.12 351 ILE A CA 1
ATOM 2841 C C . ILE A 1 351 ? 7.707 1.675 -0.979 1.00 96.12 351 ILE A C 1
ATOM 2843 O O . ILE A 1 351 ? 8.212 1.405 -2.069 1.00 96.12 351 ILE A O 1
ATOM 2847 N N . LEU A 1 352 ? 7.173 2.864 -0.712 1.00 94.94 352 LEU A N 1
ATOM 2848 C CA . LEU A 1 352 ? 7.214 4.047 -1.574 1.00 94.94 352 LEU A CA 1
ATOM 2849 C C . LEU A 1 352 ? 8.064 5.111 -0.879 1.00 94.94 352 LEU A C 1
ATOM 2851 O O . LEU A 1 352 ? 7.630 5.754 0.076 1.00 94.94 352 LEU A O 1
ATOM 2855 N N . ILE A 1 353 ? 9.312 5.240 -1.312 1.00 91.50 353 ILE A N 1
ATOM 2856 C CA . ILE A 1 353 ? 10.295 6.116 -0.674 1.00 91.50 353 ILE A CA 1
ATOM 2857 C C . ILE A 1 353 ? 11.105 6.815 -1.755 1.00 91.50 353 ILE A C 1
ATOM 2859 O O . ILE A 1 353 ? 11.536 6.182 -2.711 1.00 91.50 353 ILE A O 1
ATOM 2863 N N . GLU A 1 354 ? 11.354 8.108 -1.615 1.00 88.81 354 GLU A N 1
ATOM 2864 C CA . GLU A 1 354 ? 12.277 8.778 -2.525 1.00 88.81 354 GLU A CA 1
ATOM 2865 C C . GLU A 1 354 ? 13.719 8.498 -2.093 1.00 88.81 354 GLU A C 1
ATOM 2867 O O . GLU A 1 354 ? 14.060 8.537 -0.906 1.00 88.81 354 GLU A O 1
ATOM 2872 N N . LEU A 1 355 ? 14.596 8.206 -3.051 1.00 84.00 355 LEU A N 1
ATOM 2873 C CA . LEU A 1 355 ? 16.007 7.942 -2.788 1.00 84.00 355 LEU A CA 1
ATOM 2874 C C . LEU A 1 355 ? 16.859 9.050 -3.405 1.00 84.00 355 LEU A C 1
ATOM 2876 O O . LEU A 1 355 ? 16.771 9.303 -4.601 1.00 84.00 355 LEU A O 1
ATOM 2880 N N . LEU A 1 356 ? 17.738 9.672 -2.608 1.00 80.00 356 LEU A N 1
ATOM 2881 C CA . LEU A 1 356 ? 18.719 10.641 -3.131 1.00 80.00 356 LEU A CA 1
ATOM 2882 C C . LEU A 1 356 ? 19.672 9.996 -4.140 1.00 80.00 356 LEU A C 1
ATOM 2884 O O . LEU A 1 356 ? 20.141 10.638 -5.075 1.00 80.00 356 LEU A O 1
ATOM 2888 N N . GLN A 1 357 ? 20.011 8.731 -3.902 1.00 76.75 357 GLN A N 1
ATOM 2889 C CA . GLN A 1 357 ? 20.907 7.947 -4.734 1.00 76.75 357 GLN A CA 1
ATOM 2890 C C . GLN A 1 357 ? 20.403 6.512 -4.763 1.00 76.75 357 GLN A C 1
ATOM 2892 O O . GLN A 1 357 ? 20.046 5.955 -3.721 1.00 76.75 357 GLN A O 1
ATOM 2897 N N . CYS A 1 358 ? 20.431 5.902 -5.949 1.00 67.69 358 CYS A N 1
ATOM 2898 C CA . CYS A 1 358 ? 20.241 4.465 -6.066 1.00 67.69 358 CYS A CA 1
ATOM 2899 C C . CYS A 1 358 ? 21.275 3.770 -5.159 1.00 67.69 358 CYS A C 1
ATOM 2901 O O . CYS A 1 358 ? 22.455 4.151 -5.208 1.00 67.69 358 CYS A O 1
ATOM 2903 N N . PRO A 1 359 ? 20.881 2.791 -4.319 1.00 64.12 359 PRO A N 1
ATOM 2904 C CA . PRO A 1 359 ? 21.823 2.010 -3.530 1.00 64.12 359 PRO A CA 1
ATOM 2905 C C . PRO A 1 359 ? 22.990 1.588 -4.409 1.00 64.12 359 PRO A C 1
ATOM 2907 O O . PRO A 1 359 ? 22.777 1.109 -5.516 1.00 64.12 359 PRO A O 1
ATOM 2910 N N . LYS A 1 360 ? 24.230 1.712 -3.936 1.00 70.06 360 LYS A N 1
ATOM 2911 C CA . LYS A 1 360 ? 25.358 1.091 -4.653 1.00 70.06 360 LYS A CA 1
ATOM 2912 C C . LYS A 1 360 ? 25.341 -0.439 -4.533 1.00 70.06 360 LYS A C 1
ATOM 2914 O O . LYS A 1 360 ? 25.933 -1.119 -5.356 1.00 70.06 360 LYS A O 1
ATOM 2919 N N . SER A 1 361 ? 24.673 -0.974 -3.509 1.00 77.94 361 SER A N 1
ATOM 2920 C CA . SER A 1 361 ? 24.468 -2.413 -3.298 1.00 77.94 361 SER A CA 1
ATOM 2921 C C . SER A 1 361 ? 23.534 -2.650 -2.111 1.00 77.94 361 SER A C 1
ATOM 2923 O O . SER A 1 361 ? 23.721 -2.037 -1.057 1.00 77.94 361 SER A O 1
ATOM 2925 N N . LEU A 1 362 ? 22.555 -3.542 -2.241 1.00 76.38 362 LEU A N 1
ATOM 2926 C CA . LEU A 1 362 ? 21.905 -4.134 -1.069 1.00 76.38 362 LEU A CA 1
ATOM 2927 C C . LEU A 1 362 ? 22.901 -5.098 -0.395 1.00 76.38 362 LEU A C 1
ATOM 2929 O O . LEU A 1 362 ? 23.715 -5.702 -1.100 1.00 76.38 362 LEU A O 1
ATOM 2933 N N . PRO A 1 363 ? 22.901 -5.227 0.946 1.00 77.38 363 PRO A N 1
ATOM 2934 C CA . PRO A 1 363 ? 23.675 -6.283 1.591 1.00 77.38 363 PRO A CA 1
ATOM 2935 C C . PRO A 1 363 ? 23.231 -7.644 1.044 1.00 77.38 363 PRO A C 1
ATOM 2937 O O . PRO A 1 363 ? 22.077 -7.804 0.650 1.00 77.38 363 PRO A O 1
ATOM 2940 N N . VAL A 1 364 ? 24.133 -8.622 1.000 1.00 78.00 364 VAL A N 1
ATOM 2941 C CA . VAL A 1 364 ? 23.774 -9.988 0.592 1.00 78.00 364 VAL A CA 1
ATOM 2942 C C . VAL A 1 364 ? 22.896 -10.603 1.677 1.00 78.00 364 VAL A C 1
ATOM 2944 O O . VAL A 1 364 ? 23.186 -10.425 2.862 1.00 78.00 364 VAL A O 1
ATOM 2947 N N . ALA A 1 365 ? 21.836 -11.304 1.271 1.00 76.06 365 ALA A N 1
ATOM 2948 C CA . ALA A 1 365 ? 20.969 -12.012 2.198 1.00 76.06 365 ALA A CA 1
ATOM 2949 C C . ALA A 1 365 ? 21.786 -12.943 3.098 1.00 76.06 365 ALA A C 1
ATOM 2951 O O . ALA A 1 365 ? 22.565 -13.776 2.633 1.00 76.06 365 ALA A O 1
ATOM 2952 N N . THR A 1 366 ? 21.619 -12.767 4.404 1.00 72.62 366 THR A N 1
ATOM 2953 C CA . THR A 1 366 ? 22.011 -13.773 5.389 1.00 72.62 366 THR A CA 1
ATOM 2954 C C . THR A 1 366 ? 21.059 -14.966 5.268 1.00 72.62 366 THR A C 1
ATOM 2956 O O . THR A 1 366 ? 19.969 -14.805 4.734 1.00 72.62 366 THR A O 1
ATOM 2959 N N . ASN A 1 367 ? 21.406 -16.140 5.805 1.00 72.62 367 ASN A N 1
ATOM 2960 C CA . ASN A 1 367 ? 20.555 -17.352 5.776 1.00 72.62 367 ASN A CA 1
ATOM 2961 C C . ASN A 1 367 ? 19.149 -17.188 6.417 1.00 72.62 367 ASN A C 1
ATOM 2963 O O . ASN A 1 367 ? 18.376 -18.139 6.478 1.00 72.62 367 ASN A O 1
ATOM 2967 N N . GLU A 1 368 ? 18.829 -16.000 6.926 1.00 81.06 368 GLU A N 1
ATOM 2968 C CA . GLU A 1 368 ? 17.517 -15.599 7.421 1.00 81.06 368 GLU A CA 1
ATOM 2969 C C . GLU A 1 368 ? 16.665 -15.112 6.245 1.00 81.06 368 GLU A C 1
ATOM 2971 O O . GLU A 1 368 ? 16.795 -13.973 5.789 1.00 81.06 368 GLU A O 1
ATOM 2976 N N . PHE A 1 369 ? 15.808 -15.997 5.746 1.00 87.38 369 PHE A N 1
ATOM 2977 C CA . PHE A 1 369 ? 14.872 -15.680 4.677 1.00 87.38 369 PHE A CA 1
ATOM 2978 C C . PHE A 1 369 ? 13.600 -15.024 5.212 1.00 87.38 369 PHE A C 1
ATOM 2980 O O . PHE A 1 369 ? 13.085 -15.386 6.269 1.00 87.38 369 PHE A O 1
ATOM 2987 N N . SER A 1 370 ? 13.082 -14.077 4.441 1.00 92.88 370 SER A N 1
ATOM 2988 C CA . SER A 1 370 ? 11.831 -13.385 4.710 1.00 92.88 370 SER A CA 1
ATOM 2989 C C . SER A 1 370 ? 10.620 -14.224 4.304 1.00 92.88 370 SER A C 1
ATOM 2991 O O . SER A 1 370 ? 10.667 -14.963 3.317 1.00 92.88 370 SER A O 1
ATOM 2993 N N . THR A 1 371 ? 9.509 -14.048 5.019 1.00 96.19 371 THR A N 1
ATOM 2994 C CA . THR A 1 371 ? 8.201 -14.661 4.720 1.00 96.19 371 THR A CA 1
ATOM 2995 C C . THR A 1 371 ? 7.327 -13.807 3.798 1.00 96.19 371 THR A C 1
ATOM 2997 O O . THR A 1 371 ? 6.144 -14.095 3.623 1.00 96.19 371 THR A O 1
ATOM 3000 N N . ILE A 1 372 ? 7.897 -12.760 3.189 1.00 97.62 372 ILE A N 1
ATOM 3001 C CA . ILE A 1 372 ? 7.165 -11.869 2.286 1.00 97.62 372 ILE A CA 1
ATOM 3002 C C . ILE A 1 372 ? 6.716 -12.643 1.046 1.00 97.62 372 ILE A C 1
ATOM 3004 O O . ILE A 1 372 ? 7.525 -13.148 0.269 1.00 97.62 372 ILE A O 1
ATOM 3008 N N . GLU A 1 373 ? 5.403 -12.660 0.849 1.00 97.88 373 GLU A N 1
ATOM 3009 C CA . GLU A 1 373 ? 4.709 -13.242 -0.297 1.00 97.88 373 GLU A CA 1
ATOM 3010 C C . GLU A 1 373 ? 4.376 -12.146 -1.333 1.00 97.88 373 GLU A C 1
ATOM 3012 O O . GLU A 1 373 ? 4.395 -12.389 -2.541 1.00 97.88 373 GLU A O 1
ATOM 3017 N N . HIS A 1 374 ? 4.130 -10.913 -0.869 1.00 98.31 374 HIS A N 1
ATOM 3018 C CA . HIS A 1 374 ? 3.728 -9.763 -1.681 1.00 98.31 374 HIS A CA 1
ATOM 3019 C C . HIS A 1 374 ? 4.642 -8.560 -1.431 1.00 98.31 374 HIS A C 1
ATOM 3021 O O . HIS A 1 374 ? 4.639 -7.993 -0.336 1.00 98.31 374 HIS A O 1
ATOM 3027 N N . LEU A 1 375 ? 5.376 -8.128 -2.457 1.00 97.75 375 LEU A N 1
ATOM 3028 C CA . LEU A 1 375 ? 6.317 -7.013 -2.373 1.00 97.75 375 LEU A CA 1
ATOM 3029 C C . LEU A 1 375 ? 6.020 -5.960 -3.440 1.00 97.75 375 LEU A C 1
ATOM 3031 O O . LEU A 1 375 ? 6.059 -6.241 -4.638 1.00 97.75 375 LEU A O 1
ATOM 3035 N N . ILE A 1 376 ? 5.762 -4.732 -2.997 1.00 97.38 376 ILE A N 1
ATOM 3036 C CA . ILE A 1 376 ? 5.574 -3.567 -3.860 1.00 97.38 376 ILE A CA 1
ATOM 3037 C C . ILE A 1 376 ? 6.669 -2.554 -3.561 1.00 97.38 376 ILE A C 1
ATOM 3039 O O . ILE A 1 376 ? 6.765 -2.031 -2.451 1.00 97.38 376 ILE A O 1
ATOM 3043 N N . ILE A 1 377 ? 7.471 -2.241 -4.569 1.00 95.56 377 ILE A N 1
ATOM 3044 C CA . ILE A 1 377 ? 8.548 -1.272 -4.472 1.00 95.56 377 ILE A CA 1
ATOM 3045 C C . ILE A 1 377 ? 8.303 -0.154 -5.467 1.00 95.56 377 ILE A C 1
ATOM 3047 O O . ILE A 1 377 ? 8.370 -0.338 -6.680 1.00 95.56 377 ILE A O 1
ATOM 3051 N N . ASN A 1 378 ? 8.039 1.029 -4.934 1.00 93.19 378 ASN A N 1
ATOM 3052 C CA . ASN A 1 378 ? 7.791 2.216 -5.728 1.00 93.19 378 ASN A CA 1
ATOM 3053 C C . ASN A 1 378 ? 8.928 3.220 -5.529 1.00 93.19 378 ASN A C 1
ATOM 3055 O O . ASN A 1 378 ? 8.747 4.297 -4.971 1.00 93.19 378 ASN A O 1
ATOM 3059 N N . HIS A 1 379 ? 10.131 2.791 -5.897 1.00 90.44 379 HIS A N 1
ATOM 3060 C CA . HIS A 1 379 ? 11.318 3.628 -5.995 1.00 90.44 379 HIS A CA 1
ATOM 3061 C C . HIS A 1 379 ? 12.331 2.998 -6.938 1.00 90.44 379 HIS A C 1
ATOM 3063 O O . HIS A 1 379 ? 12.188 1.846 -7.347 1.00 90.44 379 HIS A O 1
ATOM 3069 N N . ASP A 1 380 ? 13.361 3.772 -7.252 1.00 88.75 380 ASP A N 1
ATOM 3070 C CA . ASP A 1 380 ? 14.404 3.403 -8.194 1.00 88.75 380 ASP A CA 1
ATOM 3071 C C . ASP A 1 380 ? 15.188 2.179 -7.710 1.00 88.75 380 ASP A C 1
ATOM 3073 O O . ASP A 1 380 ? 15.933 2.251 -6.729 1.00 88.75 380 ASP A O 1
ATOM 3077 N N . ILE A 1 381 ? 15.067 1.072 -8.440 1.00 89.12 381 ILE A N 1
ATOM 3078 C CA . ILE A 1 381 ? 15.893 -0.124 -8.265 1.00 89.12 381 ILE A CA 1
ATOM 3079 C C . ILE A 1 381 ? 16.672 -0.364 -9.542 1.00 89.12 381 ILE A C 1
ATOM 3081 O O . ILE A 1 381 ? 16.103 -0.387 -10.626 1.00 89.12 381 ILE A O 1
ATOM 3085 N N . SER A 1 382 ? 17.972 -0.601 -9.422 1.00 87.06 382 SER A N 1
ATOM 3086 C CA . SER A 1 382 ? 18.779 -1.024 -10.563 1.00 87.06 382 SER A CA 1
ATOM 3087 C C . SER A 1 382 ? 18.634 -2.532 -10.807 1.00 87.06 382 SER A C 1
ATOM 3089 O O . SER A 1 382 ? 18.588 -3.314 -9.856 1.00 87.06 382 SER A O 1
ATOM 3091 N N . ILE A 1 383 ? 18.580 -2.963 -12.072 1.00 84.25 383 ILE A N 1
ATOM 3092 C CA . ILE A 1 383 ? 18.365 -4.376 -12.459 1.00 84.25 383 ILE A CA 1
ATOM 3093 C C . ILE A 1 383 ? 19.360 -5.336 -11.786 1.00 84.25 383 ILE A C 1
ATOM 3095 O O . ILE A 1 383 ? 18.993 -6.445 -11.404 1.00 84.25 383 ILE A O 1
ATOM 3099 N N . ASP A 1 384 ? 20.611 -4.920 -11.586 1.00 84.06 384 ASP A N 1
ATOM 3100 C CA . ASP A 1 384 ? 21.650 -5.724 -10.925 1.00 84.06 384 ASP A CA 1
ATOM 3101 C C . ASP A 1 384 ? 21.382 -5.990 -9.434 1.00 84.06 384 ASP A C 1
ATOM 3103 O O . ASP A 1 384 ? 21.992 -6.885 -8.850 1.00 84.06 384 ASP A O 1
ATOM 3107 N N . GLN A 1 385 ? 20.457 -5.256 -8.815 1.00 86.56 385 GLN A N 1
ATOM 3108 C CA . GLN A 1 385 ? 20.073 -5.430 -7.411 1.00 86.56 385 GLN A CA 1
ATOM 3109 C C . GLN A 1 385 ? 18.930 -6.408 -7.226 1.00 86.56 385 GLN A C 1
ATOM 3111 O O . GLN A 1 385 ? 18.770 -6.954 -6.137 1.00 86.56 385 GLN A O 1
ATOM 3116 N N . LEU A 1 386 ? 18.157 -6.650 -8.281 1.00 88.75 386 LEU A N 1
ATOM 3117 C CA . LEU A 1 386 ? 17.012 -7.540 -8.239 1.00 88.75 386 LEU A CA 1
ATOM 3118 C C . LEU A 1 386 ? 17.361 -8.960 -7.754 1.00 88.75 386 LEU A C 1
ATOM 3120 O O . LEU A 1 386 ? 16.641 -9.462 -6.898 1.00 88.75 386 LEU A O 1
ATOM 3124 N N . PRO A 1 387 ? 18.482 -9.594 -8.162 1.00 87.00 387 PRO A N 1
ATOM 3125 C CA . PRO A 1 387 ? 18.864 -10.904 -7.629 1.00 87.00 387 PRO A CA 1
ATOM 3126 C C . PRO A 1 387 ? 19.133 -10.872 -6.123 1.00 87.00 387 PRO A C 1
ATOM 3128 O O . PRO A 1 387 ? 18.820 -11.824 -5.418 1.00 87.00 387 PRO A O 1
ATOM 3131 N N . ILE A 1 388 ? 19.730 -9.780 -5.635 1.00 87.62 388 ILE A N 1
ATOM 3132 C CA . ILE A 1 388 ? 20.039 -9.606 -4.213 1.00 87.62 388 ILE A CA 1
ATOM 3133 C C . ILE A 1 388 ? 18.747 -9.378 -3.436 1.00 87.62 388 ILE A C 1
ATOM 3135 O O . ILE A 1 388 ? 18.568 -9.960 -2.380 1.00 87.62 388 ILE A O 1
ATOM 3139 N N . LEU A 1 389 ? 17.837 -8.555 -3.959 1.00 90.81 389 LEU A N 1
ATOM 3140 C CA . LEU A 1 389 ? 16.529 -8.328 -3.358 1.00 90.81 389 LEU A CA 1
ATOM 3141 C C . LEU A 1 389 ? 15.743 -9.642 -3.259 1.00 90.81 389 LEU A C 1
ATOM 3143 O O . LEU A 1 389 ? 15.243 -9.978 -2.190 1.00 90.81 389 LEU A O 1
ATOM 3147 N N . LEU A 1 390 ? 15.672 -10.394 -4.359 1.00 91.06 390 LEU A N 1
ATOM 3148 C CA . LEU A 1 390 ? 14.913 -11.639 -4.436 1.00 91.06 390 LEU A CA 1
ATOM 3149 C C . LEU A 1 390 ? 15.500 -12.756 -3.571 1.00 91.06 390 LEU A C 1
ATOM 3151 O O . LEU A 1 390 ? 14.746 -13.595 -3.085 1.00 91.06 390 LEU A O 1
ATOM 3155 N N . SER A 1 391 ? 16.811 -12.752 -3.311 1.00 89.31 391 SER A N 1
ATOM 3156 C CA . SER A 1 391 ? 17.412 -13.742 -2.414 1.00 89.31 391 SER A CA 1
ATOM 3157 C C . SER A 1 391 ? 16.981 -13.587 -0.952 1.00 89.31 391 SER A C 1
ATOM 3159 O O . SER A 1 391 ? 17.079 -14.551 -0.198 1.00 89.31 391 SER A O 1
ATOM 3161 N N . TYR A 1 392 ? 16.447 -12.426 -0.550 1.00 91.12 392 TYR A N 1
ATOM 3162 C CA . TYR A 1 392 ? 15.827 -12.257 0.768 1.00 91.12 392 TYR A CA 1
ATOM 3163 C C . TYR A 1 392 ? 14.414 -12.822 0.860 1.00 91.12 392 TYR A C 1
ATOM 3165 O O . TYR A 1 392 ? 13.971 -13.133 1.961 1.00 91.12 392 TYR A O 1
ATOM 3173 N N . VAL A 1 393 ? 13.687 -12.915 -0.253 1.00 94.00 393 VAL A N 1
ATOM 3174 C CA . VAL A 1 393 ? 12.240 -13.184 -0.274 1.00 94.00 393 VAL A CA 1
ATOM 3175 C C . VAL A 1 393 ? 11.925 -14.446 -1.090 1.00 94.00 393 VAL A C 1
ATOM 3177 O O . VAL A 1 393 ? 11.188 -14.394 -2.073 1.00 94.00 393 VAL A O 1
ATOM 3180 N N . PRO A 1 394 ? 12.443 -15.625 -0.700 1.00 92.50 394 PRO A N 1
ATOM 3181 C CA . PRO A 1 394 ? 12.239 -16.868 -1.438 1.00 92.50 394 PRO A CA 1
ATOM 3182 C C . PRO A 1 394 ? 10.817 -17.430 -1.309 1.00 92.50 394 PRO A C 1
ATOM 3184 O O . PRO A 1 394 ? 10.575 -18.533 -1.761 1.00 92.50 394 PRO A O 1
ATOM 3187 N N . GLN A 1 395 ? 9.847 -16.705 -0.749 1.00 94.44 395 GLN A N 1
ATOM 3188 C CA . GLN A 1 395 ? 8.416 -17.060 -0.805 1.00 94.44 395 GLN A CA 1
ATOM 3189 C C . GLN A 1 395 ? 7.588 -16.065 -1.631 1.00 94.44 395 GLN A C 1
ATOM 3191 O O . GLN A 1 395 ? 6.370 -16.192 -1.732 1.00 94.44 395 GLN A O 1
ATOM 3196 N N . LEU A 1 396 ? 8.250 -15.082 -2.249 1.00 96.38 396 LEU A N 1
ATOM 3197 C CA . LEU A 1 396 ? 7.612 -14.051 -3.044 1.00 96.38 396 LEU A CA 1
ATOM 3198 C C . LEU A 1 396 ? 6.830 -14.639 -4.220 1.00 96.38 396 LEU A C 1
ATOM 3200 O O . LEU A 1 396 ? 7.424 -15.199 -5.140 1.00 96.38 396 LEU A O 1
ATOM 3204 N N . CYS A 1 397 ? 5.514 -14.451 -4.216 1.00 96.69 397 CYS A N 1
ATOM 3205 C CA . CYS A 1 397 ? 4.629 -14.833 -5.311 1.00 96.69 397 CYS A CA 1
ATOM 3206 C C . CYS A 1 397 ? 4.142 -13.612 -6.104 1.00 96.69 397 CYS A C 1
ATOM 3208 O O . CYS A 1 397 ? 3.770 -13.752 -7.271 1.00 96.69 397 CYS A O 1
ATOM 3210 N N . ARG A 1 398 ? 4.171 -12.407 -5.511 1.00 97.50 398 ARG A N 1
ATOM 3211 C CA . ARG A 1 398 ? 3.804 -11.157 -6.188 1.00 97.50 398 ARG A CA 1
ATOM 3212 C C . ARG A 1 398 ? 4.875 -10.092 -6.033 1.00 97.50 398 ARG A C 1
ATOM 3214 O O . ARG A 1 398 ? 5.171 -9.672 -4.917 1.00 97.50 398 ARG A O 1
ATOM 3221 N N . LEU A 1 399 ? 5.386 -9.609 -7.159 1.00 96.69 399 LEU A N 1
ATOM 3222 C CA . LEU A 1 399 ? 6.357 -8.526 -7.215 1.00 96.69 399 LEU A CA 1
ATOM 3223 C C . LEU A 1 399 ? 5.822 -7.382 -8.072 1.00 96.69 399 LEU A C 1
ATOM 3225 O O . LEU A 1 399 ? 5.481 -7.587 -9.233 1.00 96.69 399 LEU A O 1
ATOM 3229 N N . SER A 1 400 ? 5.816 -6.173 -7.518 1.00 97.00 400 SER A N 1
ATOM 3230 C CA . SER A 1 400 ? 5.549 -4.943 -8.260 1.00 97.00 400 SER A CA 1
ATOM 3231 C C . SER A 1 400 ? 6.713 -3.977 -8.088 1.00 97.00 400 SER A C 1
ATOM 3233 O O . SER A 1 400 ? 7.014 -3.587 -6.964 1.00 97.00 400 SER A O 1
ATOM 3235 N N . ILE A 1 401 ? 7.349 -3.561 -9.181 1.00 95.25 401 ILE A N 1
ATOM 3236 C CA . ILE A 1 401 ? 8.425 -2.561 -9.180 1.00 95.25 401 ILE A CA 1
ATOM 3237 C C . ILE A 1 401 ? 8.024 -1.420 -10.105 1.00 95.25 401 ILE A C 1
ATOM 3239 O O . ILE A 1 401 ? 7.878 -1.631 -11.304 1.00 95.25 401 ILE A O 1
ATOM 3243 N N . SER A 1 402 ? 7.870 -0.213 -9.566 1.00 92.25 402 SER A N 1
ATOM 3244 C CA . SER A 1 402 ? 7.409 0.938 -10.355 1.00 92.25 402 SER A CA 1
ATOM 3245 C C . SER A 1 402 ? 8.522 1.674 -11.104 1.00 92.25 402 SER A C 1
ATOM 3247 O O . SER A 1 402 ? 8.235 2.438 -12.023 1.00 92.25 402 SER A O 1
ATOM 3249 N N . ASN A 1 403 ? 9.780 1.517 -10.684 1.00 88.94 403 ASN A N 1
ATOM 3250 C CA . ASN A 1 403 ? 10.899 2.198 -11.326 1.00 88.94 403 ASN A CA 1
ATOM 3251 C C . ASN A 1 403 ? 12.150 1.320 -11.388 1.00 88.94 403 ASN A C 1
ATOM 3253 O O . ASN A 1 403 ? 13.043 1.397 -10.542 1.00 88.94 403 ASN A O 1
ATOM 3257 N N . LEU A 1 404 ? 12.203 0.461 -12.401 1.00 89.31 404 LEU A N 1
ATOM 3258 C CA . LEU A 1 404 ? 13.367 -0.371 -12.668 1.00 89.31 404 LEU A CA 1
ATOM 3259 C C . LEU A 1 404 ? 14.336 0.362 -13.610 1.00 89.31 404 LEU A C 1
ATOM 3261 O O . LEU A 1 404 ? 13.990 0.694 -14.744 1.00 89.31 404 LEU A O 1
ATOM 3265 N N . LYS A 1 405 ? 15.562 0.604 -13.141 1.00 86.25 405 LYS A N 1
ATOM 3266 C CA . LYS A 1 405 ? 16.643 1.266 -13.876 1.00 86.25 405 LYS A CA 1
ATOM 3267 C C . LYS A 1 405 ? 17.599 0.258 -14.492 1.00 86.25 405 LYS A C 1
ATOM 3269 O O . LYS A 1 405 ? 18.012 -0.712 -13.857 1.00 86.25 405 LYS A O 1
ATOM 3274 N N . GLU A 1 406 ? 18.005 0.535 -15.722 1.00 79.06 406 GLU A N 1
ATOM 3275 C CA . GLU A 1 406 ? 19.024 -0.243 -16.414 1.00 79.06 406 GLU A CA 1
ATOM 3276 C C . GLU A 1 406 ? 20.380 -0.133 -15.704 1.00 79.06 406 GLU A C 1
ATOM 3278 O O . GLU A 1 406 ? 20.842 0.958 -15.358 1.00 79.06 406 GLU A O 1
ATOM 3283 N N . SER A 1 407 ? 21.029 -1.281 -15.506 1.00 77.31 407 SER A N 1
ATOM 3284 C CA . SER A 1 407 ? 22.400 -1.350 -15.012 1.00 77.31 407 SER A CA 1
ATOM 3285 C C . SER A 1 407 ? 23.351 -1.596 -16.184 1.00 77.31 407 SER A C 1
ATOM 3287 O O . SER A 1 407 ? 23.000 -2.230 -17.175 1.00 77.31 407 SER A O 1
ATOM 3289 N N . LYS A 1 408 ? 24.597 -1.125 -16.078 1.00 72.31 408 LYS A N 1
ATOM 3290 C CA . LYS A 1 408 ? 25.626 -1.356 -17.111 1.00 72.31 408 LYS A CA 1
ATOM 3291 C C . LYS A 1 408 ? 26.151 -2.805 -17.141 1.00 72.31 408 LYS A C 1
ATOM 3293 O O . LYS A 1 408 ? 27.058 -3.104 -17.912 1.00 72.31 408 LYS A O 1
ATOM 3298 N N . LEU A 1 409 ? 25.674 -3.683 -16.254 1.00 60.03 409 LEU A N 1
ATOM 3299 C CA . LEU A 1 409 ? 26.254 -5.006 -16.020 1.00 60.03 409 LEU A CA 1
ATOM 3300 C C . LEU A 1 409 ? 25.454 -6.108 -16.729 1.00 60.03 409 LEU A C 1
ATOM 3302 O O . LEU A 1 409 ? 24.355 -6.454 -16.308 1.00 60.03 409 LEU A O 1
ATOM 3306 N N . ASN A 1 410 ? 26.077 -6.750 -17.723 1.00 58.41 410 ASN A N 1
ATOM 3307 C CA . ASN A 1 410 ? 25.559 -7.899 -18.490 1.00 58.41 410 ASN A CA 1
ATOM 3308 C C . ASN A 1 410 ? 25.453 -9.216 -17.679 1.00 58.41 410 ASN A C 1
ATOM 3310 O O . ASN A 1 410 ? 25.677 -10.299 -18.209 1.00 58.41 410 ASN A O 1
ATOM 3314 N N . ARG A 1 411 ? 25.164 -9.170 -16.373 1.00 59.19 411 ARG A N 1
ATOM 3315 C CA . ARG A 1 411 ? 25.145 -10.358 -15.494 1.00 59.19 411 ARG A CA 1
ATOM 3316 C C . ARG A 1 411 ? 23.736 -10.925 -15.296 1.00 59.19 411 ARG A C 1
ATOM 3318 O O . ARG A 1 411 ? 23.296 -11.126 -14.167 1.00 59.19 411 ARG A O 1
ATOM 3325 N N . THR A 1 412 ? 23.028 -11.198 -16.387 1.00 58.56 412 THR A N 1
ATOM 3326 C CA . THR A 1 412 ? 21.649 -11.721 -16.351 1.00 58.56 412 THR A CA 1
ATOM 3327 C C . THR A 1 412 ? 21.552 -13.203 -15.974 1.00 58.56 412 THR A C 1
ATOM 3329 O O . THR A 1 412 ? 20.505 -13.642 -15.511 1.00 58.56 412 THR A O 1
ATOM 3332 N N . GLU A 1 413 ? 22.633 -13.979 -16.082 1.00 60.59 413 GLU A N 1
ATOM 3333 C CA . GLU A 1 413 ? 22.578 -15.444 -15.917 1.00 60.59 413 GLU A CA 1
ATOM 3334 C C . GLU A 1 413 ? 22.273 -15.927 -14.485 1.00 60.59 413 GLU A C 1
ATOM 3336 O O . GLU A 1 413 ? 21.878 -17.073 -14.300 1.00 60.59 413 GLU A O 1
ATOM 3341 N N . ARG A 1 414 ? 22.408 -15.077 -13.455 1.00 61.00 414 ARG A N 1
ATOM 3342 C CA . ARG A 1 414 ? 22.213 -15.482 -12.044 1.00 61.00 414 ARG A CA 1
ATOM 3343 C C . ARG A 1 414 ? 20.824 -15.201 -11.464 1.00 61.00 414 ARG A C 1
ATOM 3345 O O . ARG A 1 414 ? 20.543 -15.648 -10.356 1.00 61.00 414 ARG A O 1
ATOM 3352 N N . VAL A 1 415 ? 19.966 -14.450 -12.158 1.00 64.38 415 VAL A N 1
ATOM 3353 C CA . VAL A 1 415 ? 18.676 -13.987 -11.591 1.00 64.38 415 VAL A CA 1
ATOM 3354 C C . VAL A 1 415 ? 17.576 -15.046 -11.707 1.00 64.38 415 VAL A C 1
ATOM 3356 O O . VAL A 1 415 ? 16.572 -15.021 -11.001 1.00 64.38 415 VAL A O 1
ATOM 3359 N N . THR A 1 416 ? 17.772 -15.997 -12.604 1.00 66.06 416 THR A N 1
ATOM 3360 C CA . THR A 1 416 ? 16.720 -16.807 -13.211 1.00 66.06 416 THR A CA 1
ATOM 3361 C C . THR A 1 416 ? 16.048 -17.793 -12.259 1.00 66.06 416 THR A C 1
ATOM 3363 O O . THR A 1 416 ? 14.855 -18.050 -12.388 1.00 66.06 416 THR A O 1
ATOM 3366 N N . ASN A 1 417 ? 16.763 -18.296 -11.251 1.00 75.81 417 ASN A N 1
ATOM 3367 C CA . ASN A 1 417 ? 16.191 -19.260 -10.308 1.00 75.81 417 ASN A CA 1
ATOM 3368 C C . ASN A 1 417 ? 15.182 -18.637 -9.334 1.00 75.81 417 ASN A C 1
ATOM 3370 O O . ASN A 1 417 ? 14.253 -19.324 -8.916 1.00 75.81 417 ASN A O 1
ATOM 3374 N N . TYR A 1 418 ? 15.319 -17.350 -9.002 1.00 82.38 418 TYR A N 1
ATOM 3375 C CA . TYR A 1 418 ? 14.441 -16.695 -8.024 1.00 82.38 418 TYR A CA 1
ATOM 3376 C C . TYR A 1 418 ? 13.043 -16.393 -8.570 1.00 82.38 418 TYR A C 1
ATOM 3378 O O . TYR A 1 418 ? 12.093 -16.222 -7.812 1.00 82.38 418 TYR A O 1
ATOM 3386 N N . PHE A 1 419 ? 12.907 -16.346 -9.891 1.00 85.25 419 PHE A N 1
ATOM 3387 C CA . PHE A 1 419 ? 11.655 -16.013 -10.555 1.00 85.25 419 PHE A CA 1
ATOM 3388 C C . PHE A 1 419 ? 10.677 -17.180 -10.674 1.00 85.25 419 PHE A C 1
ATOM 3390 O O . PHE A 1 419 ? 9.501 -16.954 -10.951 1.00 85.25 419 PHE A O 1
ATOM 3397 N N . ARG A 1 420 ? 11.123 -18.415 -10.418 1.00 87.38 420 ARG A N 1
ATOM 3398 C CA . ARG A 1 420 ? 10.317 -19.625 -10.639 1.00 87.38 420 ARG A CA 1
ATOM 3399 C C . ARG A 1 420 ? 8.997 -19.636 -9.879 1.00 87.38 420 ARG A C 1
ATOM 3401 O O . ARG A 1 420 ? 8.056 -20.272 -10.321 1.00 87.38 420 ARG A O 1
ATOM 3408 N N . GLN A 1 421 ? 8.931 -18.970 -8.741 1.00 90.06 421 GLN A N 1
ATOM 3409 C CA . GLN A 1 421 ? 7.773 -18.934 -7.845 1.00 90.06 421 GLN A CA 1
ATOM 3410 C C . GLN A 1 421 ? 6.871 -17.708 -8.036 1.00 90.06 421 GLN A C 1
ATOM 3412 O O . GLN A 1 421 ? 5.796 -17.645 -7.441 1.00 90.06 421 GLN A O 1
ATOM 3417 N N . ILE A 1 422 ? 7.304 -16.723 -8.830 1.00 93.38 422 ILE A N 1
ATOM 3418 C CA . ILE A 1 422 ? 6.533 -15.499 -9.035 1.00 93.38 422 ILE A CA 1
ATOM 3419 C C . ILE A 1 422 ? 5.339 -15.818 -9.933 1.00 93.38 422 ILE A C 1
ATOM 3421 O O . ILE A 1 422 ? 5.498 -16.307 -11.046 1.00 93.38 422 ILE A O 1
ATOM 3425 N N . GLN A 1 423 ? 4.145 -15.512 -9.431 1.00 95.12 423 GLN A N 1
ATOM 3426 C CA . GLN A 1 423 ? 2.871 -15.676 -10.128 1.00 95.12 423 GLN A CA 1
ATOM 3427 C C . GLN A 1 423 ? 2.379 -14.362 -10.730 1.00 95.12 423 GLN A C 1
ATOM 3429 O O . GLN A 1 423 ? 1.733 -14.358 -11.773 1.00 95.12 423 GLN A O 1
ATOM 3434 N N . VAL A 1 424 ? 2.674 -13.240 -10.073 1.00 94.69 424 VAL A N 1
ATOM 3435 C CA . VAL A 1 424 ? 2.302 -11.904 -10.545 1.00 94.69 424 VAL A CA 1
ATOM 3436 C C . VAL A 1 424 ? 3.545 -11.036 -10.578 1.00 94.69 424 VAL A C 1
ATOM 3438 O O . VAL A 1 424 ? 4.165 -10.798 -9.539 1.00 94.69 424 VAL A O 1
ATOM 3441 N N . LEU A 1 425 ? 3.883 -10.549 -11.766 1.00 94.12 425 LEU A N 1
ATOM 3442 C CA . LEU A 1 425 ? 4.999 -9.646 -11.984 1.00 94.12 425 LEU A CA 1
ATOM 3443 C C . LEU A 1 425 ? 4.498 -8.370 -12.653 1.00 94.12 425 LEU A C 1
ATOM 3445 O O . LEU A 1 425 ? 4.044 -8.397 -13.793 1.00 94.12 425 LEU A O 1
ATOM 3449 N N . THR A 1 426 ? 4.622 -7.255 -11.945 1.00 93.69 426 THR A N 1
ATOM 3450 C CA . THR A 1 426 ? 4.370 -5.917 -12.479 1.00 93.69 426 THR A CA 1
ATOM 3451 C C . THR A 1 426 ? 5.681 -5.149 -12.498 1.00 93.69 426 THR A C 1
ATOM 3453 O O . THR A 1 426 ? 6.296 -4.929 -11.454 1.00 93.69 426 THR A O 1
ATOM 3456 N N . ILE A 1 427 ? 6.134 -4.744 -13.679 1.00 90.75 427 ILE A N 1
ATOM 3457 C CA . ILE A 1 427 ? 7.356 -3.960 -13.846 1.00 90.75 427 ILE A CA 1
ATOM 3458 C C . ILE A 1 427 ? 7.018 -2.700 -14.623 1.00 90.75 427 ILE A C 1
ATOM 3460 O O . ILE A 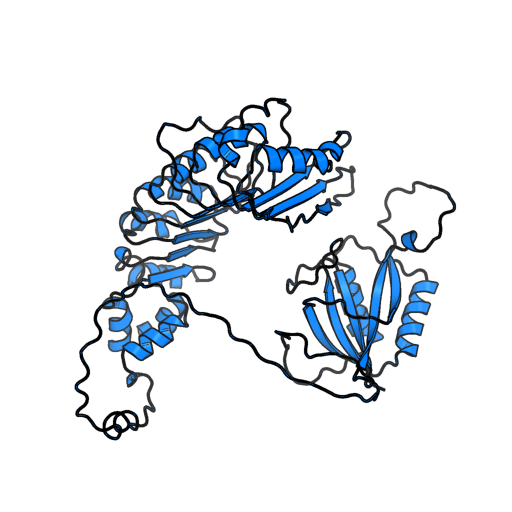1 427 ? 6.519 -2.760 -15.742 1.00 90.75 427 ILE A O 1
ATOM 3464 N N . ALA A 1 428 ? 7.370 -1.555 -14.052 1.00 89.12 428 ALA A N 1
ATOM 3465 C CA . ALA A 1 428 ? 7.470 -0.311 -14.780 1.00 89.12 428 ALA A CA 1
ATOM 3466 C C . ALA A 1 428 ? 8.943 0.104 -14.894 1.00 89.12 428 ALA A C 1
ATOM 3468 O O . ALA A 1 428 ? 9.675 0.215 -13.906 1.00 89.12 428 ALA A O 1
ATOM 3469 N N . ILE A 1 429 ? 9.388 0.297 -16.132 1.00 85.44 429 ILE A N 1
ATOM 3470 C CA . ILE A 1 429 ? 10.722 0.791 -16.461 1.00 85.44 429 ILE A CA 1
ATOM 3471 C C . ILE A 1 429 ? 10.599 2.285 -16.744 1.00 85.44 429 ILE A C 1
ATOM 3473 O O . ILE A 1 429 ? 9.789 2.707 -17.576 1.00 85.44 429 ILE A O 1
ATOM 3477 N N . GLN A 1 430 ? 11.417 3.094 -16.069 1.00 81.12 430 GLN A N 1
ATOM 3478 C CA . GLN A 1 430 ? 11.565 4.506 -16.400 1.00 81.12 430 GLN A CA 1
ATOM 3479 C C . GLN A 1 430 ? 12.900 4.729 -17.096 1.00 81.12 430 GLN A C 1
ATOM 3481 O O . GLN A 1 430 ? 13.974 4.594 -16.506 1.00 81.12 430 GLN A O 1
ATOM 3486 N N . TYR A 1 431 ? 12.828 5.103 -18.368 1.00 77.06 431 TYR A N 1
ATOM 3487 C CA . TYR A 1 431 ? 13.998 5.428 -19.158 1.00 77.06 431 TYR A CA 1
ATOM 3488 C C . TYR A 1 431 ? 14.227 6.941 -19.174 1.00 77.06 431 TYR A C 1
ATOM 3490 O O . TYR A 1 431 ? 13.376 7.722 -19.612 1.00 77.06 431 TYR A O 1
ATOM 3498 N N . VAL A 1 432 ? 15.405 7.352 -18.702 1.00 67.06 432 VAL A N 1
ATOM 3499 C CA . VAL A 1 432 ? 15.864 8.744 -18.697 1.00 67.06 432 VAL A CA 1
ATOM 3500 C C . VAL A 1 432 ? 17.171 8.800 -19.488 1.00 67.06 432 VAL A C 1
ATOM 3502 O O . VAL A 1 432 ? 18.239 8.505 -18.956 1.00 67.06 432 VAL A O 1
ATOM 3505 N N . GLY A 1 433 ? 17.102 9.129 -20.779 1.00 66.75 433 GLY A N 1
ATOM 3506 C CA . GLY A 1 433 ? 18.288 9.174 -21.636 1.00 66.75 433 GLY A CA 1
ATOM 3507 C C . GLY A 1 433 ? 17.999 9.623 -23.066 1.00 66.75 433 GLY A C 1
ATOM 3508 O O . GLY A 1 433 ? 16.880 9.488 -23.553 1.00 66.75 433 GLY A O 1
ATOM 3509 N N . PHE A 1 434 ? 19.023 10.165 -23.732 1.00 56.00 434 PHE A N 1
ATOM 3510 C CA . PHE A 1 434 ? 18.912 10.738 -25.078 1.00 56.00 434 PHE A CA 1
ATOM 3511 C C . PHE A 1 434 ? 19.292 9.785 -26.223 1.00 56.00 434 PHE A C 1
ATOM 3513 O O . PHE A 1 434 ? 18.922 10.068 -27.355 1.00 56.00 434 PHE A O 1
ATOM 3520 N N . TYR A 1 435 ? 20.021 8.685 -25.974 1.00 54.81 435 TYR A N 1
ATOM 3521 C CA . TYR A 1 435 ? 20.691 7.940 -27.061 1.00 54.81 435 TYR A CA 1
ATOM 3522 C C . TYR A 1 435 ? 20.909 6.429 -26.824 1.00 54.81 435 TYR A C 1
ATOM 3524 O O . TYR A 1 435 ? 21.837 5.849 -27.380 1.00 54.81 435 TYR A O 1
ATOM 3532 N N . GLY A 1 436 ? 20.094 5.752 -26.010 1.00 57.47 436 GLY A N 1
ATOM 3533 C CA . GLY A 1 436 ? 20.255 4.305 -25.792 1.00 57.47 436 GLY A CA 1
ATOM 3534 C C . GLY A 1 436 ? 19.253 3.439 -26.549 1.00 57.47 436 GLY A C 1
ATOM 3535 O O . GLY A 1 436 ? 18.112 3.838 -26.781 1.00 57.47 436 GLY A O 1
ATOM 3536 N N . ASN A 1 437 ? 19.703 2.219 -26.857 1.00 62.62 437 ASN A N 1
ATOM 3537 C CA . ASN A 1 437 ? 19.027 1.103 -27.532 1.00 62.62 437 ASN A CA 1
ATOM 3538 C C . ASN A 1 437 ? 17.831 0.536 -26.724 1.00 62.62 437 ASN A C 1
ATOM 3540 O O . ASN A 1 437 ? 17.665 -0.672 -26.582 1.00 62.62 437 ASN A O 1
ATOM 3544 N N . SER A 1 438 ? 17.013 1.410 -26.133 1.00 67.25 438 SER A N 1
ATOM 3545 C CA . SER A 1 438 ? 15.892 1.081 -25.240 1.00 67.25 438 SER A CA 1
ATOM 3546 C C . SER A 1 438 ? 14.800 0.242 -25.909 1.00 67.25 438 SER A C 1
ATOM 3548 O O . SER A 1 438 ? 14.027 -0.418 -25.218 1.00 67.25 438 SER A O 1
ATOM 3550 N N . THR A 1 439 ? 14.789 0.190 -27.242 1.00 72.31 439 THR A N 1
ATOM 3551 C CA . THR A 1 439 ? 13.953 -0.714 -28.040 1.00 72.31 439 THR A CA 1
ATOM 3552 C C . THR A 1 439 ? 14.164 -2.181 -27.674 1.00 72.31 439 THR A C 1
ATOM 3554 O O . THR A 1 439 ? 13.252 -2.983 -27.845 1.00 72.31 439 THR A O 1
ATOM 3557 N N . GLN A 1 440 ? 15.311 -2.548 -27.091 1.00 74.56 440 GLN A N 1
ATOM 3558 C CA . GLN A 1 440 ? 15.547 -3.914 -26.626 1.00 74.56 440 GLN A CA 1
ATOM 3559 C C . GLN A 1 440 ? 14.568 -4.375 -25.534 1.00 74.56 440 GLN A C 1
ATOM 3561 O O . GLN A 1 440 ? 14.341 -5.575 -25.408 1.00 74.56 440 GLN A O 1
ATOM 3566 N N . TYR A 1 441 ? 14.003 -3.450 -24.746 1.00 76.00 441 TYR A N 1
ATOM 3567 C CA . TYR A 1 441 ? 12.995 -3.756 -23.722 1.00 76.00 441 TYR A CA 1
ATOM 3568 C C . TYR A 1 441 ? 11.590 -3.907 -24.310 1.00 76.00 441 TYR A C 1
ATOM 3570 O O . TYR A 1 441 ? 10.720 -4.468 -23.654 1.00 76.00 441 TYR A O 1
ATOM 3578 N N . LEU A 1 442 ? 11.386 -3.433 -25.541 1.00 79.81 442 LEU A N 1
ATOM 3579 C CA . LEU A 1 442 ? 10.163 -3.615 -26.320 1.00 79.81 442 LEU A CA 1
ATOM 3580 C C . LEU A 1 442 ? 10.207 -4.882 -27.185 1.00 79.81 442 LEU A C 1
ATOM 3582 O O . LEU A 1 442 ? 9.258 -5.164 -27.912 1.00 79.81 442 LEU A O 1
ATOM 3586 N N . ASN A 1 443 ? 11.303 -5.646 -27.131 1.00 82.19 443 ASN A N 1
ATOM 3587 C CA . ASN A 1 443 ? 11.401 -6.915 -27.835 1.00 82.19 443 ASN A CA 1
ATOM 3588 C C . ASN A 1 443 ? 10.533 -7.963 -27.118 1.00 82.19 443 ASN A C 1
ATOM 3590 O O . ASN A 1 443 ? 10.930 -8.514 -26.089 1.00 82.19 443 ASN A O 1
ATOM 3594 N N . ALA A 1 444 ? 9.346 -8.203 -27.673 1.00 84.62 444 ALA A N 1
ATOM 3595 C CA . ALA A 1 444 ? 8.385 -9.181 -27.179 1.00 84.62 444 ALA A CA 1
ATOM 3596 C C . ALA A 1 444 ? 8.978 -10.596 -27.105 1.00 84.62 444 ALA A C 1
ATOM 3598 O O . ALA A 1 444 ? 8.888 -11.222 -26.051 1.00 84.62 444 ALA A O 1
ATOM 3599 N N . ASP A 1 445 ? 9.659 -11.051 -28.161 1.00 84.69 445 ASP A N 1
ATOM 3600 C CA . ASP A 1 445 ? 10.250 -12.396 -28.240 1.00 84.69 445 ASP A CA 1
ATOM 3601 C C . ASP A 1 445 ? 11.242 -12.642 -27.095 1.00 84.69 445 ASP A C 1
ATOM 3603 O O . ASP A 1 445 ? 11.298 -13.722 -26.508 1.00 84.69 445 ASP A O 1
ATOM 3607 N N . ARG A 1 446 ? 12.007 -11.611 -26.717 1.00 83.50 446 ARG A N 1
ATOM 3608 C CA . ARG A 1 446 ? 12.941 -11.683 -25.587 1.00 83.50 446 ARG A CA 1
ATOM 3609 C C . ARG A 1 446 ? 12.214 -11.874 -24.255 1.00 83.50 446 ARG A C 1
ATOM 3611 O O . ARG A 1 446 ? 12.694 -12.638 -23.415 1.00 83.50 446 ARG A O 1
ATOM 3618 N N . TRP A 1 447 ? 11.100 -11.176 -24.036 1.00 85.69 447 TRP A N 1
ATOM 3619 C CA . TRP A 1 447 ? 10.290 -11.351 -22.828 1.00 85.69 447 TRP A CA 1
ATOM 3620 C C . TRP A 1 447 ? 9.599 -12.707 -22.810 1.00 85.69 447 TRP A C 1
ATOM 3622 O O . TRP A 1 447 ? 9.648 -13.380 -21.786 1.00 85.69 447 TRP A O 1
ATOM 3632 N N . GLU A 1 448 ? 9.034 -13.142 -23.934 1.00 85.94 448 GLU A N 1
ATOM 3633 C CA . GLU A 1 448 ? 8.433 -14.468 -24.069 1.00 85.94 448 GLU A CA 1
ATOM 3634 C C . GLU A 1 448 ? 9.455 -15.569 -23.766 1.00 85.94 448 GLU A C 1
ATOM 3636 O O . GLU A 1 448 ? 9.186 -16.455 -22.953 1.00 85.94 448 GLU A O 1
ATOM 3641 N N . GLN A 1 449 ? 10.664 -15.480 -24.327 1.00 86.25 449 GLN A N 1
ATOM 3642 C CA . GLN A 1 449 ? 11.744 -16.420 -24.038 1.00 86.25 449 GLN A CA 1
ATOM 3643 C C . GLN A 1 449 ? 12.126 -16.401 -22.552 1.00 86.25 449 GLN A C 1
ATOM 3645 O O . GLN A 1 449 ? 12.285 -17.454 -21.938 1.00 86.25 449 GLN A O 1
ATOM 3650 N N . LEU A 1 450 ? 12.259 -15.221 -21.941 1.00 85.44 450 LEU A N 1
ATOM 3651 C CA . LEU A 1 450 ? 12.602 -15.097 -20.523 1.00 85.44 450 LEU A CA 1
ATOM 3652 C C . LEU A 1 450 ? 11.514 -15.699 -19.624 1.00 85.44 450 LEU A C 1
ATOM 3654 O O . LEU A 1 450 ? 11.832 -16.448 -18.697 1.00 85.44 450 LEU A O 1
ATOM 3658 N N . ILE A 1 451 ? 10.247 -15.399 -19.913 1.00 88.69 451 ILE A N 1
ATOM 3659 C CA . ILE A 1 451 ? 9.092 -15.877 -19.150 1.00 88.69 451 ILE A CA 1
ATOM 3660 C C . ILE A 1 451 ? 8.975 -17.397 -19.279 1.00 88.69 451 ILE A C 1
ATOM 3662 O O . ILE A 1 451 ? 8.973 -18.096 -18.267 1.00 88.69 451 ILE A O 1
ATOM 3666 N N . SER A 1 452 ? 8.970 -17.916 -20.509 1.00 89.06 452 SER A N 1
ATOM 3667 C CA . SER A 1 452 ? 8.866 -19.355 -20.785 1.00 89.06 452 SER A CA 1
ATOM 3668 C C . SER A 1 452 ? 10.040 -20.159 -20.225 1.00 89.06 452 SER A C 1
ATOM 3670 O O . SER A 1 452 ? 9.858 -21.305 -19.827 1.00 89.06 452 SER A O 1
ATOM 3672 N N . THR A 1 453 ? 11.236 -19.569 -20.137 1.00 87.81 453 THR A N 1
ATOM 3673 C CA . THR A 1 453 ? 12.415 -20.276 -19.618 1.00 87.81 453 THR A CA 1
ATOM 3674 C C . THR A 1 453 ? 12.493 -20.239 -18.087 1.00 87.81 453 THR A C 1
ATOM 3676 O O . THR A 1 453 ? 12.917 -21.217 -17.468 1.00 87.81 453 THR A O 1
ATOM 3679 N N . TYR A 1 454 ? 12.123 -19.122 -17.448 1.00 87.62 454 TYR A N 1
ATOM 3680 C CA . TYR A 1 454 ? 12.475 -18.874 -16.040 1.00 87.62 454 TYR A CA 1
ATOM 3681 C C . TYR A 1 454 ? 11.301 -18.555 -15.109 1.00 87.62 454 TYR A C 1
ATOM 3683 O O . TYR A 1 454 ? 11.456 -18.644 -13.890 1.00 87.62 454 TYR A O 1
ATOM 3691 N N . MET A 1 455 ? 10.131 -18.219 -15.648 1.00 90.69 455 MET A N 1
ATOM 3692 C CA . MET A 1 455 ? 8.947 -17.793 -14.895 1.00 90.69 455 MET A CA 1
ATOM 3693 C C . MET A 1 455 ? 7.772 -18.749 -15.134 1.00 90.69 455 MET A C 1
ATOM 3695 O O . MET A 1 455 ? 6.664 -18.333 -15.453 1.00 90.69 455 MET A O 1
ATOM 3699 N N . LEU A 1 456 ? 8.015 -20.051 -14.966 1.00 91.12 456 LEU A N 1
ATOM 3700 C CA . LEU A 1 456 ? 7.051 -21.111 -15.297 1.00 91.12 456 LEU A CA 1
ATOM 3701 C C . LEU A 1 456 ? 5.711 -21.014 -14.545 1.00 91.12 456 LEU A C 1
ATOM 3703 O O . LEU A 1 456 ? 4.713 -21.541 -15.020 1.00 91.12 456 LEU A O 1
ATOM 3707 N N . ASN A 1 457 ? 5.683 -20.350 -13.385 1.00 93.44 457 ASN A N 1
ATOM 3708 C CA . ASN A 1 457 ? 4.470 -20.158 -12.586 1.00 93.44 457 ASN A CA 1
ATOM 3709 C C . ASN A 1 457 ? 3.800 -18.789 -12.801 1.00 93.44 457 ASN A C 1
ATOM 3711 O O . ASN A 1 457 ? 2.869 -18.454 -12.067 1.00 93.44 457 ASN A O 1
ATOM 3715 N N . LEU A 1 458 ? 4.269 -17.981 -13.757 1.00 94.88 458 LEU A N 1
ATOM 3716 C CA . LEU A 1 458 ? 3.755 -16.634 -13.985 1.00 94.88 458 LEU A CA 1
ATOM 3717 C C . LEU A 1 458 ? 2.368 -16.673 -14.627 1.00 94.88 458 LEU A C 1
ATOM 3719 O O . LEU A 1 458 ? 2.186 -17.186 -15.725 1.00 94.88 458 LEU A O 1
ATOM 3723 N N . LEU A 1 459 ? 1.397 -16.088 -13.932 1.00 93.25 459 LEU A N 1
ATOM 3724 C CA . LEU A 1 459 ? 0.005 -15.973 -14.361 1.00 93.25 459 LEU A CA 1
ATOM 3725 C C . LEU A 1 459 ? -0.293 -14.587 -14.935 1.00 93.25 459 LEU A C 1
ATOM 3727 O O . LEU A 1 459 ? -1.069 -14.450 -15.875 1.00 93.25 459 LEU A O 1
ATOM 3731 N N . VAL A 1 460 ? 0.306 -13.547 -14.347 1.00 93.62 460 VAL A N 1
ATOM 3732 C CA . VAL A 1 460 ? 0.077 -12.151 -14.730 1.00 93.62 460 VAL A CA 1
ATOM 3733 C C . VAL A 1 460 ? 1.413 -11.457 -14.934 1.00 93.62 460 VAL A C 1
ATOM 3735 O O . VAL A 1 460 ? 2.231 -11.402 -14.013 1.00 93.62 460 VAL A O 1
ATOM 3738 N N . PHE A 1 461 ? 1.594 -10.887 -16.123 1.00 92.56 461 PHE A N 1
ATOM 3739 C CA . PHE A 1 461 ? 2.734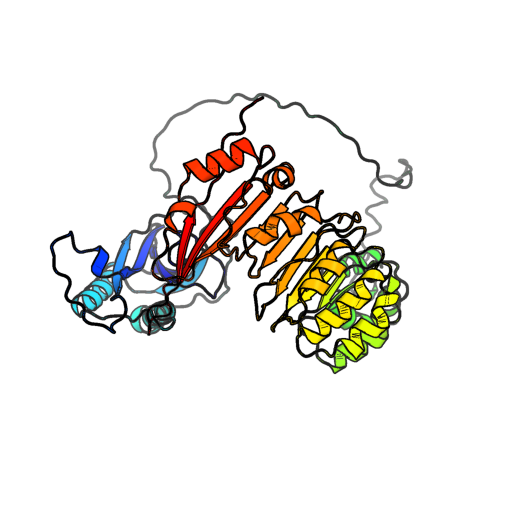 -10.050 -16.468 1.00 92.56 461 PHE A CA 1
ATOM 3740 C C . PHE A 1 461 ? 2.246 -8.669 -16.919 1.00 92.56 461 PHE A C 1
ATOM 3742 O O . PHE A 1 461 ? 1.697 -8.524 -18.005 1.00 92.56 461 PHE A O 1
ATOM 3749 N N . ASP A 1 462 ? 2.433 -7.655 -16.076 1.00 90.56 462 ASP A N 1
ATOM 3750 C CA . ASP A 1 462 ? 2.138 -6.260 -16.420 1.00 90.56 462 ASP A CA 1
ATOM 3751 C C . ASP A 1 462 ? 3.449 -5.505 -16.648 1.00 90.56 462 ASP A C 1
ATOM 3753 O O . ASP A 1 462 ? 4.309 -5.445 -15.763 1.00 90.56 462 ASP A O 1
ATOM 3757 N N . PHE A 1 463 ? 3.602 -4.935 -17.841 1.00 87.81 463 PHE A N 1
ATOM 3758 C CA . PHE A 1 463 ? 4.800 -4.226 -18.255 1.00 87.81 463 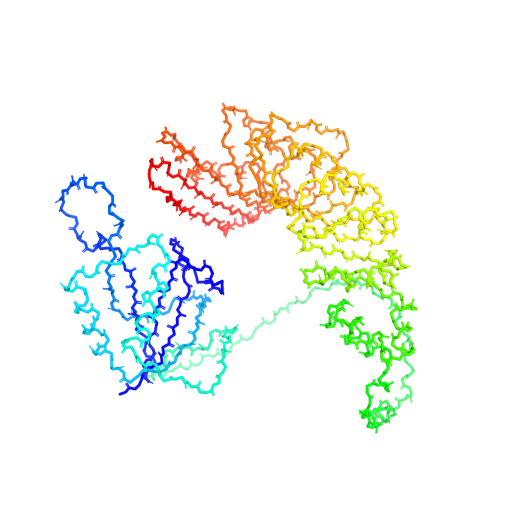PHE A CA 1
ATOM 3759 C C . PHE A 1 463 ? 4.465 -2.801 -18.699 1.00 87.81 463 PHE A C 1
ATOM 3761 O O . PHE A 1 463 ? 3.697 -2.561 -19.633 1.00 87.81 463 PHE A O 1
ATOM 3768 N N . GLN A 1 464 ? 5.091 -1.823 -18.052 1.00 88.06 464 GLN A N 1
ATOM 3769 C CA . GLN A 1 464 ? 4.907 -0.413 -18.381 1.00 88.06 464 GLN A CA 1
ATOM 3770 C C . GLN A 1 464 ? 6.252 0.217 -18.728 1.00 88.06 464 GLN A C 1
ATOM 3772 O O . GLN A 1 464 ? 7.220 0.091 -17.980 1.00 88.06 464 GLN A O 1
ATOM 3777 N N . LEU A 1 465 ? 6.318 0.932 -19.850 1.00 84.44 465 LEU A N 1
ATOM 3778 C CA . LEU A 1 465 ? 7.527 1.630 -20.262 1.00 84.44 465 LEU A CA 1
ATOM 3779 C C . LEU A 1 465 ? 7.264 3.130 -20.324 1.00 84.44 465 LEU A C 1
ATOM 3781 O O . LEU A 1 465 ? 6.438 3.633 -21.082 1.00 84.44 465 LEU A O 1
ATOM 3785 N N . SER A 1 466 ? 7.976 3.872 -19.487 1.00 82.06 466 SER A N 1
ATOM 3786 C CA . SER A 1 466 ? 7.875 5.325 -19.444 1.00 82.06 466 SER A CA 1
ATOM 3787 C C . SER A 1 466 ? 9.164 5.953 -19.952 1.00 82.06 466 SER A C 1
ATOM 3789 O O . SER A 1 466 ? 10.263 5.598 -19.523 1.00 82.06 466 SER A O 1
ATOM 3791 N N . TYR A 1 467 ? 9.023 6.904 -20.872 1.00 78.69 467 TYR A N 1
ATOM 3792 C CA . TYR A 1 467 ? 10.135 7.642 -21.452 1.00 78.69 467 TYR A CA 1
ATOM 3793 C C . TYR A 1 467 ? 10.054 9.104 -21.025 1.00 78.69 467 TYR A C 1
ATOM 3795 O O . TYR A 1 467 ? 9.084 9.804 -21.328 1.00 78.69 467 TYR A O 1
ATOM 3803 N N . ARG A 1 468 ? 11.103 9.594 -20.356 1.00 71.00 468 ARG A N 1
ATOM 3804 C CA . ARG A 1 468 ? 11.275 11.029 -20.106 1.00 71.00 468 ARG A CA 1
ATOM 3805 C C . ARG A 1 468 ? 12.297 11.572 -21.098 1.00 71.00 468 ARG A C 1
ATOM 3807 O O . ARG A 1 468 ? 13.498 11.365 -20.928 1.00 71.00 468 ARG A O 1
ATOM 3814 N N . ARG A 1 469 ? 11.826 12.266 -22.142 1.00 66.56 469 ARG A N 1
ATOM 3815 C CA . ARG A 1 469 ? 12.719 13.020 -23.032 1.00 66.56 469 ARG A CA 1
ATOM 3816 C C . ARG A 1 469 ? 13.230 14.228 -22.262 1.00 66.56 469 ARG A C 1
ATOM 3818 O O . ARG A 1 469 ? 12.457 15.109 -21.910 1.00 66.56 469 ARG A O 1
ATOM 3825 N N . LEU A 1 470 ? 14.530 14.269 -22.005 1.00 63.53 470 LEU A N 1
ATOM 3826 C CA . LEU A 1 470 ? 15.187 15.403 -21.361 1.00 63.53 470 LEU A CA 1
ATOM 3827 C C . LEU A 1 470 ? 15.372 16.572 -22.349 1.00 63.53 470 LEU A C 1
ATOM 3829 O O . LEU A 1 470 ? 16.436 17.161 -22.398 1.00 63.53 470 LEU A O 1
ATOM 3833 N N . ASN A 1 471 ? 14.396 16.931 -23.186 1.00 61.84 471 ASN A N 1
ATOM 3834 C CA . ASN A 1 471 ? 14.597 18.104 -24.042 1.00 61.84 471 ASN A CA 1
ATOM 3835 C C . ASN A 1 471 ? 14.769 19.346 -23.160 1.00 61.84 471 ASN A C 1
ATOM 3837 O O . ASN A 1 471 ? 13.997 19.553 -22.228 1.00 61.84 471 ASN A O 1
ATOM 3841 N N . SER A 1 472 ? 15.787 20.157 -23.456 1.00 56.53 472 SER A N 1
ATOM 3842 C CA . SER A 1 472 ? 16.347 21.182 -22.564 1.00 56.53 472 SER A CA 1
ATOM 3843 C C . SER A 1 472 ? 15.388 22.289 -22.109 1.00 56.53 472 SER A C 1
ATOM 3845 O O . SER A 1 472 ? 15.813 23.113 -21.315 1.00 56.53 472 SER A O 1
ATOM 3847 N N . ASN A 1 473 ? 14.122 22.298 -22.542 1.00 59.56 473 ASN A N 1
ATOM 3848 C CA . ASN A 1 473 ? 13.084 23.232 -22.092 1.00 59.56 473 ASN A CA 1
ATOM 3849 C C . ASN A 1 473 ? 11.658 22.622 -22.044 1.00 59.56 473 ASN A C 1
ATOM 3851 O O . ASN A 1 473 ? 10.701 23.369 -21.865 1.00 59.56 473 ASN A O 1
ATOM 3855 N N . ASP A 1 474 ? 11.477 21.308 -22.244 1.00 55.41 474 ASP A N 1
ATOM 3856 C CA . ASP A 1 474 ? 10.141 20.703 -22.414 1.00 55.41 474 ASP A CA 1
ATOM 3857 C C . ASP A 1 474 ? 10.035 19.365 -21.655 1.00 55.41 474 ASP A C 1
ATOM 3859 O O . ASP A 1 474 ? 10.443 18.309 -22.143 1.00 55.41 474 ASP A O 1
ATOM 3863 N N . GLU A 1 475 ? 9.525 19.413 -20.420 1.00 51.16 475 GLU A N 1
ATOM 3864 C CA . GLU A 1 475 ? 9.393 18.262 -19.512 1.00 51.16 475 GLU A CA 1
ATOM 3865 C C . GLU A 1 475 ? 8.194 17.354 -19.849 1.00 51.16 475 GLU A C 1
ATOM 3867 O O . GLU A 1 475 ? 7.372 17.017 -18.995 1.00 51.16 475 GLU A O 1
ATOM 3872 N N . ARG A 1 476 ? 8.064 16.914 -21.099 1.00 53.72 476 ARG A N 1
ATOM 3873 C CA . ARG A 1 476 ? 7.011 15.961 -21.477 1.00 53.72 476 ARG A CA 1
ATOM 3874 C C . ARG A 1 476 ? 7.446 14.524 -21.208 1.00 53.72 476 ARG A C 1
ATOM 3876 O O . ARG A 1 476 ? 8.412 14.028 -21.788 1.00 53.72 476 ARG A O 1
ATOM 3883 N N . GLN A 1 477 ? 6.695 13.837 -20.350 1.00 49.75 477 GLN A N 1
ATOM 3884 C CA . GLN A 1 477 ? 6.768 12.385 -20.193 1.00 49.75 477 GLN A CA 1
ATOM 3885 C C . GLN A 1 477 ? 5.801 11.735 -21.188 1.00 49.75 477 GLN A C 1
ATOM 3887 O O . GLN A 1 477 ? 4.605 12.019 -21.170 1.00 49.75 477 GLN A O 1
ATOM 3892 N N . THR A 1 478 ? 6.312 10.875 -22.066 1.00 54.28 478 THR A N 1
ATOM 3893 C CA . THR A 1 478 ? 5.487 10.012 -22.921 1.00 54.28 478 THR A CA 1
ATOM 3894 C C . THR A 1 478 ? 5.445 8.618 -22.305 1.00 54.28 478 THR A C 1
ATOM 3896 O O . THR A 1 478 ? 6.489 8.052 -21.973 1.00 54.28 478 THR A O 1
ATOM 3899 N N . PHE A 1 479 ? 4.242 8.069 -22.148 1.00 47.88 479 PHE A N 1
ATOM 3900 C CA . PHE A 1 479 ? 4.020 6.723 -21.624 1.00 47.88 479 PHE A CA 1
ATOM 3901 C C . PHE A 1 479 ? 3.633 5.790 -22.767 1.00 47.88 479 PHE A C 1
ATOM 3903 O O . PHE A 1 479 ? 2.674 6.069 -23.483 1.00 47.88 479 PHE A O 1
ATOM 3910 N N . GLU A 1 480 ? 4.330 4.666 -22.891 1.00 55.22 480 GLU A N 1
ATOM 3911 C CA . GLU A 1 480 ? 3.930 3.548 -23.741 1.00 55.22 480 GLU A CA 1
ATOM 3912 C C . GLU A 1 480 ? 3.622 2.359 -22.828 1.00 55.22 480 GLU A C 1
ATOM 3914 O O . GLU A 1 480 ? 4.370 2.018 -21.916 1.00 55.22 480 GLU A O 1
ATOM 3919 N N . THR A 1 481 ? 2.443 1.766 -22.980 1.00 49.03 481 THR A N 1
ATOM 3920 C CA . THR A 1 481 ? 2.006 0.659 -22.116 1.00 49.03 481 THR A CA 1
ATOM 3921 C C . THR A 1 481 ? 1.741 -0.542 -22.994 1.00 49.03 481 THR A C 1
ATOM 3923 O O . THR A 1 481 ? 0.956 -0.432 -23.932 1.00 49.03 481 THR A O 1
ATOM 3926 N N . MET A 1 482 ? 2.390 -1.665 -22.699 1.00 50.81 482 MET A N 1
ATOM 3927 C CA . MET A 1 482 ? 2.101 -2.943 -23.338 1.00 50.81 482 MET A CA 1
ATOM 3928 C C . MET A 1 482 ? 1.473 -3.850 -22.289 1.00 50.81 482 MET A C 1
ATOM 3930 O O . MET A 1 482 ? 2.152 -4.323 -21.386 1.00 50.81 482 MET A O 1
ATOM 3934 N N . GLU A 1 483 ? 0.171 -4.084 -22.400 1.00 45.41 483 GLU A N 1
ATOM 3935 C CA . GLU A 1 483 ? -0.528 -5.001 -21.503 1.00 45.41 483 GLU A CA 1
ATOM 3936 C C . GLU A 1 483 ? -0.497 -6.406 -22.118 1.00 45.41 483 GLU A C 1
ATOM 3938 O O . GLU A 1 483 ? -1.119 -6.651 -23.152 1.00 45.41 483 GLU A O 1
ATOM 3943 N N . TRP A 1 484 ? 0.264 -7.319 -21.508 1.00 49.75 484 TRP A N 1
ATOM 3944 C CA . TRP A 1 484 ? 0.293 -8.733 -21.883 1.00 49.75 484 TRP A CA 1
ATOM 3945 C C . TRP A 1 484 ? -0.612 -9.521 -20.939 1.00 49.75 484 TRP A C 1
ATOM 3947 O O . TRP A 1 484 ? -0.255 -9.814 -19.801 1.00 49.75 484 TRP A O 1
ATOM 3957 N N . GLN A 1 485 ? -1.790 -9.916 -21.411 1.00 45.16 485 GLN A N 1
ATOM 3958 C CA . GLN A 1 485 ? -2.527 -10.995 -20.759 1.00 45.16 485 GLN A CA 1
ATOM 3959 C C . GLN A 1 485 ? -2.042 -12.307 -21.368 1.00 45.16 485 GLN A C 1
ATOM 3961 O O . GLN A 1 485 ? -2.219 -12.535 -22.563 1.00 45.16 485 GLN A O 1
ATOM 3966 N N . ILE A 1 486 ? -1.414 -13.170 -20.567 1.00 45.00 486 ILE A N 1
ATOM 3967 C CA . ILE A 1 486 ? -1.091 -14.534 -20.998 1.00 45.00 486 ILE A CA 1
ATOM 3968 C C . ILE A 1 486 ? -2.426 -15.279 -21.110 1.00 45.00 486 ILE A C 1
ATOM 3970 O O . ILE A 1 486 ? -2.913 -15.867 -20.151 1.00 45.00 486 ILE A O 1
ATOM 3974 N N . SER A 1 487 ? -3.075 -15.202 -22.272 1.00 35.06 487 SER A N 1
ATOM 3975 C CA . SER A 1 487 ? -4.384 -15.825 -22.504 1.00 35.06 487 SER A CA 1
ATOM 3976 C C . SER A 1 487 ? -4.310 -17.329 -22.786 1.00 35.06 487 SER A C 1
ATOM 3978 O O . SER A 1 487 ? -5.323 -17.907 -23.155 1.00 35.06 487 SER A O 1
ATOM 3980 N N . ASN A 1 488 ? -3.158 -17.981 -22.600 1.00 33.31 488 ASN A N 1
ATOM 3981 C CA . ASN A 1 488 ? -2.985 -19.409 -22.865 1.00 33.31 488 ASN A CA 1
ATOM 3982 C C . ASN A 1 488 ? -2.146 -20.076 -21.766 1.00 33.31 488 ASN A C 1
ATOM 3984 O O . ASN A 1 488 ? -0.922 -20.153 -21.862 1.00 33.31 488 ASN A O 1
ATOM 3988 N N . CYS A 1 489 ? -2.808 -20.615 -20.740 1.00 32.72 489 CYS A N 1
ATOM 3989 C CA . CYS A 1 489 ? -2.245 -21.752 -20.019 1.00 32.72 489 CYS A CA 1
ATOM 3990 C C . CYS A 1 489 ? -2.338 -22.963 -20.950 1.00 32.72 489 CYS A C 1
ATOM 3992 O O . CYS A 1 489 ? -3.429 -23.470 -21.213 1.00 32.72 489 CYS A O 1
ATOM 3994 N N . TYR A 1 490 ? -1.190 -23.413 -21.451 1.00 33.47 490 TYR A N 1
ATOM 3995 C CA . TYR A 1 490 ? -1.044 -24.767 -21.964 1.00 33.47 490 TYR A CA 1
ATOM 3996 C C . TYR A 1 490 ? -1.552 -25.743 -20.896 1.00 33.47 490 TYR A C 1
ATOM 3998 O O . TYR A 1 490 ? -1.085 -25.717 -19.757 1.00 33.47 490 TYR A O 1
ATOM 4006 N N . GLN A 1 491 ? -2.530 -26.575 -21.258 1.00 28.73 491 GLN A N 1
ATOM 4007 C CA . GLN A 1 491 ? -2.798 -27.809 -20.528 1.00 28.73 491 GLN A CA 1
ATOM 4008 C C . GLN A 1 491 ? -1.540 -28.680 -20.639 1.00 28.73 491 GLN A C 1
ATOM 4010 O O . GLN A 1 491 ? -1.209 -29.131 -21.735 1.00 28.73 491 GLN A O 1
ATOM 4015 N N . PHE A 1 492 ? -0.852 -28.880 -19.518 1.00 30.77 492 PHE A N 1
ATOM 4016 C CA . PHE A 1 492 ? 0.089 -29.975 -19.298 1.00 30.77 492 PHE A CA 1
ATOM 4017 C C . PHE A 1 492 ? -0.333 -30.736 -18.049 1.00 30.77 492 PHE A C 1
ATOM 4019 O O . PHE A 1 492 ? -0.728 -30.066 -17.065 1.00 30.77 492 PHE A O 1
#

pLDDT: mean 76.08, std 21.17, range [26.73, 98.69]

Sequence (492 aa):
MSLKVFILYKIIGRHKYTDDDIVSHHQLIFKTSKGHFYYTELTNADESATSTSTSSSLSGIGPRVKLTFGKYDFFRGNIYYKPVGITSKSKEQIKKYVDEHRSQNTIYDLWSNNCQHYVKSVIKDFLKLEYPSGSVQMASKPENLTLGPSESSSSSSESSSSSPEIARGGRWLSTPRFDPSLTANETNCLIKENITILENLSNELIYEIFGFLNNHHAFQAFYDLNQRFQDLFLKSNLPIKINISSISKSKLQHYLTHIIKPYACRIELFRLSNPFIDLNLLLLPIMKNLTQLTTLILNNIESNYIEQIINHLSSLPVLSSLIIISINTIKNHKNIYYKVFRLPILKYCQILIELLQCPKSLPVATNEFSTIEHLIINHDISIDQLPILLSYVPQLCRLSISNLKESKLNRTERVTNYFRQIQVLTIAIQYVGFYGNSTQYLNADRWEQLISTYMLNLLVFDFQLSYRRLNSNDERQTFETMEWQISNCYQF